Protein AF-A0A971Q9U7-F1 (afdb_monomer)

Mean predicted aligned error: 10.48 Å

Secondary structure (DSSP, 8-state):
-----PPP-----------------S----TT-SSS--EEEEEEETTEEEEEEEE-SSEEEEEEGGGTEEEEEEETTS--SB-B-GGGTT--GGGS-TT---BEEEEEEE-GGGG-SSHHHHHH-TT-PPTTTT---EEEEEETTEEEEEEEETTTT-EEEEEEEEE-SSSSEEEEEEEEEE-SSS-EEEEEEEEEEB-S-SEEEEE-TTGGGGEEETT--THHHHHHGGGEEEETTEEEEETTT---SSEEEEE-S--SEEEEE-SSEEEEEEEPPPPTT---HHHH-SEEEEEETTEEEEEEEPPPEEE-TT-EEEEEEEEEEEETTTSPPPSSHHHHHHHHHHHS-SS---PPPPP--PPPPP------------

Nearest PDB structures (foldseek):
  3wvf-assembly2_B  TM=6.148E-01  e=1.069E-08  Escherichia coli UTI89
  3bs6-assembly1_A  TM=5.357E-01  e=1.398E-07  Escherichia coli
  3ty1-assembly1_C  TM=6.265E-01  e=1.731E-06  Klebsiella pneumoniae subsp. pneumoniae MGH 78578
  3s4c-assembly1_A  TM=4.203E-01  e=3.354E-07  Cellulomonas uda
  1v7v-assembly1_A  TM=4.348E-01  e=2.391E-05  Vibrio proteolyticus

Structure (mmCIF, N/CA/C/O backbone):
data_AF-A0A971Q9U7-F1
#
_entry.id   AF-A0A971Q9U7-F1
#
loop_
_atom_site.group_PDB
_atom_site.id
_atom_site.type_symbol
_atom_site.label_atom_id
_atom_site.label_alt_id
_atom_site.label_comp_id
_atom_site.label_asym_id
_atom_site.label_entity_id
_atom_site.label_seq_id
_atom_site.pdbx_PDB_ins_code
_atom_site.Cartn_x
_atom_site.Cartn_y
_atom_site.Cartn_z
_atom_site.occupancy
_atom_site.B_iso_or_equiv
_atom_site.auth_seq_id
_atom_site.auth_comp_id
_atom_site.auth_asym_id
_atom_site.auth_atom_id
_atom_site.pdbx_PDB_model_num
ATOM 1 N N . MET A 1 1 ? -52.482 44.753 59.153 1.00 46.53 1 MET A N 1
ATOM 2 C CA . MET A 1 1 ? -52.710 44.557 57.705 1.00 46.53 1 MET A CA 1
ATOM 3 C C . MET A 1 1 ? -51.370 44.329 57.025 1.00 46.53 1 MET A C 1
ATOM 5 O O . MET A 1 1 ? -50.611 45.275 56.933 1.00 46.53 1 MET A O 1
ATOM 9 N N . ALA A 1 2 ? -51.070 43.092 56.631 1.00 38.00 2 ALA A N 1
ATOM 10 C CA . ALA A 1 2 ? -50.210 42.714 55.499 1.00 38.00 2 ALA A CA 1
ATOM 11 C C . ALA A 1 2 ? -50.048 41.189 55.552 1.00 38.00 2 ALA A C 1
ATOM 13 O O . ALA A 1 2 ? -49.601 40.629 56.551 1.00 38.00 2 ALA A O 1
ATOM 14 N N . LYS A 1 3 ? -50.545 40.522 54.511 1.00 37.09 3 LYS A N 1
ATOM 15 C CA . LYS A 1 3 ? -50.675 39.069 54.396 1.00 37.09 3 LYS A CA 1
ATOM 16 C C . LYS A 1 3 ? -49.306 38.417 54.183 1.00 37.09 3 LYS A C 1
ATO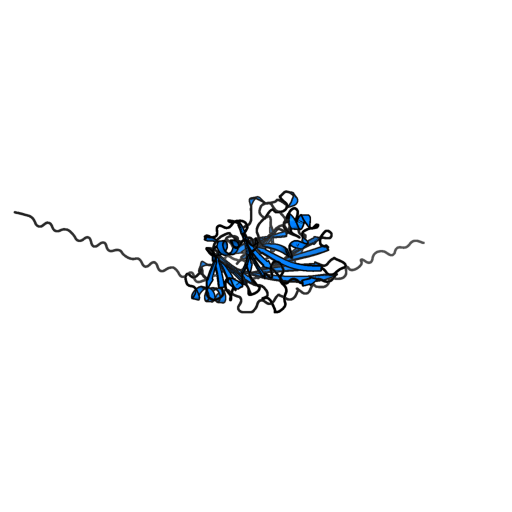M 18 O O . LYS A 1 3 ? -48.535 38.860 53.339 1.00 37.09 3 LYS A O 1
ATOM 23 N N . ARG A 1 4 ? -49.064 37.318 54.905 1.00 40.03 4 ARG A N 1
ATOM 24 C CA . ARG A 1 4 ? -48.046 36.311 54.579 1.00 40.03 4 ARG A CA 1
ATOM 25 C C . ARG A 1 4 ? -48.399 35.689 53.226 1.00 40.03 4 ARG A C 1
ATOM 27 O O . ARG A 1 4 ? -49.484 35.130 53.088 1.00 40.03 4 ARG A O 1
ATOM 34 N N . ILE A 1 5 ? -47.494 35.781 52.257 1.00 40.41 5 ILE A N 1
ATOM 35 C CA . ILE A 1 5 ? -47.550 35.008 51.015 1.00 40.41 5 ILE A CA 1
ATOM 36 C C . ILE A 1 5 ? -46.469 33.939 51.133 1.00 40.41 5 ILE A C 1
ATOM 38 O O . ILE A 1 5 ? -45.278 34.240 51.152 1.00 40.41 5 ILE A O 1
ATOM 42 N N . ALA A 1 6 ? -46.916 32.697 51.299 1.00 35.81 6 ALA A N 1
ATOM 43 C CA . ALA A 1 6 ? -46.087 31.510 51.206 1.00 35.81 6 ALA A CA 1
ATOM 44 C C . ALA A 1 6 ? -45.788 31.246 49.725 1.00 35.81 6 ALA A C 1
ATOM 46 O O . ALA A 1 6 ? -46.712 31.140 48.919 1.00 35.81 6 ALA A O 1
ATOM 47 N N . LEU A 1 7 ? -44.507 31.157 49.376 1.00 32.91 7 LEU A N 1
ATOM 48 C CA . LEU A 1 7 ? -44.056 30.696 48.067 1.00 32.91 7 LEU A CA 1
ATOM 49 C C . LEU A 1 7 ? -43.847 29.173 48.150 1.00 32.91 7 LEU A C 1
ATOM 51 O O . LEU A 1 7 ? -43.142 28.724 49.059 1.00 32.91 7 LEU A O 1
ATOM 55 N N . PRO A 1 8 ? -44.444 28.360 47.264 1.00 35.69 8 PRO A N 1
ATOM 56 C CA . PRO A 1 8 ? -44.238 26.921 47.287 1.00 35.69 8 PRO A CA 1
ATOM 57 C C . PRO A 1 8 ? -42.862 26.571 46.711 1.00 35.69 8 PRO A C 1
ATOM 59 O O . PRO A 1 8 ? -42.500 26.975 45.606 1.00 35.69 8 PRO A O 1
ATOM 62 N N . VAL A 1 9 ? -42.106 25.787 47.478 1.00 34.50 9 VAL A N 1
ATOM 63 C CA . VAL A 1 9 ? -40.897 25.094 47.030 1.00 34.50 9 VAL A CA 1
ATOM 64 C C . VAL A 1 9 ? -41.331 24.010 46.042 1.00 34.50 9 VAL A C 1
ATOM 66 O O . VAL A 1 9 ? -41.902 22.995 46.436 1.00 34.50 9 VAL A O 1
ATOM 69 N N . LEU A 1 10 ? -41.087 24.235 44.751 1.00 29.70 10 LEU A N 1
ATOM 70 C CA . LEU A 1 10 ? -41.244 23.213 43.721 1.00 29.70 10 LEU A CA 1
ATOM 71 C C . LEU A 1 10 ? -40.013 22.294 43.771 1.00 29.70 10 LEU A C 1
ATOM 73 O O . LEU A 1 10 ? -38.953 22.616 43.236 1.00 29.70 10 LEU A O 1
ATOM 77 N N . ILE A 1 11 ? -40.138 21.154 44.450 1.00 33.84 11 ILE A N 1
ATOM 78 C CA . ILE A 1 11 ? -39.162 20.063 44.366 1.00 33.84 11 ILE A CA 1
ATOM 79 C C . ILE A 1 11 ? -39.422 19.344 43.040 1.00 33.84 11 ILE A C 1
ATOM 81 O O . ILE A 1 11 ? -40.307 18.498 42.937 1.00 33.84 11 ILE A O 1
ATOM 85 N N . CYS A 1 12 ? -38.670 19.714 42.006 1.00 28.67 12 CYS A N 1
ATOM 86 C CA . CYS A 1 12 ? -38.633 18.971 40.754 1.00 28.67 12 CYS A CA 1
ATOM 87 C C . CYS A 1 12 ? -37.717 17.757 40.961 1.00 28.67 12 CYS A C 1
ATOM 89 O O . CYS A 1 12 ? -36.492 17.875 40.943 1.00 28.67 12 CYS A O 1
ATOM 91 N N . GLY A 1 13 ? -38.312 16.594 41.228 1.00 31.03 13 GLY A N 1
ATOM 92 C CA . GLY A 1 13 ? -37.597 15.324 41.262 1.00 31.03 13 GLY A CA 1
ATOM 93 C C . GLY A 1 13 ? -37.134 14.948 39.857 1.00 31.03 13 GLY A C 1
ATOM 94 O O . GLY A 1 13 ? -37.904 14.385 39.084 1.00 31.03 13 GLY A O 1
ATOM 95 N N . LEU A 1 14 ? -35.875 15.243 39.523 1.00 30.44 14 LEU A N 1
ATOM 96 C CA . LEU A 1 14 ? -35.205 14.590 38.403 1.00 30.44 14 LEU A CA 1
ATOM 97 C C . LEU A 1 14 ? -34.947 13.130 38.792 1.00 30.44 14 LEU A C 1
ATOM 99 O O . LEU A 1 14 ? -34.009 12.815 39.523 1.00 30.44 14 LEU A O 1
ATOM 103 N N . LEU A 1 15 ? -35.790 12.231 38.286 1.00 31.12 15 LEU A N 1
ATOM 104 C CA . LEU A 1 15 ? -35.459 10.817 38.175 1.00 31.12 15 LEU A CA 1
ATOM 105 C C . LEU A 1 15 ? -34.329 10.687 37.149 1.00 31.12 15 LEU A C 1
ATOM 107 O O . LEU A 1 15 ? -34.558 10.672 35.942 1.00 31.12 15 LEU A O 1
ATOM 111 N N . ILE A 1 16 ? -33.093 10.616 37.641 1.00 33.91 16 ILE A N 1
ATOM 112 C CA . ILE A 1 16 ? -31.941 10.175 36.858 1.00 33.91 16 ILE A CA 1
ATOM 113 C C . ILE A 1 16 ? -32.134 8.675 36.628 1.00 33.91 16 ILE A C 1
ATOM 115 O O . ILE A 1 16 ? -31.760 7.838 37.449 1.00 33.91 16 ILE A O 1
ATOM 119 N N . GLY A 1 17 ? -32.779 8.332 35.516 1.00 27.64 17 GLY A N 1
ATOM 120 C CA . GLY A 1 17 ? -32.734 6.985 34.976 1.00 27.64 17 GLY A CA 1
ATOM 121 C C . GLY A 1 17 ? -31.304 6.695 34.535 1.00 27.64 17 GLY A C 1
ATOM 122 O O . GLY A 1 17 ? -30.880 7.137 33.471 1.00 27.64 17 GLY A O 1
ATOM 123 N N . CYS A 1 18 ? -30.554 5.961 35.356 1.00 30.19 18 CYS A N 1
ATOM 124 C CA . CYS A 1 18 ? -29.331 5.293 34.931 1.00 30.19 18 CYS A CA 1
ATOM 125 C C . CYS A 1 18 ? -29.691 4.268 33.846 1.00 30.19 18 CYS A C 1
ATOM 127 O O . CYS A 1 18 ? -29.975 3.109 34.142 1.00 30.19 18 CYS A O 1
ATOM 129 N N . ALA A 1 19 ? -29.697 4.695 32.584 1.00 30.72 19 ALA A N 1
ATOM 130 C CA . ALA A 1 19 ? -29.675 3.784 31.455 1.00 30.72 19 ALA A CA 1
ATOM 131 C C . ALA A 1 19 ? -28.307 3.091 31.455 1.00 30.72 19 ALA A C 1
ATOM 133 O O . ALA A 1 19 ? -27.291 3.671 31.073 1.00 30.72 19 ALA A O 1
ATOM 134 N N . GLN A 1 20 ? -28.274 1.855 31.952 1.00 31.23 20 GLN A N 1
ATOM 135 C CA . GLN A 1 20 ? -27.132 0.971 31.767 1.00 31.23 20 GLN A CA 1
ATOM 136 C C . GLN A 1 20 ? -26.895 0.811 30.257 1.00 31.23 20 GLN A C 1
ATOM 138 O O . GLN A 1 20 ? -27.822 0.400 29.554 1.00 31.23 20 GLN A O 1
ATOM 143 N N . PRO A 1 21 ? -25.693 1.096 29.728 1.00 31.92 21 PRO A N 1
ATOM 144 C CA . PRO A 1 21 ? -25.380 0.712 28.365 1.00 31.92 21 PRO A CA 1
ATOM 145 C C . PRO A 1 21 ? -25.410 -0.815 28.308 1.00 31.92 21 PRO A C 1
ATOM 147 O O . PRO A 1 21 ? -24.661 -1.494 29.018 1.00 31.92 21 PRO A O 1
ATOM 150 N N . GLN A 1 22 ? -26.319 -1.353 27.495 1.00 30.58 22 GLN A N 1
ATOM 151 C CA . GLN A 1 22 ? -26.350 -2.771 27.174 1.00 30.58 22 GLN A CA 1
ATOM 152 C C . GLN A 1 22 ? -24.962 -3.167 26.669 1.00 30.58 22 GLN A C 1
ATOM 154 O O . GLN A 1 22 ? -24.508 -2.734 25.611 1.00 30.58 22 GLN A O 1
ATOM 159 N N . ARG A 1 23 ? -24.272 -3.992 27.460 1.00 31.36 23 ARG A N 1
ATOM 160 C CA . ARG A 1 23 ? -23.109 -4.744 27.006 1.00 31.36 23 ARG A CA 1
ATOM 161 C C . ARG A 1 23 ? -23.589 -5.643 25.872 1.00 31.36 23 ARG A C 1
ATOM 163 O O . ARG A 1 23 ? -24.169 -6.693 26.130 1.00 31.36 23 ARG A O 1
ATOM 170 N N . HIS A 1 24 ? -23.351 -5.241 24.630 1.00 30.12 24 HIS A N 1
ATOM 171 C CA . HIS A 1 24 ? -23.386 -6.173 23.513 1.00 30.12 24 HIS A CA 1
ATOM 172 C C . HIS A 1 24 ? -22.182 -7.104 23.660 1.00 30.12 24 HIS A C 1
ATOM 174 O O . HIS A 1 24 ? -21.069 -6.795 23.235 1.00 30.12 24 HIS A O 1
ATOM 180 N N . SER A 1 25 ? -22.399 -8.225 24.348 1.00 31.88 25 SER A N 1
ATOM 181 C CA . SER A 1 25 ? -21.493 -9.362 24.316 1.00 31.88 25 SER A CA 1
ATOM 182 C C . SER A 1 25 ? -21.422 -9.884 22.882 1.00 31.88 25 SER A C 1
ATOM 184 O O . SER A 1 25 ? -22.430 -10.054 22.200 1.00 31.88 25 SER A O 1
ATOM 186 N N . LEU A 1 26 ? -20.208 -10.159 22.417 1.00 36.41 26 LEU A N 1
ATOM 187 C CA . LEU A 1 26 ? -19.930 -10.782 21.119 1.00 36.41 26 LEU A CA 1
ATOM 188 C C . LEU A 1 26 ? -20.150 -12.293 21.136 1.00 36.41 26 LEU A C 1
ATOM 190 O O . LEU A 1 26 ? -19.481 -13.040 20.432 1.00 36.41 26 LEU A O 1
ATOM 194 N N . GLU A 1 27 ? -21.113 -12.747 21.925 1.00 35.44 27 GLU A N 1
ATOM 195 C CA . GLU A 1 27 ? -21.486 -14.150 22.023 1.00 35.44 27 GLU A CA 1
ATOM 196 C C . GLU A 1 27 ? -22.872 -14.363 21.433 1.00 35.44 27 GLU A C 1
ATOM 198 O O . GLU A 1 27 ? -23.771 -14.910 22.059 1.00 35.44 27 GLU A O 1
ATOM 203 N N . THR A 1 28 ? -23.074 -13.920 20.195 1.00 33.06 28 THR A N 1
ATOM 204 C CA . THR A 1 28 ? -24.048 -14.556 19.306 1.00 33.06 28 THR A CA 1
ATOM 205 C C . THR A 1 28 ? -23.645 -14.273 17.864 1.00 33.06 28 THR A C 1
ATOM 207 O O . THR A 1 28 ? -24.112 -13.322 17.241 1.00 33.06 28 THR A O 1
ATOM 210 N N . VAL A 1 29 ? -22.777 -15.119 17.300 1.00 37.47 29 VAL A N 1
ATOM 211 C CA . VAL A 1 29 ? -22.747 -15.310 15.844 1.00 37.47 29 VAL A CA 1
ATOM 212 C C . VAL A 1 29 ? -24.112 -15.896 15.487 1.00 37.47 29 VAL A C 1
ATOM 214 O O . VAL A 1 29 ? -24.382 -17.086 15.640 1.00 37.47 29 VAL A O 1
ATOM 217 N N . SER A 1 30 ? -25.033 -14.990 15.173 1.00 36.62 30 SER A N 1
ATOM 218 C CA . SER A 1 30 ? -26.423 -15.276 14.867 1.00 36.62 30 SER A CA 1
ATOM 219 C C . SER A 1 30 ? -26.509 -16.292 13.730 1.00 36.62 30 SER A C 1
ATOM 221 O O . SER A 1 30 ? -25.811 -16.190 12.723 1.00 36.62 30 SER A O 1
ATOM 223 N N . ARG A 1 31 ? -27.431 -17.251 13.869 1.00 36.25 31 ARG A N 1
ATOM 224 C CA . ARG A 1 31 ? -27.785 -18.311 12.903 1.00 36.25 31 ARG A CA 1
ATOM 225 C C . ARG A 1 31 ? -28.225 -17.802 11.511 1.00 36.25 31 ARG A C 1
ATOM 227 O O . ARG A 1 31 ? -28.646 -18.623 10.694 1.00 36.25 31 ARG A O 1
ATOM 234 N N . TYR A 1 32 ? -28.131 -16.497 11.255 1.00 36.03 32 TYR A N 1
ATOM 235 C CA . TYR A 1 32 ? -28.437 -15.797 10.005 1.00 36.03 32 TYR A CA 1
ATOM 236 C C . TYR A 1 32 ? -27.352 -15.912 8.919 1.00 36.03 32 TYR A C 1
ATOM 238 O O . TYR A 1 32 ? -27.606 -15.547 7.776 1.00 36.03 32 TYR A O 1
ATOM 246 N N . ASP A 1 33 ? -26.177 -16.466 9.225 1.00 46.75 33 ASP A N 1
ATOM 247 C CA . ASP A 1 33 ? -25.044 -16.537 8.285 1.00 46.75 33 ASP A CA 1
ATOM 248 C C . ASP A 1 33 ? -25.073 -17.754 7.328 1.00 46.75 33 ASP A C 1
ATOM 250 O O . ASP A 1 33 ? -24.078 -18.121 6.710 1.00 46.75 33 ASP A O 1
ATOM 254 N N . ARG A 1 34 ? -26.219 -18.436 7.200 1.00 41.41 34 ARG A N 1
ATOM 255 C CA . ARG A 1 34 ? -26.335 -19.714 6.466 1.00 41.41 34 ARG A CA 1
ATOM 256 C C . ARG A 1 34 ? -26.617 -19.594 4.959 1.00 41.41 34 ARG A C 1
ATOM 258 O O . ARG A 1 34 ? -26.957 -20.596 4.341 1.00 41.41 34 ARG A O 1
ATOM 265 N N . GLY A 1 35 ? -26.473 -18.410 4.357 1.00 46.12 35 GLY A N 1
ATOM 266 C CA . GLY A 1 35 ? -26.846 -18.200 2.948 1.00 46.12 35 GLY A CA 1
ATOM 267 C C . GLY A 1 35 ? -25.959 -17.279 2.111 1.00 46.12 35 GLY A C 1
ATOM 268 O O . GLY A 1 35 ? -26.324 -16.999 0.973 1.00 46.12 35 GLY A O 1
ATOM 269 N N . ARG A 1 36 ? -24.828 -16.776 2.624 1.00 59.56 36 ARG A N 1
ATOM 270 C CA . ARG A 1 36 ? -23.943 -15.891 1.846 1.00 59.56 36 ARG A CA 1
ATOM 271 C C . ARG A 1 36 ? -22.710 -16.643 1.367 1.00 59.56 36 ARG A C 1
ATOM 273 O O . ARG A 1 36 ? -22.068 -17.344 2.143 1.00 59.56 36 ARG A O 1
ATOM 280 N N . ALA A 1 37 ? -22.405 -16.492 0.079 1.00 67.12 37 ALA A N 1
ATOM 281 C CA . ALA A 1 37 ? -21.209 -17.059 -0.524 1.00 67.12 37 ALA A CA 1
ATOM 282 C C . ALA A 1 37 ? -19.974 -16.483 0.178 1.00 67.12 37 ALA A C 1
ATOM 284 O O . ALA A 1 37 ? -19.733 -15.277 0.126 1.00 67.12 37 ALA A O 1
ATOM 285 N N . ARG A 1 38 ? -19.235 -17.354 0.865 1.00 90.12 38 ARG A N 1
ATOM 286 C CA . ARG A 1 38 ? -17.883 -17.079 1.346 1.00 90.12 38 ARG A CA 1
ATOM 287 C C . ARG A 1 38 ? -16.894 -17.512 0.272 1.00 90.12 38 ARG A C 1
ATOM 289 O O . ARG A 1 38 ? -17.146 -18.477 -0.451 1.00 90.12 38 ARG A O 1
ATOM 296 N N . GLY A 1 39 ? -15.792 -16.788 0.189 1.00 94.31 39 GLY A N 1
ATOM 297 C CA . GLY A 1 39 ? -14.756 -16.975 -0.807 1.00 94.31 39 GLY A CA 1
ATOM 298 C C . GLY A 1 39 ? -14.841 -15.989 -1.967 1.00 94.31 39 GLY A C 1
ATOM 299 O O . GLY A 1 39 ? -15.373 -14.885 -1.821 1.00 94.31 39 GLY A O 1
ATOM 300 N N . VAL A 1 40 ? -14.265 -16.374 -3.103 1.00 97.88 40 VAL A N 1
ATOM 301 C CA . VAL A 1 40 ? -14.173 -15.542 -4.308 1.00 97.88 40 VAL A CA 1
ATOM 302 C C . VAL A 1 40 ? -15.457 -15.609 -5.138 1.00 97.88 40 VAL A C 1
ATOM 304 O O . VAL A 1 40 ? -15.953 -16.688 -5.460 1.00 97.88 40 VAL A O 1
ATOM 307 N N . VAL A 1 41 ? -15.965 -14.445 -5.544 1.00 96.94 41 VAL A N 1
ATOM 308 C CA . VAL A 1 41 ? -17.096 -14.292 -6.467 1.00 96.94 41 VAL A CA 1
ATOM 309 C C . VAL A 1 41 ? -16.755 -13.239 -7.521 1.00 96.94 41 VAL A C 1
ATOM 311 O O . VAL A 1 41 ? -16.315 -12.138 -7.185 1.00 96.94 41 VAL A O 1
ATOM 314 N N . ARG A 1 42 ? -16.981 -13.560 -8.801 1.00 97.69 42 ARG A N 1
ATOM 315 C CA . ARG A 1 42 ? -16.887 -12.586 -9.901 1.00 97.69 42 ARG A CA 1
ATOM 316 C C . ARG A 1 42 ? -18.049 -11.593 -9.818 1.00 97.69 42 ARG A C 1
ATOM 318 O O . ARG A 1 42 ? -19.181 -11.987 -9.552 1.00 97.69 42 ARG A O 1
ATOM 325 N N . THR A 1 43 ? -17.763 -10.317 -10.022 1.00 97.38 43 THR A N 1
ATOM 326 C CA . THR A 1 43 ? -18.707 -9.203 -9.879 1.00 97.38 43 THR A CA 1
ATOM 327 C C . THR A 1 43 ? -18.357 -8.092 -10.861 1.00 97.38 43 THR A C 1
ATOM 329 O O . THR A 1 43 ? -17.255 -8.071 -11.404 1.00 97.38 43 THR A O 1
ATOM 332 N N . ASP A 1 44 ? -19.259 -7.132 -11.010 1.00 97.75 44 ASP A N 1
ATOM 333 C CA . ASP A 1 44 ? -18.932 -5.820 -11.559 1.00 97.75 44 ASP A CA 1
ATOM 334 C C . ASP A 1 44 ? -18.648 -4.857 -10.400 1.00 97.75 44 ASP A C 1
ATOM 336 O O . ASP A 1 44 ? -19.153 -5.043 -9.283 1.00 97.75 44 ASP A O 1
ATOM 340 N N . TYR A 1 45 ? -17.825 -3.843 -10.641 1.00 97.56 45 TYR A N 1
ATOM 341 C CA . TYR A 1 45 ? -17.497 -2.823 -9.654 1.00 97.56 45 TYR A CA 1
ATOM 342 C C . TYR A 1 45 ? -17.342 -1.468 -10.334 1.00 97.56 45 TYR A C 1
ATOM 344 O O . TYR A 1 45 ? -16.458 -1.292 -11.161 1.00 97.56 45 TYR A O 1
ATOM 352 N N . LEU A 1 46 ? -18.205 -0.508 -9.984 1.00 96.38 46 LEU A N 1
ATOM 353 C CA . LEU A 1 46 ? -18.152 0.877 -10.476 1.00 96.38 46 LEU A CA 1
ATOM 354 C C . LEU A 1 46 ? -17.948 0.994 -12.000 1.00 96.38 46 LEU A C 1
ATOM 356 O O . LEU A 1 46 ? -17.166 1.813 -12.459 1.00 96.38 46 LEU A O 1
ATOM 360 N N . GLY A 1 47 ? -18.627 0.162 -12.791 1.00 96.69 47 GLY A N 1
ATOM 361 C CA . GLY A 1 47 ? -18.544 0.191 -14.255 1.00 96.69 47 GLY A CA 1
ATOM 362 C C . GLY A 1 47 ? -17.414 -0.639 -14.871 1.00 96.69 47 GLY A C 1
ATOM 363 O O . GLY A 1 47 ? -17.448 -0.852 -16.077 1.00 96.69 47 GLY A O 1
ATOM 364 N N . TRP A 1 48 ? -16.462 -1.158 -14.087 1.00 97.88 48 TRP A N 1
ATOM 365 C CA . TRP A 1 48 ? -15.592 -2.239 -14.559 1.00 97.88 48 TRP A CA 1
ATOM 366 C C . TRP A 1 48 ? -16.308 -3.574 -14.396 1.00 97.88 48 TRP A C 1
ATOM 368 O O . TRP A 1 48 ? -16.833 -3.889 -13.323 1.00 97.88 48 TRP A O 1
ATOM 378 N N . ASP A 1 49 ? -16.303 -4.365 -15.459 1.00 96.88 49 ASP A N 1
ATOM 379 C CA . ASP A 1 49 ? -16.715 -5.757 -15.413 1.00 96.88 49 ASP A CA 1
ATOM 380 C C . ASP A 1 49 ? -15.542 -6.632 -14.931 1.00 96.88 49 ASP A C 1
ATOM 382 O O . ASP A 1 49 ? -14.462 -6.137 -14.590 1.00 96.88 49 ASP A O 1
ATOM 386 N N . ASN A 1 50 ? -15.740 -7.952 -14.860 1.00 96.62 50 ASN A N 1
ATOM 387 C CA . ASN A 1 50 ? -14.651 -8.903 -14.583 1.00 96.62 50 ASN A CA 1
ATOM 388 C C . ASN A 1 50 ? -13.874 -8.649 -13.279 1.00 96.62 50 ASN A C 1
ATOM 390 O O . ASN A 1 50 ? -12.704 -9.017 -13.163 1.00 96.62 50 ASN A O 1
ATOM 394 N N . CYS A 1 51 ? -14.518 -8.046 -12.285 1.00 98.56 51 CYS A N 1
ATOM 395 C CA . CYS A 1 51 ? -13.933 -7.815 -10.975 1.00 98.56 51 CYS A CA 1
ATOM 396 C C . CYS A 1 51 ? -14.130 -9.041 -10.081 1.00 98.56 51 CYS A C 1
ATOM 398 O O . CYS A 1 51 ? -14.983 -9.897 -10.326 1.00 98.56 51 CYS A O 1
ATOM 400 N N . TYR A 1 52 ? -13.353 -9.122 -9.005 1.00 98.62 52 TYR A N 1
ATOM 401 C CA . TYR A 1 52 ? -13.425 -10.236 -8.066 1.00 98.62 52 TYR A CA 1
ATOM 402 C C . TYR A 1 52 ? -13.588 -9.709 -6.657 1.00 98.62 52 TYR A C 1
ATOM 404 O O . TYR A 1 52 ? -12.768 -8.931 -6.177 1.00 98.62 52 TYR A O 1
ATOM 412 N N . LYS A 1 53 ? -14.644 -10.155 -5.981 1.00 98.38 53 LYS A N 1
ATOM 413 C CA . LYS A 1 53 ? -14.841 -9.914 -4.558 1.00 98.38 53 LYS A CA 1
ATOM 414 C C . LYS A 1 53 ? -14.468 -11.166 -3.782 1.00 98.38 53 LYS A C 1
ATOM 416 O O . LYS A 1 53 ? -15.013 -12.231 -4.057 1.00 98.38 53 LYS A O 1
ATOM 421 N N . ILE A 1 54 ? -13.603 -11.024 -2.786 1.00 98.31 54 ILE A N 1
ATOM 422 C CA . ILE A 1 54 ? -13.315 -12.073 -1.802 1.00 98.31 54 ILE A CA 1
ATOM 423 C C . ILE A 1 54 ? -13.987 -11.677 -0.491 1.00 98.31 54 ILE A C 1
ATOM 425 O O . ILE A 1 54 ? -13.823 -10.541 -0.050 1.00 98.31 54 ILE A O 1
ATOM 429 N N . THR A 1 55 ? -14.742 -12.576 0.144 1.00 97.31 55 THR A N 1
ATOM 430 C CA . THR A 1 55 ? -15.347 -12.310 1.461 1.00 97.31 55 THR A CA 1
ATOM 431 C C . THR A 1 55 ? -15.310 -13.520 2.385 1.00 97.31 55 THR A C 1
ATOM 433 O O . THR A 1 55 ? -15.520 -14.649 1.954 1.00 97.31 55 THR A O 1
ATOM 436 N N . ASN A 1 56 ? -15.088 -13.289 3.677 1.00 96.25 56 ASN A N 1
ATOM 437 C CA . ASN A 1 56 ? -15.125 -14.314 4.728 1.00 96.25 56 ASN A CA 1
ATOM 438 C C . ASN A 1 56 ? -16.248 -14.075 5.760 1.00 96.25 56 ASN A C 1
ATOM 440 O O . ASN A 1 56 ? -16.293 -14.720 6.806 1.00 96.25 56 ASN A O 1
ATOM 444 N N . GLY A 1 57 ? -17.144 -13.119 5.492 1.00 94.38 57 GLY A N 1
ATOM 445 C CA . GLY A 1 57 ? -18.201 -12.687 6.413 1.00 94.38 57 GLY A CA 1
ATOM 446 C C . GLY A 1 57 ? -17.765 -11.677 7.485 1.00 94.38 57 GLY A C 1
ATOM 447 O O . GLY A 1 57 ? -18.628 -11.027 8.067 1.00 94.38 57 GLY A O 1
ATOM 448 N N . GLN A 1 58 ? -16.461 -11.488 7.723 1.00 96.38 58 GLN A N 1
ATOM 449 C CA . GLN A 1 58 ? -15.916 -10.430 8.593 1.00 96.38 58 GLN A CA 1
ATOM 450 C C . GLN A 1 58 ? -15.409 -9.229 7.795 1.00 96.38 58 GLN A C 1
ATOM 452 O O . GLN A 1 58 ? -15.594 -8.087 8.209 1.00 96.38 58 GLN A O 1
ATOM 457 N N . ALA A 1 59 ? -14.788 -9.483 6.647 1.00 98.06 59 ALA A N 1
ATOM 458 C CA . ALA A 1 59 ? -14.260 -8.486 5.735 1.00 98.06 59 ALA A CA 1
ATOM 459 C C . ALA A 1 59 ? -14.521 -8.875 4.277 1.00 98.06 59 ALA A C 1
ATOM 461 O O . ALA A 1 59 ? -14.907 -10.007 3.953 1.00 98.06 59 ALA A O 1
ATOM 462 N N . GLU A 1 60 ? -14.316 -7.910 3.393 1.00 98.12 60 GLU A N 1
ATOM 463 C CA . GLU A 1 60 ? -14.294 -8.124 1.956 1.00 98.12 60 GLU A CA 1
ATOM 464 C C . GLU A 1 60 ? -13.244 -7.249 1.273 1.00 98.12 60 GLU A C 1
ATOM 466 O O . GLU A 1 60 ? -12.957 -6.135 1.715 1.00 98.12 60 GLU A O 1
ATOM 471 N N . VAL A 1 61 ? -12.685 -7.777 0.186 1.00 98.69 61 VAL A N 1
ATOM 472 C CA . VAL A 1 61 ? -11.769 -7.080 -0.723 1.00 98.69 61 VAL A CA 1
ATOM 473 C C . VAL A 1 61 ? -12.310 -7.179 -2.145 1.00 98.69 61 VAL A C 1
ATOM 475 O O . VAL A 1 61 ? -12.841 -8.223 -2.530 1.00 98.69 61 VAL A O 1
ATOM 478 N N . VAL A 1 62 ? -12.182 -6.102 -2.923 1.00 98.62 62 VAL A N 1
ATOM 479 C CA . VAL A 1 62 ? -12.534 -6.076 -4.350 1.00 98.62 62 VAL A CA 1
ATOM 480 C C . VAL A 1 62 ? -11.284 -5.830 -5.186 1.00 98.62 62 VAL A C 1
ATOM 482 O O . VAL A 1 62 ? -10.659 -4.776 -5.067 1.00 98.62 62 VAL A O 1
ATOM 485 N N . ILE A 1 63 ? -10.943 -6.791 -6.043 1.00 98.75 63 ILE A N 1
ATOM 486 C CA . ILE A 1 63 ? -9.865 -6.716 -7.030 1.00 98.75 63 ILE A CA 1
ATOM 487 C C . ILE A 1 63 ? -10.453 -6.299 -8.378 1.00 98.75 63 ILE A C 1
ATOM 489 O O . ILE A 1 63 ? -11.436 -6.888 -8.834 1.00 98.75 63 ILE A O 1
ATOM 493 N N . VAL A 1 64 ? -9.827 -5.313 -9.020 1.00 98.56 64 VAL A N 1
ATOM 494 C CA . VAL A 1 64 ? -10.196 -4.795 -10.343 1.00 98.56 64 VAL A CA 1
ATOM 495 C C . VAL A 1 64 ? -9.024 -5.046 -11.302 1.00 98.56 64 VAL A C 1
ATOM 497 O O . VAL A 1 64 ? -8.108 -4.221 -11.379 1.00 98.56 64 VAL A O 1
ATOM 500 N N . PRO A 1 65 ? -9.011 -6.184 -12.028 1.00 98.38 65 PRO A N 1
ATOM 501 C CA . PRO A 1 65 ? -7.906 -6.530 -12.921 1.00 98.38 65 PRO A CA 1
ATOM 502 C C . PRO A 1 65 ? -7.684 -5.503 -14.036 1.00 98.38 65 PRO A C 1
ATOM 504 O O . PRO A 1 65 ? -6.539 -5.234 -14.377 1.00 98.38 65 PRO A O 1
ATOM 507 N N . ALA A 1 66 ? -8.746 -4.861 -14.538 1.00 97.25 66 ALA A N 1
ATOM 508 C CA . ALA A 1 66 ? -8.683 -3.851 -15.604 1.00 97.25 66 ALA A CA 1
ATOM 509 C C . ALA A 1 66 ? -7.769 -2.646 -15.293 1.00 97.25 66 ALA A C 1
ATOM 511 O O . ALA A 1 66 ? -7.280 -1.992 -16.206 1.00 97.25 66 ALA A O 1
ATOM 512 N N . ILE A 1 67 ? -7.515 -2.369 -14.010 1.00 96.00 67 ILE A N 1
ATOM 513 C CA . ILE A 1 67 ? -6.602 -1.309 -13.544 1.00 96.00 67 ILE A CA 1
ATOM 514 C C . ILE A 1 67 ? -5.554 -1.836 -12.545 1.00 96.00 67 ILE A C 1
ATOM 516 O O . ILE A 1 67 ? -4.942 -1.055 -11.807 1.00 96.00 67 ILE A O 1
ATOM 520 N N . GLY A 1 68 ? -5.373 -3.162 -12.501 1.00 96.50 68 GLY A N 1
ATOM 521 C CA . GLY A 1 68 ? -4.260 -3.839 -11.836 1.00 96.50 68 GLY A CA 1
ATOM 522 C C . GLY A 1 68 ? -4.166 -3.650 -10.319 1.00 96.50 68 GLY A C 1
ATOM 523 O O . GLY A 1 68 ? -3.046 -3.618 -9.795 1.00 96.50 68 GLY A O 1
ATOM 524 N N . ARG A 1 69 ? -5.290 -3.466 -9.607 1.00 96.19 69 ARG A N 1
ATOM 525 C CA . ARG A 1 69 ? -5.288 -3.087 -8.177 1.00 96.19 69 ARG A CA 1
ATOM 526 C C . ARG A 1 69 ? -6.476 -3.624 -7.377 1.00 96.19 69 ARG A C 1
ATOM 528 O O . ARG A 1 69 ? -7.489 -4.031 -7.948 1.00 96.19 69 ARG A O 1
ATOM 535 N N . ALA A 1 70 ? -6.383 -3.554 -6.048 1.00 98.25 70 ALA A N 1
ATOM 536 C CA . ALA A 1 70 ? -7.546 -3.709 -5.175 1.00 98.25 70 ALA A CA 1
ATOM 537 C C . ALA A 1 70 ? -8.201 -2.343 -4.930 1.00 98.25 70 ALA A C 1
ATOM 539 O O . ALA A 1 70 ? -7.562 -1.411 -4.445 1.00 98.25 70 ALA A O 1
ATOM 540 N N . ALA A 1 71 ? -9.480 -2.222 -5.278 1.00 98.12 71 ALA A N 1
ATOM 541 C CA . ALA A 1 71 ? -10.238 -0.978 -5.176 1.00 98.12 71 ALA A CA 1
ATOM 542 C C . ALA A 1 71 ? -10.879 -0.780 -3.798 1.00 98.12 71 ALA A C 1
ATOM 544 O O . ALA A 1 71 ? -11.139 0.350 -3.380 1.00 98.12 71 ALA A O 1
ATOM 545 N N . SER A 1 72 ? -11.134 -1.873 -3.075 1.00 98.38 72 SER A N 1
ATOM 546 C CA . SER A 1 72 ? -11.726 -1.810 -1.744 1.00 98.38 72 SER A CA 1
ATOM 547 C C . SER A 1 72 ? -11.185 -2.881 -0.815 1.00 98.38 72 SER A C 1
ATOM 549 O O . SER A 1 72 ? -10.970 -4.012 -1.245 1.00 98.38 72 SER A O 1
ATOM 551 N N . PHE A 1 73 ? -11.022 -2.521 0.457 1.00 98.69 73 PHE A N 1
ATOM 552 C CA . PHE A 1 73 ? -10.881 -3.438 1.581 1.00 98.69 73 PHE A CA 1
ATOM 553 C C . PHE A 1 73 ? -11.666 -2.877 2.769 1.00 98.69 73 PHE A C 1
ATOM 555 O O . PHE A 1 73 ? -11.528 -1.704 3.115 1.00 98.69 73 PHE A O 1
ATOM 562 N N . ARG A 1 74 ? -12.545 -3.677 3.369 1.00 98.38 74 ARG A N 1
ATOM 563 C CA . ARG A 1 74 ? -13.433 -3.207 4.440 1.00 98.38 74 ARG A CA 1
ATOM 564 C C . ARG A 1 74 ? -13.930 -4.329 5.325 1.00 98.38 74 ARG A C 1
ATOM 566 O O . ARG A 1 74 ? -13.959 -5.486 4.909 1.00 98.38 74 ARG A O 1
ATOM 573 N N . PHE A 1 75 ? -14.411 -3.970 6.514 1.00 98.00 75 PHE A N 1
ATOM 574 C CA . PHE A 1 75 ? -15.302 -4.848 7.265 1.00 98.00 75 PHE A CA 1
ATOM 575 C C . PHE A 1 75 ? -16.557 -5.154 6.448 1.00 98.00 75 PHE A C 1
ATOM 577 O O . PHE A 1 75 ? -16.981 -4.365 5.600 1.00 98.00 75 PHE A O 1
ATOM 584 N N . HIS A 1 76 ? -17.191 -6.286 6.733 1.00 92.06 76 HIS A N 1
ATOM 585 C CA . HIS A 1 76 ? -18.492 -6.591 6.164 1.00 92.06 76 HIS A CA 1
ATOM 586 C C . HIS A 1 76 ? -19.482 -5.470 6.513 1.00 92.06 76 HIS A C 1
ATOM 588 O O . HIS A 1 76 ? -19.676 -5.161 7.685 1.00 92.06 76 HIS A O 1
ATOM 594 N N . GLN A 1 77 ? -20.079 -4.852 5.487 1.00 87.31 77 GLN A N 1
ATOM 595 C CA . GLN A 1 77 ? -20.961 -3.677 5.609 1.00 87.31 77 GLN A CA 1
ATOM 596 C C . GLN A 1 77 ? -20.304 -2.411 6.198 1.00 87.31 77 GLN A C 1
ATOM 598 O O . GLN A 1 77 ? -21.012 -1.450 6.488 1.00 87.31 77 GLN A O 1
ATOM 603 N N . GLY A 1 78 ? -18.979 -2.390 6.361 1.00 94.50 78 GLY A N 1
ATOM 604 C CA . GLY A 1 78 ? -18.233 -1.204 6.778 1.00 94.50 78 GLY A CA 1
ATOM 605 C C . GLY A 1 78 ? -17.927 -0.255 5.619 1.00 94.50 78 GLY A C 1
ATOM 606 O O . GLY A 1 78 ? -18.235 -0.523 4.452 1.00 94.50 78 GLY A O 1
ATOM 607 N N . GLU A 1 79 ? -17.275 0.856 5.937 1.00 96.75 79 GLU A N 1
ATOM 608 C CA . GLU A 1 79 ? -16.728 1.756 4.925 1.00 96.75 79 GLU A CA 1
ATOM 609 C C . GLU A 1 79 ? -15.425 1.207 4.329 1.00 96.75 79 GLU A C 1
ATOM 611 O O . GLU A 1 79 ? -14.699 0.439 4.964 1.00 96.75 79 GLU A O 1
ATOM 616 N N . ASN A 1 80 ? -15.134 1.593 3.084 1.00 97.88 80 ASN A N 1
ATOM 617 C CA . ASN A 1 80 ? -13.864 1.274 2.438 1.00 97.88 80 ASN A CA 1
ATOM 618 C C . ASN A 1 80 ? -12.717 1.989 3.157 1.00 97.88 80 ASN A C 1
ATOM 620 O O . ASN A 1 80 ? -12.775 3.203 3.330 1.00 97.88 80 ASN A O 1
ATOM 624 N N . VAL A 1 81 ? -11.661 1.266 3.535 1.00 98.25 81 VAL A N 1
ATOM 625 C CA . VAL A 1 81 ? -10.476 1.903 4.136 1.00 98.25 81 VAL A CA 1
ATOM 626 C C . VAL A 1 81 ? -9.635 2.650 3.109 1.00 98.25 81 VAL A C 1
ATOM 628 O O . VAL A 1 81 ? -8.902 3.572 3.465 1.00 98.25 81 VAL A O 1
ATOM 631 N N . PHE A 1 82 ? -9.759 2.276 1.835 1.00 97.69 82 PHE A N 1
ATOM 632 C CA . PHE A 1 82 ? -9.115 2.981 0.738 1.00 97.69 82 PHE A CA 1
ATOM 633 C C . PHE A 1 82 ? -9.985 4.145 0.268 1.00 97.69 82 PHE A C 1
ATOM 635 O O . PHE A 1 82 ? -11.195 4.003 0.077 1.00 97.69 82 PHE A O 1
ATOM 642 N N . LEU A 1 83 ? -9.348 5.278 -0.001 1.00 96.56 83 LEU A N 1
ATOM 643 C CA . LEU A 1 83 ? -9.891 6.262 -0.916 1.00 96.56 83 LEU A CA 1
ATOM 644 C C . LEU A 1 83 ? -9.860 5.656 -2.321 1.00 96.56 83 LEU A C 1
ATOM 646 O O . LEU A 1 83 ? -8.832 5.150 -2.773 1.00 96.56 83 LEU A O 1
ATOM 650 N N . PHE A 1 84 ? -10.998 5.691 -3.008 1.00 95.50 84 PHE A N 1
ATOM 651 C CA . PHE A 1 84 ? -11.124 5.204 -4.374 1.00 95.50 84 PHE A CA 1
ATOM 652 C C . PHE A 1 84 ? -12.033 6.145 -5.163 1.00 95.50 84 PHE A C 1
ATOM 654 O O . PHE A 1 84 ? -13.137 6.472 -4.728 1.00 95.50 84 PHE A O 1
ATOM 661 N N . TYR A 1 85 ? -11.556 6.631 -6.305 1.00 94.38 85 TYR A N 1
ATOM 662 C CA . TYR A 1 85 ? -12.223 7.703 -7.038 1.00 94.38 85 TYR A CA 1
ATOM 663 C C . TYR A 1 85 ? -13.267 7.151 -8.009 1.00 94.38 85 TYR A C 1
ATOM 665 O O . TYR A 1 85 ? -12.972 6.864 -9.169 1.00 94.38 85 TYR A O 1
ATOM 673 N N . GLU A 1 86 ? -14.522 7.083 -7.564 1.00 94.06 86 GLU A N 1
ATOM 674 C CA . GLU A 1 86 ? -15.643 6.557 -8.363 1.00 94.06 86 GLU A CA 1
ATOM 675 C C . GLU A 1 86 ? -15.839 7.276 -9.708 1.00 94.06 86 GLU A C 1
ATOM 677 O O . GLU A 1 86 ? -16.293 6.670 -10.673 1.00 94.06 86 GLU A O 1
ATOM 682 N N . LYS A 1 87 ? -15.419 8.546 -9.817 1.00 94.19 87 LYS A N 1
ATOM 683 C CA . LYS A 1 87 ? -15.430 9.327 -11.071 1.00 94.19 87 LYS A CA 1
ATOM 684 C C . LYS A 1 87 ? -14.607 8.702 -12.210 1.00 94.19 87 LYS A C 1
ATOM 686 O O . LYS A 1 87 ? -14.747 9.117 -13.359 1.00 94.19 87 LYS A O 1
ATOM 691 N N . HIS A 1 88 ? -13.713 7.766 -11.895 1.00 94.38 88 HIS A N 1
ATOM 692 C CA . HIS A 1 88 ? -12.919 7.017 -12.871 1.00 94.38 88 HIS A CA 1
ATOM 693 C C . HIS A 1 88 ? -13.529 5.652 -13.212 1.00 94.38 88 HIS A C 1
ATOM 695 O O . HIS A 1 88 ? -12.942 4.922 -14.000 1.00 94.38 88 HIS A O 1
ATOM 701 N N . GLY A 1 89 ? -14.694 5.325 -12.645 1.00 94.69 89 GLY A N 1
ATOM 702 C CA . GLY A 1 89 ? -15.406 4.069 -12.840 1.00 94.69 89 GLY A CA 1
ATOM 703 C C . GLY A 1 89 ? -15.524 3.632 -14.299 1.00 94.69 89 GLY A C 1
ATOM 704 O O . GLY A 1 89 ? -15.927 4.423 -15.151 1.00 94.69 89 GLY A O 1
ATOM 705 N N . GLY A 1 90 ? -15.154 2.381 -14.579 1.00 94.94 90 GLY A N 1
ATOM 706 C CA . GLY A 1 90 ? -15.208 1.770 -15.910 1.00 94.94 90 GLY A CA 1
ATOM 707 C C . GLY A 1 90 ? -14.164 2.278 -16.905 1.00 94.94 90 GLY A C 1
ATOM 708 O O . GLY A 1 90 ? -14.124 1.777 -18.022 1.00 94.94 90 GLY A O 1
ATOM 709 N N . ARG A 1 91 ? -13.315 3.241 -16.520 1.00 94.38 91 ARG A N 1
ATOM 710 C CA . ARG A 1 91 ? -12.310 3.830 -17.410 1.00 94.38 91 ARG A CA 1
ATOM 711 C C . ARG A 1 91 ? -10.956 3.154 -17.269 1.00 94.38 91 ARG A C 1
ATOM 713 O O . ARG A 1 91 ? -10.548 2.769 -16.171 1.00 94.38 91 ARG A O 1
ATOM 720 N N . LEU A 1 92 ? -10.241 3.057 -18.375 1.00 91.38 92 LEU A N 1
ATOM 721 C CA . LEU A 1 92 ? -8.867 2.583 -18.454 1.00 91.38 92 LEU A CA 1
ATOM 722 C C . LEU A 1 92 ? -7.889 3.767 -18.458 1.00 91.38 92 LEU A C 1
ATOM 724 O O . LEU A 1 92 ? -8.258 4.918 -18.707 1.00 91.38 92 LEU A O 1
ATOM 728 N N . ARG A 1 93 ? -6.618 3.509 -18.126 1.00 87.25 93 ARG A N 1
ATOM 729 C CA . ARG A 1 93 ? -5.594 4.564 -18.011 1.00 87.25 93 ARG A CA 1
ATOM 730 C C . ARG A 1 93 ? -5.328 5.294 -19.330 1.00 87.25 93 ARG A C 1
ATOM 732 O O . ARG A 1 93 ? -5.004 6.475 -19.297 1.00 87.25 93 ARG A O 1
ATOM 739 N N . ASP A 1 94 ? -5.445 4.617 -20.465 1.00 84.75 94 ASP A N 1
ATOM 740 C CA . ASP A 1 94 ? -5.283 5.191 -21.809 1.00 84.75 94 ASP A CA 1
ATOM 741 C C . ASP A 1 94 ? -6.420 6.148 -22.203 1.00 84.75 94 ASP A C 1
ATOM 743 O O . ASP A 1 94 ? -6.203 7.080 -22.974 1.00 84.75 94 ASP A O 1
ATOM 747 N N . GLU A 1 95 ? -7.604 5.991 -21.613 1.00 84.31 95 GLU A N 1
ATOM 748 C CA . GLU A 1 95 ? -8.723 6.933 -21.737 1.00 84.31 95 GLU A CA 1
ATOM 749 C C . GLU A 1 95 ? -8.575 8.162 -20.823 1.00 84.31 95 GLU A C 1
ATOM 751 O O . GLU A 1 95 ? -9.443 9.041 -20.793 1.00 84.31 95 GLU A O 1
ATOM 756 N N . LEU A 1 96 ? -7.518 8.202 -20.014 1.00 83.31 96 LEU A N 1
ATOM 757 C CA . LEU A 1 96 ? -7.287 9.131 -18.915 1.00 83.31 96 LEU A CA 1
ATOM 758 C C . LEU A 1 96 ? -5.901 9.792 -19.041 1.00 83.31 96 LEU A C 1
ATOM 760 O O . LEU A 1 96 ? -5.191 9.633 -20.032 1.00 83.31 96 LEU A O 1
ATOM 764 N N . SER A 1 97 ? -5.510 10.599 -18.048 1.00 79.38 97 SER A N 1
ATOM 765 C CA . SER A 1 97 ? -4.134 11.101 -17.997 1.00 79.38 97 SER A CA 1
ATOM 766 C C . SER A 1 97 ? -3.188 9.985 -17.543 1.00 79.38 97 SER A C 1
ATOM 768 O O . SER A 1 97 ? -3.556 9.153 -16.708 1.00 79.38 97 SER A O 1
ATOM 770 N N . GLN A 1 98 ? -1.939 10.019 -18.016 1.00 70.00 98 GLN A N 1
ATOM 771 C CA . GLN A 1 98 ? -0.899 9.045 -17.652 1.00 70.00 98 GLN A CA 1
ATOM 772 C C . GLN A 1 98 ? -0.614 8.951 -16.137 1.00 70.00 98 GLN A C 1
ATOM 774 O O . GLN A 1 98 ? -0.018 7.973 -15.700 1.00 70.00 98 GLN A O 1
ATOM 779 N N . TYR A 1 99 ? -1.046 9.947 -15.353 1.00 72.75 99 TYR A N 1
ATOM 780 C CA . TYR A 1 99 ? -0.880 10.035 -13.897 1.00 72.75 99 TYR A CA 1
ATOM 781 C C . TYR A 1 99 ? -2.208 9.958 -13.143 1.00 72.75 99 TYR A C 1
ATOM 783 O O . TYR A 1 99 ? -2.334 10.478 -12.036 1.00 72.75 99 TYR A O 1
ATOM 791 N N . THR A 1 100 ? -3.240 9.374 -13.747 1.00 85.12 100 THR A N 1
ATOM 792 C CA . THR A 1 100 ? -4.530 9.292 -13.065 1.00 85.12 100 THR A CA 1
ATOM 793 C C . THR A 1 100 ? -4.431 8.369 -11.864 1.00 85.12 100 THR A C 1
ATOM 795 O O . THR A 1 100 ? -4.234 7.163 -12.003 1.00 85.12 100 THR A O 1
ATOM 798 N N . ASN A 1 101 ? -4.617 8.945 -10.681 1.00 88.00 101 ASN A N 1
ATOM 799 C CA . ASN A 1 101 ? -4.727 8.174 -9.463 1.00 88.00 101 ASN A CA 1
ATOM 800 C C . ASN A 1 101 ? -6.159 7.637 -9.318 1.00 88.00 101 ASN A C 1
ATOM 802 O O . ASN A 1 101 ? -7.108 8.406 -9.172 1.00 88.00 101 ASN A O 1
ATOM 806 N N . PHE A 1 102 ? -6.319 6.314 -9.364 1.00 94.00 102 PHE A N 1
ATOM 807 C CA . PHE A 1 102 ? -7.604 5.651 -9.115 1.00 94.00 102 PHE A CA 1
ATOM 808 C C . PHE A 1 102 ? -7.894 5.477 -7.612 1.00 94.00 102 PHE A C 1
ATOM 810 O O . PHE A 1 102 ? -9.048 5.294 -7.226 1.00 94.00 102 PHE A O 1
ATOM 817 N N . GLY A 1 103 ? -6.864 5.559 -6.766 1.00 94.88 103 GLY A N 1
ATOM 818 C CA . GLY A 1 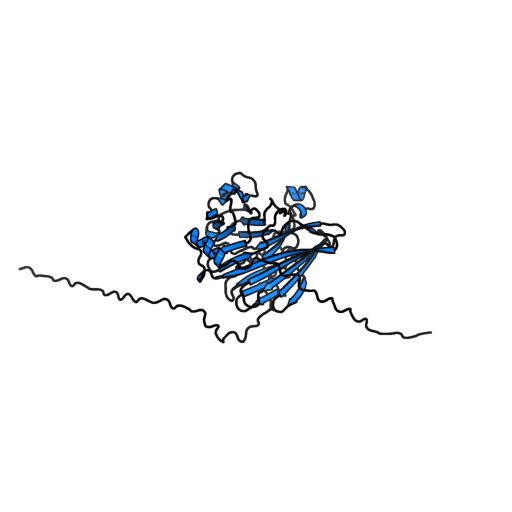103 ? -6.878 5.175 -5.358 1.00 94.88 103 GLY A CA 1
ATOM 819 C C . GLY A 1 103 ? -6.633 3.675 -5.151 1.00 94.88 103 GLY A C 1
ATOM 820 O O . GLY A 1 103 ? -6.103 2.988 -6.033 1.00 94.88 103 GLY A O 1
ATOM 821 N N . GLY A 1 104 ? -7.051 3.146 -3.999 1.00 97.25 104 GLY A N 1
ATOM 822 C CA . GLY A 1 104 ? -6.946 1.718 -3.676 1.00 97.25 104 GLY A CA 1
ATOM 823 C C . GLY A 1 104 ? -5.569 1.275 -3.165 1.00 97.25 104 GLY A C 1
ATOM 824 O O . GLY A 1 104 ? -4.779 2.090 -2.692 1.00 97.25 104 GLY A O 1
ATOM 825 N N . LEU A 1 105 ? -5.302 -0.030 -3.280 1.00 98.00 105 LEU A N 1
ATOM 826 C CA . LEU A 1 105 ? -4.014 -0.682 -3.013 1.00 98.00 105 LEU A CA 1
ATOM 827 C C . LEU A 1 105 ? -3.358 -1.095 -4.337 1.00 98.00 105 LEU A C 1
ATOM 829 O O . LEU A 1 105 ? -3.883 -1.960 -5.049 1.00 98.00 105 LEU A O 1
ATOM 833 N N . TYR A 1 106 ? -2.214 -0.494 -4.650 1.00 95.75 106 TYR A N 1
ATOM 834 C CA . TYR A 1 106 ? -1.477 -0.665 -5.904 1.00 95.75 106 TYR A CA 1
ATOM 835 C C . TYR A 1 106 ? 0.030 -0.766 -5.652 1.00 95.75 106 TYR A C 1
ATOM 837 O O . TYR A 1 106 ? 0.507 -0.619 -4.530 1.00 95.75 106 TYR A O 1
ATOM 845 N N . THR A 1 107 ? 0.774 -1.084 -6.709 1.00 96.00 107 THR A N 1
ATOM 846 C CA . THR A 1 107 ? 2.210 -1.356 -6.624 1.00 96.00 107 THR A CA 1
ATOM 847 C C . THR A 1 107 ? 2.927 -0.720 -7.791 1.00 96.00 107 THR A C 1
ATOM 849 O O . THR A 1 107 ? 2.510 -0.899 -8.939 1.00 96.00 107 THR A O 1
ATOM 852 N N . TRP A 1 108 ? 4.023 -0.045 -7.476 1.00 93.88 108 TRP A N 1
ATOM 853 C CA . TRP A 1 108 ? 5.040 0.428 -8.400 1.00 93.88 108 TRP A CA 1
ATOM 854 C C . TRP A 1 108 ? 6.342 -0.353 -8.188 1.00 93.88 108 TRP A C 1
ATOM 856 O O . TRP A 1 108 ? 6.450 -1.219 -7.316 1.00 93.88 108 TRP A O 1
ATOM 866 N N . LEU A 1 109 ? 7.348 -0.033 -8.997 1.00 93.00 109 LEU A N 1
ATOM 867 C CA . LEU A 1 109 ? 8.717 -0.494 -8.795 1.00 93.00 109 LEU A CA 1
ATOM 868 C C . LEU A 1 109 ? 9.622 0.704 -8.521 1.00 93.00 109 LEU A C 1
ATOM 870 O O . LEU A 1 109 ? 9.498 1.720 -9.196 1.00 93.00 109 LEU A O 1
ATOM 874 N N . ALA A 1 110 ? 10.548 0.583 -7.578 1.00 91.19 110 ALA A N 1
ATOM 875 C CA . ALA A 1 110 ? 11.555 1.601 -7.275 1.00 91.19 110 ALA A CA 1
ATOM 876 C C . ALA A 1 110 ? 12.964 1.101 -7.661 1.00 91.19 110 ALA A C 1
ATOM 878 O O . ALA A 1 110 ? 13.166 -0.112 -7.732 1.00 91.19 110 ALA A O 1
ATOM 879 N N . PRO A 1 111 ? 13.944 1.988 -7.914 1.00 88.44 111 PRO A N 1
ATOM 880 C CA . PRO A 1 111 ? 13.887 3.444 -7.779 1.00 88.44 111 PRO A CA 1
ATOM 881 C C . PRO A 1 111 ? 13.152 4.151 -8.928 1.00 88.44 111 PRO A C 1
ATOM 883 O O . PRO A 1 111 ? 13.179 3.719 -10.080 1.00 88.44 111 PRO A O 1
ATOM 886 N N . GLN A 1 112 ? 12.560 5.310 -8.620 1.00 83.31 112 GLN A N 1
ATOM 887 C CA . GLN A 1 112 ? 11.814 6.133 -9.582 1.00 83.31 112 GLN A CA 1
ATOM 888 C C . GLN A 1 112 ? 12.648 6.542 -10.811 1.00 83.31 112 GLN A C 1
ATOM 890 O O . GLN A 1 112 ? 12.124 6.704 -11.911 1.00 83.31 112 GLN A O 1
ATOM 895 N N . VAL A 1 113 ? 13.966 6.692 -10.637 1.00 80.50 113 VAL A N 1
ATOM 896 C CA . VAL A 1 113 ? 14.903 7.092 -11.700 1.00 80.50 113 VAL A CA 1
ATOM 897 C C . VAL A 1 113 ? 14.921 6.110 -12.879 1.00 80.50 113 VAL A C 1
ATOM 899 O O . VAL A 1 113 ? 15.189 6.517 -14.009 1.00 80.50 113 VAL A O 1
ATOM 902 N N . HIS A 1 114 ? 14.560 4.842 -12.650 1.00 84.62 114 HIS A N 1
ATOM 903 C CA . HIS A 1 114 ? 14.465 3.827 -13.702 1.00 84.62 114 HIS A CA 1
ATOM 904 C C . HIS A 1 114 ? 13.234 4.001 -14.606 1.00 84.62 114 HIS A C 1
ATOM 906 O O . HIS A 1 114 ? 13.131 3.337 -15.635 1.00 84.62 114 HIS A O 1
ATOM 912 N N . TRP A 1 115 ? 12.273 4.860 -14.252 1.00 84.25 115 TRP A N 1
ATOM 913 C CA . TRP A 1 115 ? 11.061 5.055 -15.059 1.00 84.25 115 TRP A CA 1
ATOM 914 C C . TRP A 1 115 ? 11.312 5.941 -16.278 1.00 84.25 115 TRP A C 1
ATOM 916 O O . TRP A 1 115 ? 10.550 5.914 -17.244 1.00 84.25 115 TRP A O 1
ATOM 926 N N . SER A 1 116 ? 12.375 6.737 -16.229 1.00 73.75 116 SER A N 1
ATOM 927 C CA . SER A 1 116 ? 12.766 7.645 -17.296 1.00 73.75 116 SER A CA 1
ATOM 928 C C . SER A 1 116 ? 13.663 6.951 -18.315 1.00 73.75 116 SER A C 1
ATOM 930 O O . SER A 1 116 ? 14.575 6.210 -17.962 1.00 73.75 116 SER A O 1
ATOM 932 N N . LYS A 1 117 ? 13.453 7.267 -19.593 1.00 69.75 117 LYS A N 1
ATOM 933 C CA . LYS A 1 117 ? 14.279 6.794 -20.713 1.00 69.75 117 LYS A CA 1
ATOM 934 C C . LYS A 1 117 ? 15.434 7.743 -21.038 1.00 69.75 117 LYS A C 1
ATOM 936 O O . LYS A 1 117 ? 16.346 7.353 -21.759 1.00 69.75 117 LYS A O 1
ATOM 941 N N . THR A 1 118 ? 15.392 8.983 -20.544 1.00 68.56 118 THR A N 1
ATOM 942 C CA . THR A 1 118 ? 16.424 10.005 -20.776 1.00 68.56 118 THR A CA 1
ATOM 943 C C . THR A 1 118 ? 16.695 10.836 -19.522 1.00 68.56 118 THR A C 1
ATOM 945 O O . THR A 1 118 ? 15.816 11.001 -18.673 1.00 68.56 118 THR A O 1
ATOM 948 N N . GLU A 1 119 ? 17.891 11.422 -19.430 1.00 69.06 119 GLU A N 1
ATOM 949 C CA . GLU A 1 119 ? 18.250 12.381 -18.371 1.00 69.06 119 GLU A CA 1
ATOM 950 C C . GLU A 1 119 ? 17.328 13.612 -18.367 1.00 69.06 119 GLU A C 1
ATOM 952 O O . GLU A 1 119 ? 16.988 14.142 -17.312 1.00 69.06 119 GLU A O 1
ATOM 957 N N . ASP A 1 120 ? 16.854 14.042 -19.540 1.00 68.31 120 ASP A N 1
ATOM 958 C CA . ASP A 1 120 ? 15.892 15.142 -19.663 1.00 68.31 120 ASP A CA 1
ATOM 959 C C . ASP A 1 120 ? 14.530 14.788 -19.051 1.00 68.31 120 ASP A C 1
ATOM 961 O O . ASP A 1 120 ? 13.936 15.616 -18.360 1.00 68.31 120 ASP A O 1
ATOM 965 N N . GLN A 1 121 ? 14.050 13.552 -19.234 1.00 67.19 121 GLN A N 1
ATOM 966 C CA . GLN A 1 121 ? 12.833 13.072 -18.570 1.00 67.19 121 GLN A CA 1
ATOM 967 C C . GLN A 1 121 ? 13.014 12.991 -17.052 1.00 67.19 121 GLN A C 1
ATOM 969 O O . GLN A 1 121 ? 12.085 13.323 -16.319 1.00 67.19 121 GLN A O 1
ATOM 974 N N . GLN A 1 122 ? 14.200 12.602 -16.573 1.00 64.12 122 GLN A N 1
ATOM 975 C CA . GLN A 1 122 ? 14.513 12.604 -15.138 1.00 64.12 122 GLN A CA 1
ATOM 976 C C . GLN A 1 122 ? 14.521 14.031 -14.575 1.00 64.12 122 GLN A C 1
ATOM 978 O O . GLN A 1 122 ? 13.904 14.296 -13.545 1.00 64.12 122 GLN A O 1
ATOM 983 N N . ARG A 1 123 ? 15.174 14.971 -15.272 1.00 62.88 123 ARG A N 1
ATOM 984 C CA . ARG A 1 123 ? 15.304 16.371 -14.841 1.00 62.88 123 ARG A CA 1
ATOM 985 C C . ARG A 1 123 ? 13.968 17.108 -14.854 1.00 62.88 123 ARG A C 1
ATOM 987 O O . ARG A 1 123 ? 13.659 17.830 -13.911 1.00 62.88 123 ARG A O 1
ATOM 994 N N . CYS A 1 124 ? 13.187 16.946 -15.919 1.00 54.00 124 CYS A N 1
ATOM 995 C CA . CYS A 1 124 ? 11.924 17.659 -16.105 1.00 54.00 124 CYS A CA 1
ATOM 996 C C . CYS A 1 124 ? 10.719 16.918 -15.510 1.00 54.00 124 CYS A C 1
ATOM 998 O O . CYS A 1 124 ? 9.638 17.497 -15.459 1.00 54.00 124 CYS A O 1
ATOM 1000 N N . ARG A 1 125 ? 10.884 15.656 -15.079 1.00 58.44 125 ARG A N 1
ATOM 1001 C CA . ARG A 1 125 ? 9.817 14.76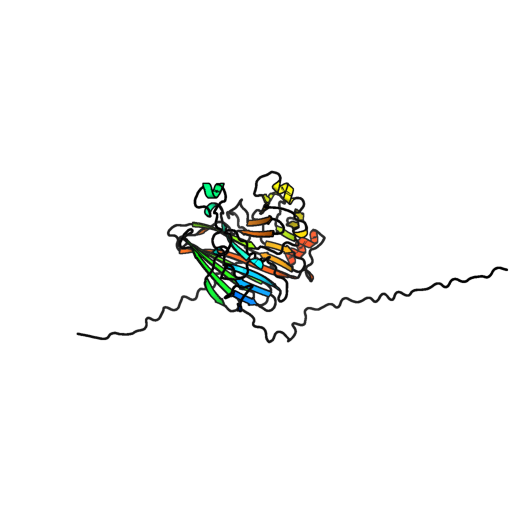9 -14.570 1.00 58.44 125 ARG A CA 1
ATOM 1002 C C . ARG A 1 125 ? 8.626 14.614 -15.529 1.00 58.44 125 ARG A C 1
ATOM 1004 O O . ARG A 1 125 ? 7.538 14.214 -15.128 1.00 58.44 125 ARG A O 1
ATOM 1011 N N . VAL A 1 126 ? 8.827 14.913 -16.813 1.00 47.47 126 VAL A N 1
ATOM 1012 C CA . VAL A 1 126 ? 7.824 14.753 -17.871 1.00 47.47 126 VAL A CA 1
ATOM 1013 C C . VAL A 1 126 ? 7.960 13.353 -18.463 1.00 47.47 126 VAL A C 1
ATOM 1015 O O . VAL A 1 126 ? 9.050 12.955 -18.870 1.00 47.47 126 VAL A O 1
ATOM 1018 N N . GLY A 1 127 ? 6.850 12.613 -18.547 1.00 50.50 127 GLY A N 1
ATOM 1019 C CA . GLY A 1 127 ? 6.804 11.306 -19.216 1.00 50.50 127 GLY A CA 1
ATOM 1020 C C . GLY A 1 127 ? 7.342 10.132 -18.389 1.00 50.50 127 GLY A C 1
ATOM 1021 O O . GLY A 1 127 ? 7.662 9.091 -18.957 1.00 50.50 127 GLY A O 1
ATOM 1022 N N . MET A 1 128 ? 7.437 10.276 -17.064 1.00 63.09 128 MET A N 1
ATOM 1023 C CA . MET A 1 128 ? 7.719 9.163 -16.151 1.00 63.09 128 MET A CA 1
ATOM 1024 C C . MET A 1 128 ? 6.453 8.317 -15.963 1.00 63.09 128 MET A C 1
ATOM 1026 O O . MET A 1 128 ? 5.682 8.584 -15.049 1.00 63.09 128 MET A O 1
ATOM 1030 N N . ALA A 1 129 ? 6.185 7.338 -16.824 1.00 67.06 129 ALA A N 1
ATOM 1031 C CA . ALA A 1 129 ? 5.055 6.434 -16.606 1.00 67.06 129 ALA A CA 1
ATOM 1032 C C . ALA A 1 129 ? 5.375 5.470 -15.454 1.00 67.06 129 ALA A C 1
ATOM 1034 O O . ALA A 1 129 ? 6.410 4.806 -15.474 1.00 67.06 129 ALA A O 1
ATOM 1035 N N . THR A 1 130 ? 4.488 5.378 -14.464 1.00 78.56 130 THR A N 1
ATOM 1036 C CA . THR A 1 130 ? 4.618 4.421 -13.360 1.00 78.56 130 THR A CA 1
ATOM 1037 C C . THR A 1 130 ? 4.562 2.985 -13.910 1.00 78.56 130 THR A C 1
ATOM 1039 O O . THR A 1 130 ? 3.615 2.638 -14.639 1.00 78.56 130 THR A O 1
ATOM 1042 N N . PRO A 1 131 ? 5.566 2.131 -13.617 1.00 82.38 131 PRO A N 1
ATOM 1043 C CA . PRO A 1 131 ? 5.556 0.739 -14.051 1.00 82.38 131 PRO A CA 1
ATOM 1044 C C . PRO A 1 131 ? 4.321 0.017 -13.508 1.00 82.38 131 PRO A C 1
ATOM 1046 O O . PRO A 1 131 ? 4.009 0.131 -12.327 1.00 82.38 131 PRO A O 1
ATOM 1049 N N . PHE A 1 132 ? 3.639 -0.746 -14.367 1.00 87.94 132 PHE A N 1
ATOM 1050 C CA . PHE A 1 132 ? 2.518 -1.637 -14.013 1.00 87.94 132 PHE A CA 1
ATOM 1051 C C . PHE A 1 132 ? 1.245 -0.982 -13.439 1.00 87.94 132 PHE A C 1
ATOM 1053 O O . PHE A 1 132 ? 0.255 -1.679 -13.219 1.00 87.94 132 PHE A O 1
ATOM 1060 N N . ASP A 1 133 ? 1.221 0.330 -13.225 1.00 88.38 133 ASP A N 1
ATOM 1061 C CA . ASP A 1 133 ? 0.130 0.987 -12.506 1.00 88.38 133 ASP A CA 1
ATOM 1062 C C . ASP A 1 133 ? -1.061 1.379 -13.380 1.00 88.38 133 ASP A C 1
ATOM 1064 O O . ASP A 1 133 ? -0.890 1.962 -14.446 1.00 88.38 133 ASP A O 1
ATOM 1068 N N . GLY A 1 134 ? -2.285 1.120 -12.918 1.00 89.19 134 GLY A N 1
ATOM 1069 C CA . GLY A 1 134 ? -3.499 1.473 -13.671 1.00 89.19 134 GLY A CA 1
ATOM 1070 C C . GLY A 1 134 ? -3.588 0.768 -15.027 1.00 89.19 134 GLY A C 1
ATOM 1071 O O . GLY A 1 134 ? -4.314 1.206 -15.911 1.00 89.19 134 GLY A O 1
ATOM 1072 N N . LEU A 1 135 ? -2.813 -0.297 -15.198 1.00 91.25 135 LEU A N 1
ATOM 1073 C CA . LEU A 1 135 ? -2.786 -1.122 -16.387 1.00 91.25 135 LEU A CA 1
ATOM 1074 C C . LEU A 1 135 ? -3.583 -2.397 -16.148 1.00 91.25 135 LEU A C 1
ATOM 1076 O O . LEU A 1 135 ? -3.625 -2.910 -15.028 1.00 91.25 135 LEU A O 1
ATOM 1080 N N . ASP A 1 136 ? -4.163 -2.928 -17.215 1.00 93.94 136 ASP A N 1
ATOM 1081 C CA . ASP A 1 136 ? -4.894 -4.182 -17.172 1.00 93.94 136 ASP A CA 1
ATOM 1082 C C . ASP A 1 136 ? -3.984 -5.346 -16.757 1.00 93.94 136 ASP A C 1
ATOM 1084 O O . ASP A 1 136 ? -2.770 -5.357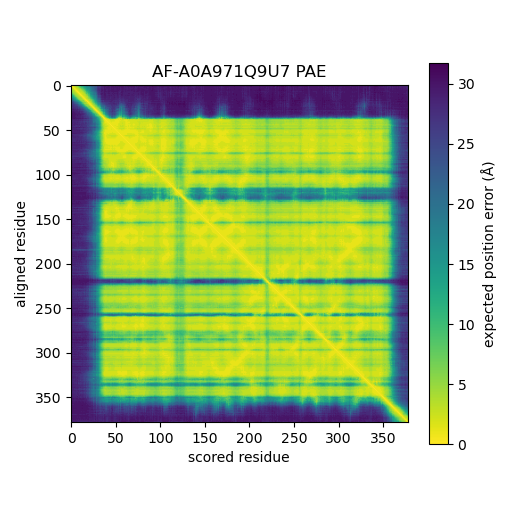 -16.979 1.00 93.94 136 ASP A O 1
ATOM 1088 N N . SER A 1 137 ? -4.552 -6.323 -16.072 1.00 96.94 137 SER A N 1
ATOM 1089 C CA . SER A 1 137 ? -3.859 -7.532 -15.646 1.00 96.94 137 SER A CA 1
ATOM 1090 C C . SER A 1 137 ? -4.736 -8.742 -15.915 1.00 96.94 137 SER A C 1
ATOM 1092 O O . SER A 1 137 ? -5.955 -8.697 -15.753 1.00 96.94 137 SER A O 1
ATOM 1094 N N . GLU A 1 138 ? -4.101 -9.834 -16.315 1.00 97.94 138 GLU A N 1
ATOM 1095 C CA . GLU A 1 138 ? -4.753 -11.124 -16.482 1.00 97.94 138 GLU A CA 1
ATOM 1096 C C . GLU A 1 138 ? -4.976 -11.763 -15.112 1.00 97.94 138 GLU A C 1
ATOM 1098 O O . GLU A 1 138 ? -4.137 -11.651 -14.223 1.00 97.94 138 GLU A O 1
ATOM 1103 N N . VAL A 1 139 ? -6.093 -12.460 -14.930 1.00 98.38 139 VAL A N 1
ATOM 1104 C CA . VAL A 1 139 ? -6.325 -13.275 -13.734 1.00 98.38 139 VAL A CA 1
ATOM 1105 C C . VAL A 1 139 ? -5.715 -14.648 -13.974 1.00 98.38 139 VAL A C 1
ATOM 1107 O O . VAL A 1 139 ? -6.242 -15.425 -14.766 1.00 98.38 139 VAL A O 1
ATOM 1110 N N . VAL A 1 140 ? -4.613 -14.950 -13.292 1.00 98.06 140 VAL A N 1
ATOM 1111 C CA . VAL A 1 140 ? -3.820 -16.169 -13.535 1.00 98.06 140 VAL A CA 1
ATOM 1112 C C . VAL A 1 140 ? -4.120 -17.294 -12.546 1.00 98.06 140 VAL A C 1
ATOM 1114 O O . VAL A 1 140 ? -3.866 -18.460 -12.846 1.00 98.06 140 VAL A O 1
ATOM 1117 N N . ALA A 1 141 ? -4.694 -16.975 -11.382 1.00 97.88 141 ALA A N 1
ATOM 1118 C CA . ALA A 1 141 ? -5.142 -17.975 -10.417 1.00 97.88 141 ALA A CA 1
ATOM 1119 C C . ALA A 1 141 ? -6.318 -17.472 -9.574 1.00 97.88 141 ALA A C 1
ATOM 1121 O O . ALA A 1 141 ? -6.394 -16.297 -9.210 1.00 97.88 141 ALA A O 1
ATOM 1122 N N . ILE A 1 142 ? -7.220 -18.395 -9.237 1.00 97.75 142 ILE A N 1
ATOM 1123 C CA . ILE A 1 142 ? -8.299 -18.197 -8.270 1.00 97.75 142 ILE A CA 1
ATOM 1124 C C . ILE A 1 142 ? -8.336 -19.430 -7.367 1.00 97.75 142 ILE A C 1
ATOM 1126 O O . ILE A 1 142 ? -8.426 -20.555 -7.860 1.00 97.75 142 ILE A O 1
ATOM 1130 N N . ASP A 1 143 ? -8.299 -19.206 -6.060 1.00 95.50 143 ASP A N 1
ATOM 1131 C CA . ASP A 1 143 ? -8.578 -20.209 -5.029 1.00 95.50 143 ASP A CA 1
ATOM 1132 C C . ASP A 1 143 ? -9.772 -19.740 -4.179 1.00 95.50 143 ASP A C 1
ATOM 1134 O O . ASP A 1 143 ? -10.334 -18.670 -4.411 1.00 95.50 143 ASP A O 1
ATOM 1138 N N . HIS A 1 144 ? -10.188 -20.517 -3.182 1.00 95.75 144 HIS A N 1
ATOM 1139 C CA . HIS A 1 144 ? -11.379 -20.240 -2.394 1.00 95.75 144 HIS A CA 1
ATOM 1140 C C . HIS A 1 144 ? -11.350 -18.856 -1.731 1.00 95.75 144 HIS A C 1
ATOM 1142 O O . HIS A 1 144 ? -12.378 -18.191 -1.728 1.00 95.75 144 HIS A O 1
ATOM 1148 N N . TYR A 1 145 ? -10.192 -18.385 -1.252 1.00 97.75 145 TYR A N 1
ATOM 1149 C CA . TYR A 1 145 ? -10.024 -17.047 -0.659 1.00 97.75 145 TYR A CA 1
ATOM 1150 C C . TYR A 1 145 ? -8.897 -16.224 -1.296 1.00 97.75 145 TYR A C 1
ATOM 1152 O O . TYR A 1 145 ? -8.401 -15.283 -0.676 1.00 97.75 145 TYR A O 1
ATOM 1160 N N . SER A 1 146 ? -8.471 -16.567 -2.514 1.00 98.38 146 SER A N 1
ATOM 1161 C CA . SER A 1 146 ? -7.329 -15.911 -3.152 1.00 98.38 146 SER A CA 1
ATOM 1162 C C . SER A 1 146 ? -7.574 -15.607 -4.623 1.00 98.38 146 SER A C 1
ATOM 1164 O O . SER A 1 146 ? -8.178 -16.407 -5.337 1.00 98.38 146 SER A O 1
ATOM 1166 N N . VAL A 1 147 ? -7.090 -14.453 -5.074 1.00 98.75 147 VAL A N 1
ATOM 1167 C CA . VAL A 1 147 ? -7.053 -14.062 -6.487 1.00 98.75 147 VAL A CA 1
ATOM 1168 C C . VAL A 1 147 ? -5.650 -13.574 -6.812 1.00 98.75 147 VAL A C 1
ATOM 1170 O O . VAL A 1 147 ? -5.135 -12.682 -6.135 1.00 98.75 147 VAL A O 1
ATOM 1173 N N . THR A 1 148 ? -5.058 -14.120 -7.872 1.00 98.81 148 THR A N 1
ATOM 1174 C CA . THR A 1 148 ? -3.786 -13.650 -8.424 1.00 98.81 148 THR A CA 1
ATOM 1175 C C . THR A 1 148 ? -4.020 -13.008 -9.779 1.00 98.81 148 THR A C 1
ATOM 1177 O O . THR A 1 148 ? -4.585 -13.631 -10.682 1.00 98.81 148 THR A O 1
ATOM 1180 N N . ILE A 1 149 ? -3.556 -11.769 -9.922 1.00 98.69 149 ILE A N 1
ATOM 1181 C CA . ILE A 1 149 ? -3.501 -11.061 -11.199 1.00 98.69 149 ILE A CA 1
ATOM 1182 C C . ILE A 1 149 ? -2.049 -10.883 -11.631 1.00 98.69 149 ILE A C 1
ATOM 1184 O O . ILE A 1 149 ? -1.174 -10.695 -10.787 1.00 98.69 149 ILE A O 1
ATOM 1188 N N . ALA A 1 150 ? -1.791 -10.926 -12.931 1.00 98.12 150 ALA A N 1
ATOM 1189 C CA . ALA A 1 150 ? -0.462 -10.785 -13.496 1.00 98.12 150 ALA A CA 1
ATOM 1190 C C . ALA A 1 150 ? -0.457 -9.802 -14.659 1.00 98.12 150 ALA A C 1
ATOM 1192 O O . ALA A 1 150 ? -1.388 -9.747 -15.464 1.00 98.12 150 ALA A O 1
ATOM 1193 N N . ARG A 1 151 ? 0.640 -9.063 -14.785 1.00 96.56 151 ARG A N 1
ATOM 1194 C CA . ARG A 1 151 ? 0.934 -8.286 -15.981 1.00 96.56 151 ARG A CA 1
ATOM 1195 C C . ARG A 1 151 ? 2.373 -8.514 -16.395 1.00 96.56 151 ARG A C 1
ATOM 1197 O O . ARG A 1 151 ? 3.290 -8.357 -15.594 1.00 96.56 151 ARG A O 1
ATOM 1204 N N . ARG A 1 152 ? 2.557 -8.817 -17.675 1.00 95.94 152 ARG A N 1
ATOM 1205 C CA . ARG A 1 152 ? 3.862 -8.892 -18.323 1.00 95.94 152 ARG A CA 1
ATOM 1206 C C . ARG A 1 152 ? 4.155 -7.593 -19.062 1.00 95.94 152 ARG A C 1
ATOM 1208 O O . ARG A 1 152 ? 3.335 -7.125 -19.848 1.00 95.94 152 ARG A O 1
ATOM 1215 N N . ASP A 1 153 ? 5.339 -7.044 -18.846 1.00 92.81 153 ASP A N 1
ATOM 1216 C CA . ASP A 1 153 ? 5.937 -6.013 -19.682 1.00 92.81 153 ASP A CA 1
ATOM 1217 C C . ASP A 1 153 ? 7.100 -6.621 -20.472 1.00 92.81 153 ASP A C 1
ATOM 1219 O O . ASP A 1 153 ? 8.238 -6.663 -20.016 1.00 92.81 153 ASP A O 1
ATOM 1223 N N . SER A 1 154 ? 6.814 -7.083 -21.690 1.00 87.31 154 SER A N 1
ATOM 1224 C CA . SER A 1 154 ? 7.840 -7.581 -22.623 1.00 87.31 154 SER A CA 1
ATOM 1225 C C . SER A 1 154 ? 8.651 -6.453 -23.282 1.00 87.31 154 SER A C 1
ATOM 1227 O O . SER A 1 154 ? 9.451 -6.726 -24.173 1.00 87.31 154 SER A O 1
ATOM 1229 N N . GLY A 1 155 ? 8.379 -5.193 -22.924 1.00 84.69 155 GLY A N 1
ATOM 1230 C CA . GLY A 1 155 ? 8.911 -4.011 -23.586 1.00 84.69 155 GLY A CA 1
ATOM 1231 C C . GLY A 1 155 ? 9.954 -3.277 -22.755 1.00 84.69 155 GLY A C 1
ATOM 1232 O O . GLY A 1 155 ? 11.147 -3.499 -22.914 1.00 84.69 155 GLY A O 1
ATOM 1233 N N . THR A 1 156 ? 9.505 -2.320 -21.943 1.00 85.56 156 THR A N 1
ATOM 1234 C CA . THR A 1 156 ? 10.387 -1.273 -21.390 1.00 85.56 156 THR A CA 1
ATOM 1235 C C . THR A 1 156 ? 11.314 -1.797 -20.293 1.00 85.56 156 THR A C 1
ATOM 1237 O O . THR A 1 156 ? 12.464 -1.377 -20.210 1.00 85.56 156 THR A O 1
ATOM 1240 N N . TYR A 1 157 ? 10.813 -2.703 -19.463 1.00 90.38 157 TYR A N 1
ATOM 1241 C CA . TYR A 1 157 ? 11.465 -3.223 -18.270 1.00 90.38 157 TYR A CA 1
ATOM 1242 C C . TYR A 1 157 ? 11.781 -4.715 -18.381 1.00 90.38 157 TYR A C 1
ATOM 1244 O O . TYR A 1 157 ? 12.676 -5.181 -17.679 1.00 90.38 157 TYR A O 1
ATOM 1252 N N . GLY A 1 158 ? 11.075 -5.468 -19.233 1.00 93.81 158 GLY A N 1
ATOM 1253 C CA . GLY A 1 158 ? 11.298 -6.909 -19.385 1.00 93.81 158 GLY A CA 1
ATOM 1254 C C . GLY A 1 158 ? 10.965 -7.682 -18.107 1.00 93.81 158 GLY A C 1
ATOM 1255 O O . GLY A 1 158 ? 11.745 -8.529 -17.675 1.00 93.81 158 GLY A O 1
ATOM 1256 N N . LEU A 1 159 ? 9.849 -7.343 -17.458 1.00 96.19 159 LEU A N 1
ATOM 1257 C CA . LEU A 1 159 ? 9.439 -7.926 -16.177 1.00 96.19 159 LEU A CA 1
ATOM 1258 C C . LEU A 1 159 ? 8.011 -8.454 -16.246 1.00 96.19 159 LEU A C 1
ATOM 1260 O O . LEU A 1 159 ? 7.156 -7.878 -16.921 1.00 96.19 159 LEU A O 1
ATOM 1264 N N . THR A 1 160 ? 7.722 -9.471 -15.446 1.00 97.31 160 THR A N 1
ATOM 1265 C CA . THR A 1 160 ? 6.349 -9.868 -15.121 1.00 97.31 160 THR A CA 1
ATOM 1266 C C . THR A 1 160 ? 6.083 -9.568 -13.651 1.00 97.31 160 THR A C 1
ATOM 1268 O O . THR A 1 160 ? 6.890 -9.918 -12.795 1.00 97.31 160 THR A O 1
ATOM 1271 N N . MET A 1 161 ? 4.967 -8.907 -13.348 1.00 97.94 161 MET A N 1
ATOM 1272 C CA . MET A 1 161 ? 4.522 -8.643 -11.981 1.00 97.94 161 MET A CA 1
ATOM 1273 C C . MET A 1 161 ? 3.256 -9.443 -11.693 1.00 97.94 161 MET A C 1
ATOM 1275 O O . MET A 1 161 ? 2.250 -9.275 -12.382 1.00 97.94 161 MET A O 1
ATOM 1279 N N . GLU A 1 162 ? 3.296 -10.262 -10.648 1.00 98.19 162 GLU A N 1
ATOM 1280 C CA . GLU A 1 162 ? 2.140 -10.965 -10.100 1.00 98.19 162 GLU A CA 1
ATOM 1281 C C . GLU A 1 162 ? 1.743 -10.361 -8.757 1.00 98.19 162 GLU A C 1
ATOM 1283 O O . GLU A 1 162 ? 2.587 -10.092 -7.905 1.00 98.19 162 GLU A O 1
ATOM 1288 N N . LYS A 1 163 ? 0.441 -10.178 -8.555 1.00 98.56 163 LYS A N 1
ATOM 1289 C CA . LYS A 1 163 ? -0.164 -9.638 -7.339 1.00 98.56 163 LYS A CA 1
ATOM 1290 C C . LYS A 1 163 ? -1.194 -10.635 -6.843 1.00 98.56 163 LYS A C 1
ATOM 1292 O O . LYS A 1 163 ? -2.195 -10.878 -7.514 1.00 98.56 163 LYS A O 1
ATOM 1297 N N . THR A 1 164 ? -0.945 -11.224 -5.682 1.00 98.75 164 THR A N 1
ATOM 1298 C CA . THR A 1 164 ? -1.859 -12.164 -5.032 1.00 98.75 164 THR A CA 1
ATOM 1299 C C . THR A 1 164 ? -2.526 -11.501 -3.838 1.00 98.75 164 THR A C 1
ATOM 1301 O O . THR A 1 164 ? -1.851 -10.987 -2.945 1.00 98.75 164 THR A O 1
ATOM 1304 N N . TYR A 1 165 ? -3.853 -11.556 -3.820 1.00 98.75 165 TYR A N 1
ATOM 1305 C CA . TYR A 1 165 ? -4.708 -11.049 -2.756 1.00 98.75 165 TYR A CA 1
ATOM 1306 C C . TYR A 1 165 ? -5.359 -12.237 -2.059 1.00 98.75 165 TYR A C 1
ATOM 1308 O O . TYR A 1 165 ? -6.218 -12.886 -2.653 1.00 98.75 165 TYR A O 1
ATOM 1316 N N . THR A 1 166 ? -4.968 -12.519 -0.818 1.00 98.62 166 THR A N 1
ATOM 1317 C CA . THR A 1 166 ? -5.519 -13.633 -0.035 1.00 98.62 166 THR A CA 1
ATOM 1318 C C . THR A 1 166 ? -6.216 -13.104 1.207 1.00 98.62 166 THR A C 1
ATOM 1320 O O . THR A 1 166 ? -5.579 -12.499 2.065 1.00 98.62 166 THR A O 1
ATOM 1323 N N . LEU A 1 167 ? -7.521 -13.338 1.321 1.00 98.50 167 LEU A N 1
ATOM 1324 C CA . LEU A 1 167 ? -8.275 -13.008 2.527 1.00 98.50 167 LEU A CA 1
ATOM 1325 C C . LEU A 1 167 ? -8.178 -14.174 3.522 1.00 98.50 167 LEU A C 1
ATOM 1327 O O . LEU A 1 167 ? -8.421 -15.319 3.148 1.00 98.50 167 LEU A O 1
ATOM 1331 N N . ASP A 1 168 ? -7.856 -13.903 4.787 1.00 97.25 168 ASP A N 1
ATOM 1332 C CA . ASP A 1 168 ? -7.892 -14.931 5.834 1.00 97.25 168 ASP A CA 1
ATOM 1333 C C . ASP A 1 168 ? -9.311 -15.546 5.898 1.00 97.25 168 ASP A C 1
ATOM 1335 O O . ASP A 1 168 ? -10.296 -14.812 5.799 1.00 97.25 168 ASP A O 1
ATOM 1339 N N . PRO A 1 169 ? -9.483 -16.870 6.058 1.00 96.00 169 PRO A N 1
ATOM 1340 C CA . PRO A 1 169 ? -10.809 -17.496 6.050 1.00 96.00 169 PRO A CA 1
ATOM 1341 C C . PRO A 1 169 ? -11.751 -17.066 7.188 1.00 96.00 169 PRO A C 1
ATOM 1343 O O . PRO A 1 169 ? -12.946 -17.363 7.135 1.00 96.00 169 PRO A O 1
ATOM 1346 N N . VAL A 1 170 ? -11.235 -16.423 8.241 1.00 95.06 170 VAL A N 1
ATOM 1347 C CA . VAL A 1 170 ? -11.986 -16.100 9.466 1.00 95.06 170 VAL A CA 1
ATOM 1348 C C . VAL A 1 170 ? -11.726 -14.677 9.969 1.00 95.06 170 VAL A C 1
ATOM 1350 O O . VAL A 1 170 ? -12.630 -14.057 10.525 1.00 95.06 170 VAL A O 1
ATOM 1353 N N . LYS A 1 171 ? -10.514 -14.143 9.813 1.00 95.88 171 LYS A N 1
ATOM 1354 C CA . LYS A 1 171 ? -10.102 -12.832 10.332 1.00 95.88 171 LYS A CA 1
ATOM 1355 C C . LYS A 1 171 ? -10.277 -11.735 9.280 1.00 95.88 171 LYS A C 1
ATOM 1357 O O . LYS A 1 171 ? -10.140 -11.996 8.090 1.00 95.88 171 LYS A O 1
ATOM 1362 N N . PRO A 1 172 ? -10.525 -10.477 9.673 1.00 97.31 172 PRO A N 1
ATOM 1363 C CA . PRO A 1 172 ? -10.563 -9.340 8.754 1.00 97.31 172 PRO A CA 1
ATOM 1364 C C . PRO A 1 172 ? -9.139 -8.932 8.324 1.00 97.31 172 PRO A C 1
ATOM 1366 O O . PRO A 1 172 ? -8.664 -7.841 8.636 1.00 97.31 172 PRO A O 1
ATOM 1369 N N . GLN A 1 173 ? -8.439 -9.851 7.661 1.00 98.00 173 GLN A N 1
ATOM 1370 C CA . GLN A 1 173 ? -7.024 -9.769 7.336 1.00 98.00 173 GLN A CA 1
ATOM 1371 C C . GLN A 1 173 ? -6.800 -10.143 5.870 1.00 98.00 173 GLN A C 1
ATOM 1373 O O . GLN A 1 173 ? -7.279 -11.178 5.413 1.00 98.00 173 GLN A O 1
ATOM 1378 N N . LEU A 1 174 ? -6.079 -9.294 5.148 1.00 98.44 174 LEU A N 1
ATOM 1379 C CA . LEU A 1 174 ? -5.706 -9.458 3.751 1.00 98.44 174 LEU A CA 1
ATOM 1380 C C . LEU A 1 174 ? -4.186 -9.590 3.654 1.00 98.44 174 LEU A C 1
ATOM 1382 O O . LEU A 1 174 ? -3.464 -8.645 3.963 1.00 98.44 174 LEU A O 1
ATOM 1386 N N . THR A 1 175 ? -3.709 -10.731 3.175 1.00 98.31 175 THR A N 1
ATOM 1387 C CA . THR A 1 175 ? -2.320 -10.904 2.753 1.00 98.31 175 THR A CA 1
ATOM 1388 C C . THR A 1 175 ? -2.184 -10.407 1.320 1.00 98.31 175 THR A C 1
ATOM 1390 O O . THR A 1 175 ? -2.871 -10.891 0.416 1.00 98.31 175 THR A O 1
ATOM 1393 N N . TYR A 1 176 ? -1.296 -9.437 1.117 1.00 98.38 176 TYR A N 1
ATOM 1394 C CA . TYR A 1 176 ? -0.945 -8.899 -0.186 1.00 98.38 176 TYR A CA 1
ATOM 1395 C C . TYR A 1 176 ? 0.483 -9.294 -0.535 1.00 98.38 176 TYR A C 1
ATOM 1397 O O . TYR A 1 176 ? 1.431 -8.901 0.140 1.00 98.38 176 TYR A O 1
ATOM 1405 N N . ARG A 1 177 ? 0.630 -10.091 -1.590 1.00 97.94 177 ARG A N 1
ATOM 1406 C CA . ARG A 1 177 ? 1.919 -10.612 -2.041 1.00 97.94 177 ARG A CA 1
ATOM 1407 C C . ARG A 1 177 ? 2.186 -10.169 -3.466 1.00 97.94 177 ARG A C 1
ATOM 1409 O O . ARG A 1 177 ? 1.342 -10.371 -4.338 1.00 97.94 177 ARG A O 1
ATOM 1416 N N . VAL A 1 178 ? 3.374 -9.633 -3.701 1.00 98.06 178 VAL A N 1
ATOM 1417 C CA . VAL A 1 178 ? 3.847 -9.221 -5.019 1.00 98.06 178 VAL A CA 1
ATOM 1418 C C . VAL A 1 178 ? 5.066 -10.050 -5.387 1.00 98.06 178 VAL A C 1
ATOM 1420 O O . VAL A 1 178 ? 6.034 -10.084 -4.630 1.00 98.06 178 VAL A O 1
ATOM 1423 N N . ARG A 1 179 ? 5.036 -10.681 -6.561 1.00 97.81 179 ARG A N 1
ATOM 1424 C CA . ARG A 1 179 ? 6.200 -11.324 -7.178 1.00 97.81 179 ARG A CA 1
ATOM 1425 C C . ARG A 1 179 ? 6.601 -10.569 -8.432 1.00 97.81 179 ARG A C 1
ATOM 1427 O O . ARG A 1 179 ? 5.746 -10.196 -9.233 1.00 97.81 179 ARG A O 1
ATOM 1434 N N . VAL A 1 180 ? 7.897 -10.351 -8.601 1.00 98.06 180 VAL A N 1
ATOM 1435 C CA . VAL A 1 180 ? 8.482 -9.711 -9.780 1.00 98.06 180 VAL A CA 1
ATOM 1436 C C . VAL A 1 180 ? 9.457 -10.688 -10.413 1.00 98.06 180 VAL A C 1
ATOM 1438 O O . VAL A 1 180 ? 10.449 -11.063 -9.794 1.00 98.06 180 VAL A O 1
ATOM 1441 N N . PHE A 1 181 ? 9.173 -11.091 -11.643 1.00 97.94 181 PHE A N 1
ATOM 1442 C CA . PHE A 1 181 ? 9.981 -12.014 -12.429 1.00 97.94 181 PHE A CA 1
ATOM 1443 C C . PHE A 1 181 ? 10.846 -11.225 -13.402 1.00 97.94 181 PHE A C 1
ATOM 1445 O O . PHE A 1 181 ? 10.352 -10.320 -14.081 1.00 97.94 181 PHE A O 1
ATOM 1452 N N . ASN A 1 182 ? 12.124 -11.585 -13.490 1.00 97.50 182 ASN A N 1
ATOM 1453 C CA . ASN A 1 182 ? 13.027 -10.998 -14.465 1.00 97.50 182 ASN A CA 1
ATOM 1454 C C . ASN A 1 182 ? 13.030 -11.816 -15.763 1.00 97.50 182 ASN A C 1
ATOM 1456 O O . ASN A 1 182 ? 13.669 -12.868 -15.848 1.00 97.50 182 ASN A O 1
ATOM 1460 N N . ASP A 1 183 ? 12.347 -11.299 -16.783 1.00 95.38 183 ASP A N 1
ATOM 1461 C CA . ASP A 1 183 ? 12.312 -11.883 -18.125 1.00 95.38 183 ASP A CA 1
ATOM 1462 C C . ASP A 1 183 ? 13.503 -11.434 -19.001 1.00 95.38 183 ASP A C 1
ATOM 1464 O O . ASP A 1 183 ? 13.633 -11.879 -20.144 1.00 95.38 183 ASP A O 1
ATOM 1468 N N . ASN A 1 184 ? 14.384 -10.561 -18.495 1.00 94.56 184 ASN A N 1
ATOM 1469 C CA . ASN A 1 184 ? 15.569 -10.097 -19.217 1.00 94.56 184 ASN A CA 1
ATOM 1470 C C . ASN A 1 184 ? 16.690 -11.150 -19.227 1.00 94.56 184 ASN A C 1
ATOM 1472 O O . ASN A 1 184 ? 16.823 -11.938 -18.289 1.00 94.56 184 ASN A O 1
ATOM 1476 N N . PRO A 1 185 ? 17.598 -11.101 -20.223 1.00 96.00 185 PRO A N 1
ATOM 1477 C CA . PRO A 1 185 ? 18.804 -11.931 -20.243 1.00 96.00 185 PRO A CA 1
ATOM 1478 C C . PRO A 1 185 ? 19.904 -11.440 -19.284 1.00 96.00 185 PRO A C 1
ATOM 1480 O O . PRO A 1 185 ? 20.957 -12.069 -19.195 1.00 96.00 185 PRO A O 1
ATOM 1483 N N . VAL A 1 186 ? 19.693 -10.320 -18.584 1.00 95.88 186 VAL A N 1
ATOM 1484 C CA . VAL A 1 186 ? 20.647 -9.725 -17.634 1.00 95.88 186 VAL A CA 1
ATOM 1485 C C . VAL A 1 186 ? 19.996 -9.482 -16.270 1.00 95.88 186 VAL A C 1
ATOM 1487 O O . VAL A 1 186 ? 18.778 -9.307 -16.204 1.00 95.88 186 VAL A O 1
ATOM 1490 N N . PRO A 1 187 ? 20.773 -9.463 -15.171 1.00 96.69 187 PRO A N 1
ATOM 1491 C CA . PRO A 1 187 ? 20.252 -9.083 -13.866 1.00 96.69 187 PRO A CA 1
ATOM 1492 C C . PRO A 1 187 ? 19.702 -7.655 -13.867 1.00 96.69 187 PRO A C 1
ATOM 1494 O O . PRO A 1 187 ? 20.280 -6.759 -14.480 1.00 96.69 187 PRO A O 1
ATOM 1497 N N . VAL A 1 188 ? 18.618 -7.444 -13.129 1.00 94.69 188 VAL A N 1
ATOM 1498 C CA . VAL A 1 188 ? 17.983 -6.135 -12.932 1.00 94.69 188 VAL A CA 1
ATOM 1499 C C . VAL A 1 188 ? 17.880 -5.830 -11.448 1.00 94.69 188 VAL A C 1
ATOM 1501 O O . VAL A 1 188 ? 17.850 -6.745 -10.627 1.00 94.69 188 VAL A O 1
ATOM 1504 N N . ARG A 1 189 ? 17.824 -4.549 -11.094 1.00 94.12 189 ARG A N 1
ATOM 1505 C CA . ARG A 1 189 ? 17.768 -4.106 -9.704 1.00 94.12 189 ARG A CA 1
ATOM 1506 C C . ARG A 1 189 ? 16.498 -3.302 -9.455 1.00 94.12 189 ARG A C 1
ATOM 1508 O O . ARG A 1 189 ? 16.286 -2.300 -10.134 1.00 94.12 189 ARG A O 1
ATOM 1515 N N . TRP A 1 190 ? 15.674 -3.769 -8.519 1.00 94.38 190 TRP A N 1
ATOM 1516 C CA . TRP A 1 190 ? 14.380 -3.167 -8.199 1.00 94.38 190 TRP A CA 1
ATOM 1517 C C . TRP A 1 190 ? 13.990 -3.398 -6.738 1.00 94.38 190 TRP A C 1
ATOM 1519 O O . TRP A 1 190 ? 14.388 -4.392 -6.130 1.00 94.38 190 TRP A O 1
ATOM 1529 N N . SER A 1 191 ? 13.138 -2.513 -6.230 1.00 94.50 191 SER A N 1
ATOM 1530 C CA . SER A 1 191 ? 12.344 -2.695 -5.014 1.00 94.50 191 SER A CA 1
ATOM 1531 C C . SER A 1 191 ? 10.859 -2.749 -5.380 1.00 94.50 191 SER A C 1
ATOM 1533 O O . SER A 1 191 ? 10.412 -2.062 -6.305 1.00 94.50 191 SER A O 1
ATOM 1535 N N . VAL A 1 192 ? 10.078 -3.532 -4.638 1.00 95.69 192 VAL A N 1
ATOM 1536 C CA . VAL A 1 192 ? 8.613 -3.499 -4.678 1.00 95.69 192 VAL A CA 1
ATOM 1537 C C . VAL A 1 192 ? 8.134 -2.337 -3.818 1.00 95.69 192 VAL A C 1
ATOM 1539 O O . VAL A 1 192 ? 8.499 -2.241 -2.650 1.00 95.69 192 VAL A O 1
ATOM 1542 N N . TRP A 1 193 ? 7.299 -1.471 -4.385 1.00 95.56 193 TRP A N 1
ATOM 1543 C CA . TRP A 1 193 ? 6.774 -0.285 -3.714 1.00 95.56 193 TRP A CA 1
ATOM 1544 C C . TRP A 1 193 ? 5.252 -0.365 -3.679 1.00 95.56 193 TRP A C 1
ATOM 1546 O O . TRP A 1 193 ? 4.595 -0.225 -4.708 1.00 95.56 193 TRP A O 1
ATOM 1556 N N . ASN A 1 194 ? 4.687 -0.653 -2.510 1.00 96.12 194 ASN A N 1
ATOM 1557 C CA . ASN A 1 194 ? 3.255 -0.849 -2.314 1.00 96.12 194 ASN A CA 1
ATOM 1558 C C . ASN A 1 194 ? 2.613 0.395 -1.705 1.00 96.12 194 ASN A C 1
ATOM 1560 O O . ASN A 1 194 ? 2.931 0.802 -0.586 1.00 96.12 194 ASN A O 1
ATOM 1564 N N . LEU A 1 195 ? 1.644 0.952 -2.419 1.00 95.94 195 LEU A N 1
ATOM 1565 C CA . LEU A 1 195 ? 0.966 2.184 -2.059 1.00 95.94 195 LEU A CA 1
ATOM 1566 C C . LEU A 1 195 ? -0.483 1.889 -1.698 1.00 95.94 195 LEU A C 1
ATOM 1568 O O . LEU A 1 195 ? -1.173 1.110 -2.361 1.00 95.94 195 LEU A O 1
ATOM 1572 N N . ILE A 1 196 ? -0.948 2.553 -0.648 1.00 97.25 196 ILE A N 1
ATOM 1573 C CA . ILE A 1 196 ? -2.362 2.668 -0.326 1.00 97.25 196 ILE A CA 1
ATOM 1574 C C . ILE A 1 196 ? -2.713 4.143 -0.392 1.00 97.25 196 ILE A C 1
ATOM 1576 O O . ILE A 1 196 ? -2.058 4.949 0.262 1.00 97.25 196 ILE A O 1
ATOM 1580 N N . ALA A 1 197 ? -3.781 4.473 -1.110 1.00 96.38 197 ALA A N 1
ATOM 1581 C CA . ALA A 1 197 ? -4.494 5.728 -0.920 1.00 96.38 197 ALA A CA 1
ATOM 1582 C C . ALA A 1 197 ? -5.559 5.502 0.166 1.00 96.38 197 ALA A C 1
ATOM 1584 O O . ALA A 1 197 ? -6.603 4.917 -0.139 1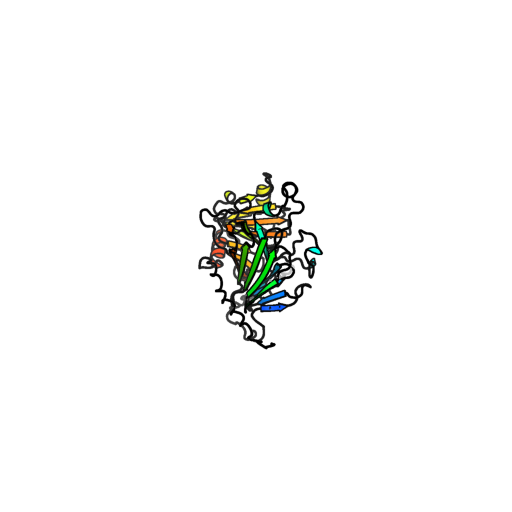.00 96.38 197 ALA A O 1
ATOM 1585 N N . PRO A 1 198 ? -5.324 5.853 1.445 1.00 96.75 198 PRO A N 1
ATOM 1586 C CA . PRO A 1 198 ? -6.309 5.624 2.491 1.00 96.75 198 PRO A CA 1
ATOM 1587 C C . PRO A 1 198 ? -7.379 6.721 2.480 1.00 96.75 198 PRO A C 1
ATOM 1589 O O . PRO A 1 198 ? -7.206 7.773 1.861 1.00 96.75 198 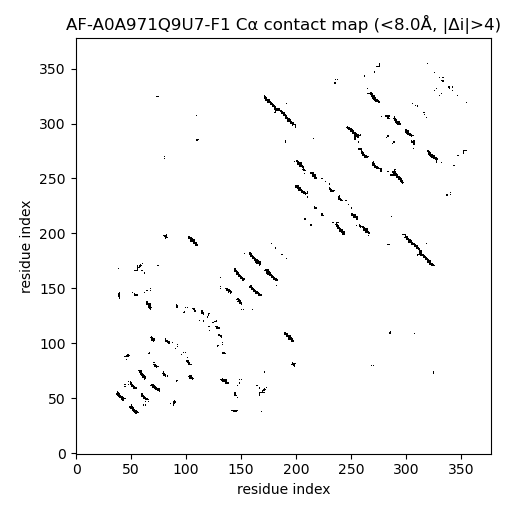PRO A O 1
ATOM 1592 N N . ARG A 1 199 ? -8.476 6.521 3.221 1.00 95.50 199 ARG A N 1
ATOM 1593 C CA . ARG A 1 199 ? -9.369 7.644 3.546 1.00 95.50 199 ARG A CA 1
ATOM 1594 C C . ARG A 1 199 ? -8.561 8.772 4.218 1.00 95.50 199 ARG A C 1
ATOM 1596 O O . ARG A 1 199 ? -7.764 8.481 5.113 1.00 95.50 199 ARG A O 1
ATOM 1603 N N . PRO A 1 200 ? -8.765 10.042 3.836 1.00 94.06 200 PRO A N 1
ATOM 1604 C CA . PRO A 1 200 ? -7.937 11.153 4.298 1.00 94.06 200 PRO A CA 1
ATOM 1605 C C . PRO A 1 200 ? -8.391 11.690 5.658 1.00 94.06 200 PRO A C 1
ATOM 1607 O O . PRO A 1 200 ? -8.772 12.847 5.799 1.00 94.06 200 PRO A O 1
ATOM 1610 N N . GLU A 1 201 ? -8.405 10.818 6.658 1.00 95.56 201 GLU A N 1
ATOM 1611 C CA . GLU A 1 201 ? -8.866 11.130 8.008 1.00 95.56 201 GLU A CA 1
ATOM 1612 C C . GLU A 1 201 ? -8.020 10.415 9.058 1.00 95.56 201 GLU A C 1
ATOM 1614 O O . GLU A 1 201 ? -7.276 9.478 8.762 1.00 95.56 201 GLU A O 1
ATOM 1619 N N . GLY A 1 202 ? -8.178 10.815 10.310 1.00 95.50 202 GLY A N 1
ATOM 1620 C CA . GLY A 1 202 ? -7.607 10.127 11.448 1.00 95.50 202 GLY A CA 1
ATOM 1621 C C . GLY A 1 202 ? -6.109 10.360 11.614 1.00 95.50 202 GLY A C 1
ATOM 1622 O O . GLY A 1 202 ? -5.594 11.458 11.390 1.00 95.50 202 GLY A O 1
ATOM 1623 N N . LYS A 1 203 ? -5.406 9.332 12.101 1.00 96.38 203 LYS A N 1
ATOM 1624 C CA . LYS A 1 203 ? -3.986 9.427 12.478 1.00 96.38 203 LYS A CA 1
ATOM 1625 C C . LYS A 1 203 ? -3.183 8.238 11.986 1.00 96.38 203 LYS A C 1
ATOM 1627 O O . LYS A 1 203 ? -3.609 7.100 12.164 1.00 96.38 203 LYS A O 1
ATOM 1632 N N . VAL A 1 204 ? -2.003 8.495 11.436 1.00 96.69 204 VAL A N 1
ATOM 1633 C CA . VAL A 1 204 ?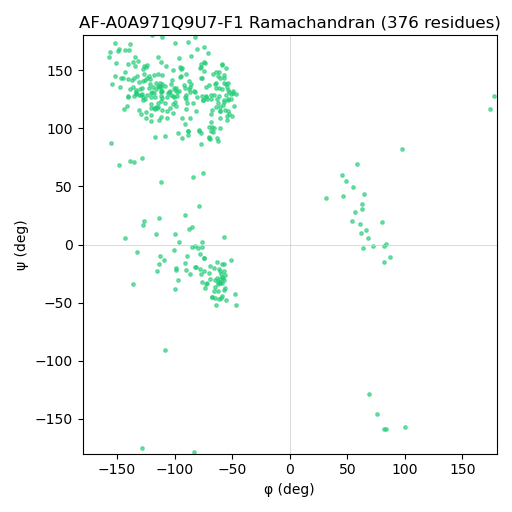 -1.034 7.461 11.055 1.00 96.69 204 VAL A CA 1
ATOM 1634 C C . VAL A 1 204 ? 0.044 7.364 12.125 1.00 96.69 204 VAL A C 1
ATOM 1636 O O . VAL A 1 204 ? 0.545 8.380 12.601 1.00 96.69 204 VAL A O 1
ATOM 1639 N N . VAL A 1 205 ? 0.381 6.140 12.515 1.00 95.81 205 VAL A N 1
ATOM 1640 C CA . VAL A 1 205 ? 1.368 5.817 13.540 1.00 95.81 205 VAL A CA 1
ATOM 1641 C C . VAL A 1 205 ? 2.423 4.897 12.944 1.00 95.81 205 VAL A C 1
ATOM 1643 O O . VAL A 1 205 ? 2.091 3.867 12.350 1.00 95.81 205 VAL A O 1
ATOM 1646 N N . VAL A 1 206 ? 3.685 5.271 13.125 1.00 95.19 206 VAL A N 1
ATOM 1647 C CA . VAL A 1 206 ? 4.866 4.517 12.683 1.00 95.19 206 VAL A CA 1
ATOM 1648 C C . VAL A 1 206 ? 5.915 4.497 13.789 1.00 95.19 206 VAL A C 1
ATOM 1650 O O . VAL A 1 206 ? 5.922 5.369 14.663 1.00 95.19 206 VAL A O 1
ATOM 1653 N N . GLU A 1 207 ? 6.806 3.511 13.755 1.00 93.00 207 GLU A N 1
ATOM 1654 C CA . GLU A 1 207 ? 7.979 3.477 14.632 1.00 93.00 207 GLU A CA 1
ATOM 1655 C C . GLU A 1 207 ? 9.000 4.526 14.157 1.00 93.00 207 GLU A C 1
ATOM 1657 O O . GLU A 1 207 ? 9.351 4.575 12.982 1.00 93.00 207 GLU A O 1
ATOM 1662 N N . ALA A 1 208 ? 9.428 5.384 15.083 1.00 93.00 208 ALA A N 1
ATOM 1663 C CA . ALA A 1 208 ? 10.429 6.432 14.894 1.00 93.00 208 ALA A CA 1
ATOM 1664 C C . ALA A 1 208 ? 11.190 6.638 16.224 1.00 93.00 208 ALA A C 1
ATOM 1666 O O . ALA A 1 208 ? 10.963 7.633 16.930 1.00 93.00 208 ALA A O 1
ATOM 1667 N N . PRO A 1 209 ? 12.007 5.653 16.652 1.00 92.00 209 PRO A N 1
ATOM 1668 C CA . PRO A 1 209 ? 12.689 5.668 17.947 1.00 92.00 209 PRO A CA 1
ATOM 1669 C C . PRO A 1 209 ? 13.610 6.879 18.155 1.00 92.00 209 PRO A C 1
ATOM 1671 O O . PRO A 1 209 ? 13.777 7.306 19.298 1.00 92.00 209 PRO A O 1
ATOM 1674 N N . ASN A 1 210 ? 14.158 7.453 17.082 1.00 92.62 210 ASN A N 1
ATOM 1675 C CA . ASN A 1 210 ? 15.035 8.627 17.116 1.00 92.62 210 ASN A CA 1
ATOM 1676 C C . ASN A 1 210 ? 14.290 9.929 16.770 1.00 92.62 210 ASN A C 1
ATOM 1678 O O . ASN A 1 210 ? 14.891 10.992 16.613 1.00 92.62 210 ASN A O 1
ATOM 1682 N N . GLY A 1 211 ? 12.961 9.887 16.674 1.00 92.38 211 GLY A N 1
ATOM 1683 C CA . GLY A 1 211 ? 12.151 11.067 16.415 1.00 92.38 211 GLY A CA 1
ATOM 1684 C C . GLY A 1 211 ? 12.355 11.615 15.002 1.00 92.38 211 GLY A C 1
ATOM 1685 O O . GLY A 1 211 ? 12.244 10.879 14.028 1.00 92.38 211 GLY A O 1
ATOM 1686 N N . TRP A 1 212 ? 12.634 12.916 14.877 1.00 92.19 212 TRP A N 1
ATOM 1687 C CA . TRP A 1 212 ? 12.864 13.555 13.573 1.00 92.19 212 TRP A CA 1
ATOM 1688 C C . TRP A 1 212 ? 14.122 13.057 12.855 1.00 92.19 212 TRP A C 1
ATOM 1690 O O . TRP A 1 212 ? 14.188 13.213 11.641 1.00 92.19 212 TRP A O 1
ATOM 1700 N N . ASP A 1 213 ? 15.082 12.456 13.563 1.00 90.88 213 ASP A N 1
ATOM 1701 C CA . ASP A 1 213 ? 16.293 11.905 12.939 1.00 90.88 213 ASP A CA 1
ATOM 1702 C C . ASP A 1 213 ? 15.983 10.667 12.079 1.00 90.88 213 ASP A C 1
ATOM 1704 O O . ASP A 1 213 ? 16.751 10.330 11.181 1.00 90.88 213 ASP A O 1
ATOM 1708 N N . ASP A 1 214 ? 14.825 10.033 12.293 1.00 91.12 214 ASP A N 1
ATOM 1709 C CA . ASP A 1 214 ? 14.329 8.956 11.434 1.00 91.12 214 ASP A CA 1
ATOM 1710 C C . ASP A 1 214 ? 13.608 9.482 10.179 1.00 91.12 214 ASP A C 1
ATOM 1712 O O . ASP A 1 214 ? 13.151 8.680 9.368 1.00 91.12 214 ASP A O 1
ATOM 1716 N N . PHE A 1 215 ? 13.471 10.802 10.002 1.00 90.81 215 PHE A N 1
ATOM 1717 C CA . PHE A 1 215 ? 12.742 11.395 8.882 1.00 90.81 215 PHE A CA 1
ATOM 1718 C C . PHE A 1 215 ? 13.659 12.121 7.892 1.00 90.81 215 PHE A C 1
ATOM 1720 O O . PHE A 1 215 ? 14.410 13.025 8.255 1.00 90.81 215 PHE A O 1
ATOM 1727 N N . HIS A 1 216 ? 13.461 11.841 6.605 1.00 87.75 216 HIS A N 1
ATOM 1728 C CA . HIS A 1 216 ? 13.919 12.676 5.492 1.00 87.75 216 HIS A CA 1
ATOM 1729 C C . HIS A 1 216 ? 12.724 13.258 4.743 1.00 87.75 216 HIS A C 1
ATOM 1731 O O . HIS A 1 216 ? 11.602 12.773 4.847 1.00 87.75 216 HIS A O 1
ATOM 1737 N N . PHE A 1 217 ? 12.937 14.318 3.965 1.00 84.06 217 PHE A N 1
ATOM 1738 C CA . PHE A 1 217 ? 11.848 14.982 3.244 1.00 84.06 217 PHE A CA 1
ATOM 1739 C C . PHE A 1 217 ? 12.243 15.255 1.798 1.00 84.06 217 PHE A C 1
ATOM 1741 O O . PHE A 1 217 ? 13.327 15.790 1.532 1.00 84.06 217 PHE A O 1
ATOM 1748 N N . LEU A 1 218 ? 11.354 14.924 0.855 1.00 70.25 218 LEU A N 1
ATOM 1749 C CA . LEU A 1 218 ? 11.549 15.335 -0.534 1.00 70.25 218 LEU A CA 1
ATOM 1750 C C . LEU A 1 218 ? 11.269 16.836 -0.668 1.00 70.25 218 LEU A C 1
ATOM 1752 O O . LEU A 1 218 ? 10.530 17.418 0.121 1.00 70.25 218 LEU A O 1
ATOM 1756 N N . PHE A 1 219 ? 11.865 17.439 -1.697 1.00 58.91 219 PHE A N 1
ATOM 1757 C CA . PHE A 1 219 ? 11.863 18.871 -2.032 1.00 58.91 219 PHE A CA 1
ATOM 1758 C C . PHE A 1 219 ? 12.864 19.768 -1.303 1.00 58.91 219 PHE A C 1
ATOM 1760 O O . PHE A 1 219 ? 12.930 20.930 -1.684 1.00 58.91 219 PHE A O 1
ATOM 1767 N N . ARG A 1 220 ? 13.685 19.249 -0.367 1.00 47.41 220 ARG A N 1
ATOM 1768 C CA . ARG A 1 220 ? 14.893 19.901 0.214 1.00 47.41 220 ARG A CA 1
ATOM 1769 C C . ARG A 1 220 ? 14.842 21.436 0.311 1.00 47.41 220 ARG A C 1
ATOM 1771 O O . ARG A 1 220 ? 15.831 22.125 0.083 1.00 47.41 220 ARG A O 1
ATOM 1778 N N . THR A 1 221 ? 13.699 21.986 0.682 1.00 52.84 221 THR A N 1
ATOM 1779 C CA . THR A 1 221 ? 13.646 23.300 1.293 1.00 52.84 221 THR A CA 1
ATOM 1780 C C . THR A 1 221 ? 13.721 23.029 2.783 1.00 52.84 221 THR A C 1
ATOM 1782 O O . THR A 1 221 ? 13.062 22.108 3.27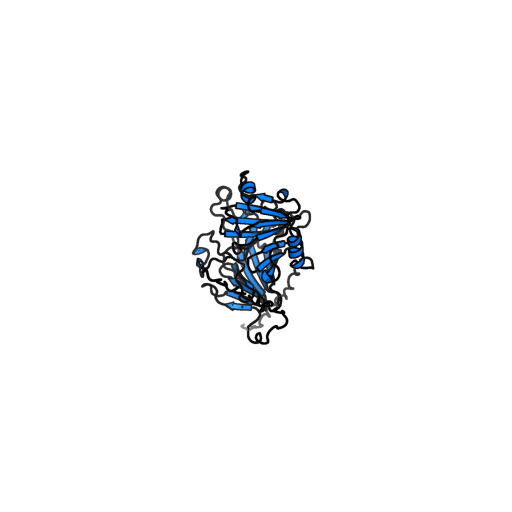4 1.00 52.84 221 THR A O 1
ATOM 1785 N N . GLU A 1 222 ? 14.508 23.810 3.522 1.00 54.47 222 GLU A N 1
ATOM 1786 C CA . GLU A 1 222 ? 14.557 23.772 4.998 1.00 54.47 222 GLU A CA 1
ATOM 1787 C C . GLU A 1 222 ? 13.154 23.866 5.646 1.00 54.47 222 GLU A C 1
ATOM 1789 O O . GLU A 1 222 ? 12.969 23.567 6.824 1.00 54.47 222 GLU A O 1
ATOM 1794 N N . ASP A 1 223 ? 12.152 24.231 4.848 1.00 70.00 223 ASP A N 1
ATOM 1795 C CA . ASP A 1 223 ? 10.741 24.362 5.161 1.00 70.00 223 ASP A CA 1
ATOM 1796 C C . ASP A 1 223 ? 9.943 23.035 5.145 1.00 70.00 223 ASP A C 1
ATOM 1798 O O . ASP A 1 223 ? 8.887 22.958 5.759 1.00 70.00 223 ASP A O 1
ATOM 1802 N N . SER A 1 224 ? 10.396 21.947 4.504 1.00 76.19 224 SER A N 1
ATOM 1803 C CA . SER A 1 224 ? 9.560 20.724 4.409 1.00 76.19 224 SER A CA 1
ATOM 1804 C C . SER A 1 224 ? 9.356 20.033 5.762 1.00 76.19 224 SER A C 1
ATOM 1806 O O . SER A 1 224 ? 8.221 19.739 6.135 1.00 76.19 224 SER A O 1
ATOM 1808 N N . ALA A 1 225 ? 10.419 19.878 6.556 1.00 82.62 225 ALA A N 1
ATOM 1809 C CA . ALA A 1 225 ? 10.291 19.417 7.939 1.00 82.62 225 ALA A CA 1
ATOM 1810 C C . ALA A 1 225 ? 9.459 20.404 8.783 1.00 82.62 225 ALA A C 1
ATOM 1812 O O . ALA A 1 225 ? 8.613 19.992 9.575 1.00 82.62 225 ALA A O 1
ATOM 1813 N N . GLN A 1 226 ? 9.647 21.716 8.582 1.00 85.12 226 GLN A N 1
ATOM 1814 C CA . GLN A 1 226 ? 8.884 22.754 9.289 1.00 85.12 226 GLN A CA 1
ATOM 1815 C C . GLN A 1 226 ? 7.387 22.689 8.982 1.00 85.12 226 GLN A C 1
ATOM 1817 O O . GLN A 1 226 ? 6.579 22.912 9.876 1.00 85.12 226 GLN A O 1
ATOM 1822 N N . LYS A 1 227 ? 7.022 22.309 7.758 1.00 88.69 227 LYS A N 1
ATOM 1823 C CA . LYS A 1 227 ? 5.641 22.110 7.319 1.00 88.69 227 LYS A CA 1
ATOM 1824 C C . LYS A 1 227 ? 4.993 20.858 7.899 1.00 88.69 227 LYS A C 1
ATOM 1826 O O . LYS A 1 227 ? 3.802 20.890 8.178 1.00 88.69 227 LYS A O 1
ATOM 1831 N N . PHE A 1 228 ? 5.744 19.778 8.116 1.00 91.12 228 PHE A N 1
ATOM 1832 C CA . PHE A 1 228 ? 5.214 18.586 8.790 1.00 91.12 228 PHE A CA 1
ATOM 1833 C C . PHE A 1 228 ? 5.090 18.770 10.308 1.00 91.12 228 PHE A C 1
ATOM 1835 O O . PHE A 1 228 ? 4.167 18.222 10.905 1.00 91.12 228 PHE A O 1
ATOM 1842 N N . ARG A 1 229 ? 5.967 19.558 10.947 1.00 92.06 229 ARG A N 1
ATOM 1843 C CA . ARG A 1 229 ? 6.001 19.746 12.414 1.00 92.06 229 ARG A CA 1
ATOM 1844 C C . ARG A 1 229 ? 4.648 20.034 13.085 1.00 92.06 229 ARG A C 1
ATOM 1846 O O . ARG A 1 229 ? 4.404 19.433 14.127 1.00 92.06 229 ARG A O 1
ATOM 1853 N N . PRO A 1 230 ? 3.754 20.881 12.539 1.00 94.50 230 PRO A N 1
ATOM 1854 C CA . PRO A 1 230 ? 2.431 21.119 13.122 1.00 94.50 230 PRO A CA 1
ATOM 1855 C C . PRO A 1 230 ? 1.536 19.874 13.198 1.00 94.50 230 PRO A C 1
ATOM 1857 O O . PRO A 1 230 ? 0.589 19.848 13.982 1.00 94.50 230 PRO A O 1
ATOM 1860 N N . TYR A 1 231 ? 1.820 18.855 12.386 1.00 94.81 231 TYR A N 1
ATOM 1861 C CA . TYR A 1 231 ? 0.970 17.681 12.196 1.00 94.81 231 TYR A CA 1
ATOM 1862 C C . TYR A 1 231 ? 1.586 16.392 12.736 1.00 94.81 231 TYR A C 1
ATOM 1864 O O . TYR A 1 231 ? 0.889 15.380 12.784 1.00 94.81 231 TYR A O 1
ATOM 1872 N N . VAL A 1 232 ? 2.862 16.414 13.131 1.00 94.94 232 VAL A N 1
ATOM 1873 C CA . VAL A 1 232 ? 3.589 15.233 13.606 1.00 94.94 232 VAL A CA 1
ATOM 1874 C C . VAL A 1 232 ? 4.011 15.417 15.057 1.00 94.94 232 VAL A C 1
ATOM 1876 O O . VAL A 1 232 ? 4.801 16.299 15.389 1.00 94.94 232 VAL A O 1
ATOM 1879 N N . GLY A 1 233 ? 3.481 14.559 15.925 1.00 93.94 233 GLY A N 1
ATOM 1880 C CA . GLY A 1 233 ? 3.900 14.436 17.317 1.00 93.94 233 GLY A CA 1
ATOM 1881 C C . GLY A 1 233 ? 4.694 13.155 17.541 1.00 93.94 233 GLY A C 1
ATOM 1882 O O . GLY A 1 233 ? 4.486 12.167 16.843 1.00 93.94 233 GLY A O 1
ATOM 1883 N N . PHE A 1 234 ? 5.564 13.157 18.548 1.00 93.12 234 PHE A N 1
ATOM 1884 C CA . PHE A 1 234 ? 6.323 11.975 18.946 1.00 93.12 234 PHE A CA 1
ATOM 1885 C C . PHE A 1 234 ? 5.937 11.556 20.355 1.00 93.12 234 PHE A C 1
ATOM 1887 O O . PHE A 1 234 ? 5.842 12.378 21.267 1.00 93.12 234 PHE A O 1
ATOM 1894 N N . VAL A 1 235 ? 5.714 10.262 20.527 1.00 90.62 235 VAL A N 1
ATOM 1895 C CA . VAL A 1 235 ? 5.393 9.641 21.805 1.00 90.62 235 VAL A CA 1
ATOM 1896 C C . VAL A 1 235 ? 6.117 8.318 21.861 1.00 90.62 235 VAL A C 1
ATOM 1898 O O . VAL A 1 235 ? 5.820 7.442 21.061 1.00 90.62 235 VAL A O 1
ATOM 1901 N N . ASP A 1 236 ? 7.006 8.163 22.842 1.00 89.31 236 ASP A N 1
ATOM 1902 C CA . ASP A 1 236 ? 7.560 6.858 23.204 1.00 89.31 236 ASP A CA 1
ATOM 1903 C C . ASP A 1 236 ? 8.068 6.089 21.968 1.00 89.31 236 ASP A C 1
ATOM 1905 O O . ASP A 1 236 ? 7.588 5.007 21.661 1.00 89.31 236 ASP A O 1
ATOM 1909 N N . GLY A 1 237 ? 8.955 6.705 21.179 1.00 90.31 237 GLY A N 1
ATOM 1910 C CA . GLY A 1 237 ? 9.511 6.116 19.952 1.00 90.31 237 GLY A CA 1
ATOM 1911 C C . GLY A 1 237 ? 8.519 5.886 18.802 1.00 90.31 237 GLY A C 1
ATOM 1912 O O . GLY A 1 237 ? 8.849 5.175 17.856 1.00 90.31 237 GLY A O 1
ATOM 1913 N N . LEU A 1 238 ? 7.313 6.451 18.873 1.00 93.25 238 LEU A N 1
ATOM 1914 C CA . LEU A 1 238 ? 6.315 6.448 17.805 1.00 93.25 238 LEU A CA 1
ATOM 1915 C C . LEU A 1 238 ? 6.133 7.860 17.256 1.00 93.25 238 LEU A C 1
ATOM 1917 O O . LEU A 1 238 ? 5.962 8.809 18.028 1.00 93.25 238 LEU A O 1
ATOM 1921 N N . ALA A 1 239 ? 6.087 7.990 15.934 1.00 94.69 239 ALA A N 1
ATOM 1922 C CA . ALA A 1 239 ? 5.601 9.196 15.279 1.00 94.69 239 ALA A CA 1
ATOM 1923 C C . ALA A 1 239 ? 4.099 9.068 15.014 1.00 94.69 239 ALA A C 1
ATOM 1925 O O . ALA A 1 239 ? 3.628 8.039 14.530 1.00 94.69 239 ALA A O 1
ATOM 1926 N N . VAL A 1 240 ? 3.349 10.124 15.321 1.00 95.69 240 VAL A N 1
ATOM 1927 C CA . VAL A 1 240 ? 1.901 10.224 15.121 1.00 95.69 240 VAL A CA 1
ATOM 1928 C C . VAL A 1 240 ? 1.621 11.396 14.195 1.00 95.69 240 VAL A C 1
ATOM 1930 O O . VAL A 1 240 ? 1.788 12.551 14.581 1.00 95.69 240 VAL A O 1
ATOM 1933 N N . MET A 1 241 ? 1.168 11.092 12.985 1.00 95.56 241 MET A N 1
ATOM 1934 C CA . MET A 1 241 ? 0.828 12.063 11.950 1.00 95.56 241 MET A CA 1
ATOM 1935 C C . MET A 1 241 ? -0.686 12.271 11.927 1.00 95.56 241 MET A C 1
ATOM 1937 O O . MET A 1 241 ? -1.445 11.315 11.774 1.00 95.56 241 MET A O 1
ATOM 1941 N N . ASN A 1 242 ? -1.137 13.510 12.106 1.00 95.50 242 ASN A N 1
ATOM 1942 C CA . ASN A 1 242 ? -2.552 13.849 12.220 1.00 95.50 242 ASN A CA 1
ATOM 1943 C C . ASN A 1 242 ? -3.154 14.242 10.866 1.00 95.50 242 ASN A C 1
ATOM 1945 O O . ASN A 1 242 ? -3.137 15.418 10.504 1.00 95.50 242 ASN A O 1
ATOM 1949 N N . PHE A 1 243 ? -3.704 13.268 10.139 1.00 95.38 243 PHE A N 1
ATOM 1950 C CA . PHE A 1 243 ? -4.339 13.500 8.838 1.00 95.38 243 PHE A CA 1
ATOM 1951 C C . PHE A 1 243 ? -5.591 14.380 8.960 1.00 95.38 243 PHE A C 1
ATOM 1953 O O . PHE A 1 243 ? -5.832 15.181 8.067 1.00 95.38 243 PHE A O 1
ATOM 1960 N N . ASP A 1 244 ? -6.317 14.336 10.088 1.00 93.88 244 ASP A N 1
ATOM 1961 C CA . ASP A 1 244 ? -7.486 15.208 10.330 1.00 93.88 244 ASP A CA 1
ATOM 1962 C C . ASP A 1 244 ? -7.161 16.712 10.257 1.00 93.88 244 ASP A C 1
ATOM 1964 O O . ASP A 1 244 ? -8.040 17.528 9.985 1.00 93.88 244 ASP A O 1
ATOM 1968 N N . ALA A 1 245 ? -5.920 17.091 10.572 1.00 92.88 245 ALA A N 1
ATOM 1969 C CA . ALA A 1 245 ? -5.492 18.488 10.628 1.00 92.88 245 ALA A CA 1
ATOM 1970 C C . ALA A 1 245 ? -4.543 18.875 9.489 1.00 92.88 245 ALA A C 1
ATOM 1972 O O . ALA A 1 245 ? -4.266 20.062 9.325 1.00 92.88 245 ALA A O 1
ATOM 1973 N N . MET A 1 246 ? -4.003 17.896 8.759 1.00 92.75 246 MET A N 1
ATOM 1974 C CA . MET A 1 246 ? -2.941 18.121 7.788 1.00 92.75 246 MET A CA 1
ATOM 1975 C C . MET A 1 246 ? -3.465 18.916 6.590 1.00 92.75 246 MET A C 1
ATOM 1977 O O . MET A 1 246 ? -4.428 18.510 5.950 1.00 92.75 246 MET A O 1
ATOM 1981 N N . ASP A 1 247 ? -2.807 20.038 6.295 1.00 92.56 247 ASP A N 1
ATOM 1982 C CA . ASP A 1 247 ? -3.071 20.886 5.126 1.00 92.56 247 ASP A CA 1
ATOM 1983 C C . ASP A 1 247 ? -1.752 21.139 4.390 1.00 92.56 247 ASP A C 1
ATOM 1985 O O . ASP A 1 247 ? -1.098 22.178 4.507 1.00 92.56 247 ASP A O 1
ATOM 1989 N N . LEU A 1 248 ? -1.30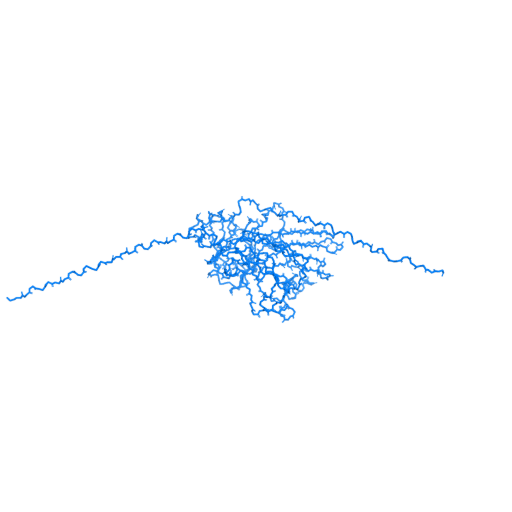0 20.099 3.695 1.00 88.25 248 LEU A N 1
ATOM 1990 C CA . LEU A 1 248 ? -0.074 20.094 2.905 1.00 88.25 248 LEU A CA 1
ATOM 1991 C C . LEU A 1 248 ? -0.388 19.855 1.434 1.00 88.25 248 LEU A C 1
ATOM 1993 O O . LEU A 1 248 ? -1.300 19.100 1.109 1.00 88.25 248 LEU A O 1
ATOM 1997 N N . LYS A 1 249 ? 0.407 20.478 0.562 1.00 88.69 249 LYS A N 1
ATOM 1998 C CA . LYS A 1 249 ? 0.375 20.281 -0.891 1.00 88.69 249 LYS A CA 1
ATOM 1999 C C . LYS A 1 249 ? 1.719 19.781 -1.377 1.00 88.69 249 LYS A C 1
ATOM 2001 O O . LYS A 1 249 ? 2.731 20.435 -1.096 1.00 88.69 249 LYS A O 1
ATOM 2006 N N . GLU A 1 250 ? 1.698 18.671 -2.105 1.00 86.25 250 GLU A N 1
ATOM 2007 C CA . GLU A 1 250 ? 2.868 18.021 -2.705 1.00 86.25 250 GLU A CA 1
ATOM 2008 C C . GLU A 1 250 ? 4.054 17.909 -1.731 1.00 86.25 250 GLU A C 1
ATOM 2010 O O . GLU A 1 250 ? 5.128 18.496 -1.926 1.00 86.25 250 GLU A O 1
ATOM 2015 N N . ARG A 1 251 ? 3.853 17.219 -0.608 1.00 88.94 251 ARG A N 1
ATOM 2016 C CA . ARG A 1 251 ? 4.909 16.959 0.379 1.00 88.94 251 ARG A CA 1
ATOM 2017 C C . ARG A 1 251 ? 5.091 15.473 0.584 1.00 88.94 251 ARG A C 1
ATOM 2019 O O . ARG A 1 251 ? 4.119 14.735 0.638 1.00 88.94 251 ARG A O 1
ATOM 2026 N N . LYS A 1 252 ? 6.345 15.060 0.754 1.00 90.25 252 LYS A N 1
ATOM 2027 C CA . LYS A 1 252 ? 6.702 13.669 1.011 1.00 90.25 252 LYS A CA 1
ATOM 2028 C C . LYS A 1 252 ? 7.605 13.577 2.229 1.00 90.25 252 LYS A C 1
ATOM 2030 O O . LYS A 1 252 ? 8.606 14.296 2.299 1.00 90.25 252 LYS A O 1
ATOM 2035 N N . ALA A 1 253 ? 7.236 12.715 3.164 1.00 91.81 253 ALA A N 1
ATOM 2036 C CA . ALA A 1 253 ? 8.082 12.297 4.268 1.00 91.81 253 ALA A CA 1
ATOM 2037 C C . ALA A 1 253 ? 8.596 10.883 3.989 1.00 91.81 253 ALA A C 1
ATOM 2039 O O . ALA A 1 253 ? 7.816 9.999 3.647 1.00 91.81 253 ALA A O 1
ATOM 2040 N N . PHE A 1 254 ? 9.896 10.700 4.151 1.00 92.06 254 PHE A N 1
ATOM 2041 C CA . PHE A 1 254 ? 10.603 9.430 4.117 1.00 92.06 254 PHE A CA 1
ATOM 2042 C C . PHE A 1 254 ? 10.924 9.047 5.542 1.00 92.06 254 PHE A C 1
ATOM 2044 O O . PHE A 1 254 ? 11.492 9.856 6.272 1.00 92.06 254 PHE A O 1
ATOM 2051 N N . ILE A 1 255 ? 10.578 7.837 5.939 1.00 91.38 255 ILE A N 1
ATOM 2052 C CA . ILE A 1 255 ? 10.888 7.325 7.264 1.00 91.38 255 ILE A CA 1
ATOM 2053 C C . ILE A 1 255 ? 11.916 6.212 7.097 1.00 91.38 255 ILE A C 1
ATOM 2055 O O . ILE A 1 255 ? 11.744 5.299 6.276 1.00 91.38 255 ILE A O 1
ATOM 2059 N N . HIS A 1 256 ? 13.010 6.327 7.842 1.00 85.50 256 HIS A N 1
ATOM 2060 C CA . HIS A 1 256 ? 14.090 5.356 7.835 1.00 85.50 256 HIS A CA 1
ATOM 2061 C C . HIS A 1 256 ? 13.591 3.960 8.235 1.00 85.50 256 HIS A C 1
ATOM 2063 O O . HIS A 1 256 ? 12.584 3.831 8.941 1.00 85.50 256 HIS A O 1
ATOM 2069 N N . PRO A 1 257 ? 14.290 2.890 7.817 1.00 76.12 257 PRO A N 1
ATOM 2070 C CA . PRO A 1 257 ? 13.880 1.525 8.078 1.00 76.12 257 PRO A CA 1
ATOM 2071 C C . PRO A 1 257 ? 14.056 1.210 9.568 1.00 76.12 257 PRO A C 1
ATOM 2073 O O . PRO A 1 257 ? 15.115 0.789 10.026 1.00 76.12 257 PRO A O 1
ATOM 2076 N N . ALA A 1 258 ? 12.993 1.420 10.335 1.00 69.69 258 ALA A N 1
ATOM 2077 C CA . ALA A 1 258 ? 12.918 1.086 11.755 1.00 69.69 258 ALA A CA 1
ATOM 2078 C C . ALA A 1 258 ? 11.623 0.337 12.108 1.00 69.69 258 ALA A C 1
ATOM 2080 O O . ALA A 1 258 ? 11.456 -0.104 13.244 1.00 69.69 258 ALA A O 1
ATOM 2081 N N . GLY A 1 259 ? 10.708 0.208 11.141 1.00 73.94 259 GLY A N 1
ATOM 2082 C CA . GLY A 1 259 ? 9.331 -0.194 11.374 1.00 73.94 259 GLY A CA 1
ATOM 2083 C C . GLY A 1 259 ? 9.043 -1.646 11.019 1.00 73.94 259 GLY A C 1
ATOM 2084 O O . GLY A 1 259 ? 9.478 -2.164 9.994 1.00 73.94 259 GLY A O 1
ATOM 2085 N N . ARG A 1 260 ? 8.219 -2.296 11.837 1.00 86.12 260 ARG A N 1
ATOM 2086 C CA . ARG A 1 260 ? 7.553 -3.571 11.488 1.00 86.12 260 ARG A CA 1
ATOM 2087 C C . ARG A 1 260 ? 6.096 -3.390 11.047 1.00 86.12 260 ARG A C 1
ATOM 2089 O O . ARG A 1 260 ? 5.431 -4.363 10.685 1.00 86.12 260 ARG A O 1
ATOM 2096 N N . TYR A 1 261 ? 5.579 -2.162 11.127 1.00 93.62 261 TYR A N 1
ATOM 2097 C CA . TYR A 1 261 ? 4.199 -1.843 10.784 1.00 93.62 261 TYR A CA 1
ATOM 2098 C C . TYR A 1 261 ? 3.981 -0.373 10.404 1.00 93.62 261 TYR A C 1
ATOM 2100 O O . TYR A 1 261 ? 4.781 0.504 10.724 1.00 93.62 261 TYR A O 1
ATOM 2108 N N . VAL A 1 262 ? 2.817 -0.116 9.804 1.00 96.12 262 VAL A N 1
ATOM 2109 C CA . VAL A 1 262 ? 2.164 1.198 9.756 1.00 96.12 262 VAL A CA 1
ATOM 2110 C C . VAL A 1 262 ? 0.729 1.031 10.245 1.00 96.12 262 VAL A C 1
ATOM 2112 O O . VAL A 1 262 ? 0.004 0.172 9.744 1.00 96.12 262 VAL A O 1
ATOM 2115 N N . ALA A 1 263 ? 0.304 1.829 11.223 1.00 96.75 263 ALA A N 1
ATOM 2116 C CA . ALA A 1 263 ? -1.050 1.771 11.771 1.00 96.75 263 ALA A CA 1
ATOM 2117 C C . ALA A 1 263 ? -1.807 3.062 11.457 1.00 96.75 263 ALA A C 1
ATOM 2119 O O . ALA A 1 263 ? -1.387 4.145 11.850 1.00 96.75 263 ALA A O 1
ATOM 2120 N N . HIS A 1 264 ? -2.943 2.957 10.775 1.00 97.75 264 HIS A N 1
ATOM 2121 C CA . HIS A 1 264 ? -3.784 4.098 10.425 1.00 97.75 264 HIS A CA 1
ATOM 2122 C C . HIS A 1 264 ? -5.122 4.022 11.158 1.00 97.75 264 HIS A C 1
ATOM 2124 O O . HIS A 1 264 ? -5.971 3.192 10.841 1.00 97.75 264 HIS A O 1
ATOM 2130 N N . ALA A 1 265 ? -5.294 4.880 12.159 1.00 97.25 265 ALA A N 1
ATOM 2131 C CA . ALA A 1 265 ? -6.491 4.985 12.978 1.00 97.25 265 ALA A CA 1
ATOM 2132 C C . ALA A 1 265 ? -7.499 5.952 12.356 1.00 97.25 265 ALA A C 1
ATOM 2134 O O . ALA A 1 265 ? -7.396 7.164 12.553 1.00 97.25 265 ALA A O 1
ATOM 2135 N N . MET A 1 266 ? -8.479 5.416 11.639 1.00 96.94 266 MET A N 1
ATOM 2136 C CA . MET A 1 266 ? -9.640 6.153 11.139 1.00 96.94 266 MET A CA 1
ATOM 2137 C C . MET A 1 266 ? -10.768 6.161 12.184 1.00 96.94 266 MET A C 1
ATOM 2139 O O . MET A 1 266 ? -10.678 5.514 13.238 1.00 96.94 266 MET A O 1
ATOM 2143 N N . ARG A 1 267 ? -11.854 6.894 11.907 1.00 94.75 267 ARG A N 1
ATOM 2144 C CA . ARG A 1 267 ? -12.949 7.104 12.873 1.00 94.75 267 ARG A CA 1
ATOM 2145 C C . ARG A 1 267 ? -13.574 5.798 13.371 1.00 94.75 267 ARG A C 1
ATOM 2147 O O . ARG A 1 267 ? -13.876 5.676 14.557 1.00 94.75 267 ARG A O 1
ATOM 2154 N N . ASP A 1 268 ? -13.742 4.821 12.489 1.00 96.06 268 ASP A N 1
ATOM 2155 C CA . ASP A 1 268 ? -14.420 3.548 12.753 1.00 96.06 268 ASP A CA 1
ATOM 2156 C C . ASP A 1 268 ? -13.496 2.317 12.707 1.00 96.06 268 ASP A C 1
ATOM 2158 O O . ASP A 1 268 ? -13.846 1.264 13.251 1.00 96.06 268 ASP A O 1
ATOM 2162 N N . VAL A 1 269 ? -12.299 2.439 12.126 1.00 97.50 269 VAL A N 1
ATOM 2163 C CA . VAL A 1 269 ? -11.370 1.319 11.920 1.00 97.50 269 VAL A CA 1
ATOM 2164 C C . VAL A 1 269 ? -9.903 1.731 12.021 1.00 97.50 269 VAL A C 1
ATOM 2166 O O . VAL A 1 269 ? -9.496 2.783 11.540 1.00 97.50 269 VAL A O 1
ATOM 2169 N N . TRP A 1 270 ? -9.087 0.847 12.581 1.00 97.88 270 TRP A N 1
ATOM 2170 C CA . TRP A 1 270 ? -7.648 0.822 12.373 1.00 97.88 270 TRP A CA 1
ATOM 2171 C C . TRP A 1 270 ? -7.321 -0.065 11.182 1.00 97.88 270 TRP A C 1
ATOM 2173 O O . TRP A 1 270 ? -7.679 -1.245 11.183 1.00 97.88 270 TRP A O 1
ATOM 2183 N N . LEU A 1 271 ? -6.604 0.481 10.208 1.00 98.25 271 LEU A N 1
ATOM 2184 C CA . LEU A 1 271 ? -5.901 -0.296 9.198 1.00 98.25 271 LEU A CA 1
ATOM 2185 C C . LEU A 1 271 ? -4.461 -0.505 9.670 1.00 98.25 271 LEU A C 1
ATOM 2187 O O . LEU A 1 271 ? -3.666 0.433 9.690 1.00 98.25 271 LEU A O 1
ATOM 2191 N N . LEU A 1 272 ? -4.131 -1.733 10.057 1.00 97.50 272 LEU A N 1
ATOM 2192 C CA . LEU A 1 272 ? -2.780 -2.128 10.436 1.00 97.50 272 LEU A CA 1
ATOM 2193 C C . LEU A 1 272 ? -2.106 -2.832 9.258 1.00 97.50 272 LEU A C 1
ATOM 2195 O O . LEU A 1 272 ? -2.578 -3.879 8.822 1.00 97.50 272 LEU A O 1
ATOM 2199 N N . ARG A 1 273 ? -0.997 -2.282 8.767 1.00 96.31 273 ARG A N 1
ATOM 2200 C CA . ARG A 1 273 ? -0.114 -2.926 7.790 1.00 96.31 273 ARG A CA 1
ATOM 2201 C C . ARG A 1 273 ? 1.087 -3.494 8.521 1.00 96.31 273 ARG A C 1
ATOM 2203 O O . ARG A 1 273 ? 1.753 -2.743 9.220 1.00 96.31 273 ARG A O 1
ATOM 2210 N N . THR A 1 274 ? 1.387 -4.771 8.339 1.00 95.31 274 THR A N 1
ATOM 2211 C CA . THR A 1 274 ? 2.614 -5.401 8.844 1.00 95.31 274 THR A CA 1
ATOM 2212 C C . THR A 1 274 ? 3.400 -6.013 7.701 1.00 95.31 274 THR A C 1
ATOM 2214 O O . THR A 1 274 ? 2.814 -6.548 6.760 1.00 95.31 274 THR A O 1
ATOM 2217 N N . PHE A 1 275 ? 4.718 -5.959 7.803 1.00 92.12 275 PHE A N 1
ATOM 2218 C CA . PHE A 1 275 ? 5.650 -6.444 6.792 1.00 92.12 275 PHE A CA 1
ATOM 2219 C C . PHE A 1 275 ? 6.950 -6.878 7.462 1.00 92.12 275 PHE A C 1
ATOM 2221 O O . PHE A 1 275 ? 7.120 -6.721 8.675 1.00 92.12 275 PHE A O 1
ATOM 2228 N N . LEU A 1 276 ? 7.855 -7.472 6.684 1.00 87.88 276 LEU A N 1
ATOM 2229 C CA . LEU A 1 276 ? 9.139 -7.901 7.217 1.00 87.88 276 LEU A CA 1
ATOM 2230 C C . LEU A 1 276 ? 9.916 -6.687 7.747 1.00 87.88 276 LEU A C 1
ATOM 2232 O O . LEU A 1 276 ? 10.091 -5.715 7.005 1.00 87.88 276 LEU A O 1
ATOM 2236 N N . PRO A 1 277 ? 10.396 -6.733 9.002 1.00 83.69 277 PRO A N 1
ATOM 2237 C CA . PRO A 1 277 ? 11.266 -5.689 9.507 1.00 83.69 277 PRO A CA 1
ATOM 2238 C C . PRO A 1 277 ? 12.581 -5.684 8.711 1.00 83.69 277 PRO A C 1
ATOM 2240 O O . PRO A 1 277 ? 13.036 -6.743 8.260 1.00 83.69 277 PRO A O 1
ATOM 2243 N N . PRO A 1 278 ? 13.205 -4.511 8.544 1.00 83.62 278 PRO A N 1
ATOM 2244 C CA . PRO A 1 278 ? 14.467 -4.401 7.831 1.00 83.62 278 PRO A CA 1
ATOM 2245 C C . PRO A 1 278 ? 15.567 -5.163 8.585 1.00 83.62 278 PRO A C 1
ATOM 2247 O O . PRO A 1 278 ? 15.694 -5.059 9.806 1.00 83.62 278 PRO A O 1
ATOM 2250 N N . ALA A 1 279 ? 16.369 -5.942 7.858 1.00 84.38 279 ALA A N 1
ATOM 2251 C CA . ALA A 1 279 ? 17.549 -6.610 8.399 1.00 84.38 279 ALA A CA 1
ATOM 2252 C C . ALA A 1 279 ? 18.810 -5.749 8.184 1.00 84.38 279 ALA A C 1
ATOM 2254 O O . ALA A 1 279 ? 18.877 -5.003 7.201 1.00 84.38 279 ALA A O 1
ATOM 2255 N N . PRO A 1 280 ? 19.841 -5.868 9.046 1.00 83.69 280 PRO A N 1
ATOM 2256 C CA . PRO A 1 280 ? 21.094 -5.140 8.867 1.00 83.69 280 PRO A CA 1
ATOM 2257 C C . PRO A 1 280 ? 21.700 -5.344 7.472 1.00 83.69 280 PRO A C 1
ATOM 2259 O O . PRO A 1 280 ? 21.847 -6.475 7.010 1.00 83.69 280 PRO A O 1
ATOM 2262 N N . GLY A 1 281 ? 22.075 -4.243 6.815 1.00 83.06 281 GLY A N 1
ATOM 2263 C CA . GLY A 1 281 ? 22.703 -4.255 5.489 1.00 83.06 281 GLY A CA 1
ATOM 2264 C C . GLY A 1 281 ? 21.736 -4.340 4.305 1.00 83.06 281 GLY A C 1
ATOM 2265 O O . GLY A 1 281 ? 22.196 -4.347 3.164 1.00 83.06 281 GLY A O 1
ATOM 2266 N N . MET A 1 282 ? 20.420 -4.387 4.541 1.00 88.06 282 MET A N 1
ATOM 2267 C CA . MET A 1 282 ? 19.439 -4.157 3.479 1.00 88.06 282 MET A CA 1
ATOM 2268 C C . MET A 1 282 ? 19.552 -2.721 2.965 1.00 88.06 282 MET A C 1
ATOM 2270 O O . MET A 1 282 ? 19.728 -1.791 3.747 1.00 88.06 282 MET A O 1
ATOM 2274 N N . LEU A 1 283 ? 19.456 -2.560 1.648 1.00 87.81 283 LEU A N 1
ATOM 2275 C CA . LEU A 1 283 ? 19.441 -1.258 0.992 1.00 87.81 283 LEU A CA 1
ATOM 2276 C C . LEU A 1 283 ? 18.000 -0.901 0.669 1.00 87.81 283 LEU A C 1
ATOM 2278 O O . LEU A 1 283 ? 17.291 -1.733 0.105 1.00 87.81 283 LEU A O 1
ATOM 2282 N N . PHE A 1 284 ? 17.583 0.320 0.980 1.00 88.75 284 PHE A N 1
ATOM 2283 C CA . PHE A 1 284 ? 16.294 0.840 0.550 1.00 88.75 284 PHE A CA 1
ATOM 2284 C C . PHE A 1 284 ? 16.499 1.946 -0.484 1.00 88.75 284 PHE A C 1
ATOM 2286 O O . PHE A 1 284 ? 17.397 2.784 -0.389 1.00 88.75 284 PHE A O 1
ATOM 2293 N N . THR A 1 285 ? 15.674 1.922 -1.525 1.00 84.25 285 THR A N 1
ATOM 2294 C CA . THR A 1 285 ? 15.626 2.994 -2.526 1.00 84.25 285 THR A CA 1
ATOM 2295 C C . THR A 1 285 ? 14.926 4.233 -1.962 1.00 84.25 285 THR A C 1
ATOM 2297 O O . THR A 1 285 ? 14.327 4.172 -0.898 1.00 84.25 285 THR A O 1
ATOM 2300 N N . ASP A 1 286 ? 15.000 5.353 -2.688 1.00 78.69 286 ASP A N 1
ATOM 2301 C CA . ASP A 1 286 ? 14.287 6.609 -2.381 1.00 78.69 286 ASP A CA 1
ATOM 2302 C C . ASP A 1 286 ? 14.606 7.199 -0.984 1.00 78.69 286 ASP A C 1
ATOM 2304 O O . ASP A 1 286 ? 13.793 7.246 -0.073 1.00 78.69 286 ASP A O 1
ATOM 2308 N N . ASN A 1 287 ? 15.847 7.682 -0.825 1.00 80.12 287 ASN A N 1
ATOM 2309 C CA . ASN A 1 287 ? 16.393 8.234 0.430 1.00 80.12 287 ASN A CA 1
ATOM 2310 C C . ASN A 1 287 ? 16.474 7.230 1.591 1.00 80.12 287 ASN A C 1
ATOM 2312 O O . ASN A 1 287 ? 16.328 7.625 2.745 1.00 80.12 287 ASN A O 1
ATOM 2316 N N . ASP A 1 288 ? 16.766 5.963 1.280 1.00 85.31 288 ASP A N 1
ATOM 2317 C CA . ASP A 1 288 ? 16.920 4.895 2.274 1.00 85.31 288 ASP A CA 1
ATOM 2318 C C . ASP A 1 288 ? 15.681 4.780 3.172 1.00 85.31 288 ASP A C 1
ATOM 2320 O O . ASP A 1 288 ? 15.767 4.807 4.398 1.00 85.31 288 ASP A O 1
ATOM 2324 N N . SER A 1 289 ? 14.503 4.725 2.541 1.00 88.25 289 SER A N 1
ATOM 2325 C CA . SER A 1 289 ? 13.218 4.731 3.229 1.00 88.25 289 SER A CA 1
ATOM 2326 C C . SER A 1 289 ? 12.466 3.421 3.051 1.00 88.25 289 SER A C 1
ATOM 2328 O O . SER A 1 289 ? 12.383 2.862 1.960 1.00 88.25 289 SER A O 1
ATOM 2330 N N . GLN A 1 290 ? 11.887 2.935 4.146 1.00 90.56 290 GLN A N 1
ATOM 2331 C CA . GLN A 1 290 ? 10.983 1.786 4.121 1.00 90.56 290 GLN A CA 1
ATOM 2332 C C . GLN A 1 290 ? 9.516 2.217 4.086 1.00 90.56 290 GLN A C 1
ATOM 2334 O O . GLN A 1 290 ? 8.676 1.489 3.559 1.00 90.56 290 GLN A O 1
ATOM 2339 N N . ILE A 1 291 ? 9.198 3.363 4.689 1.00 94.00 291 ILE A N 1
ATOM 2340 C CA . ILE A 1 291 ? 7.839 3.888 4.790 1.00 94.00 291 ILE A CA 1
ATOM 2341 C C . ILE A 1 291 ? 7.850 5.320 4.289 1.00 94.00 291 ILE A C 1
ATOM 2343 O O . ILE A 1 291 ? 8.621 6.142 4.781 1.00 94.00 291 ILE A O 1
ATOM 2347 N N . GLU A 1 292 ? 6.935 5.637 3.385 1.00 93.69 292 GLU A N 1
ATOM 2348 C CA . GLU A 1 292 ? 6.794 6.987 2.858 1.00 93.69 292 GLU A CA 1
ATOM 2349 C C . GLU A 1 292 ? 5.360 7.471 3.018 1.00 93.69 292 GLU A C 1
ATOM 2351 O O . GLU A 1 292 ? 4.401 6.694 2.986 1.00 93.69 292 GLU A O 1
ATOM 2356 N N . ILE A 1 293 ? 5.232 8.774 3.242 1.00 94.12 293 ILE A N 1
ATOM 2357 C CA . ILE A 1 293 ? 3.951 9.455 3.369 1.00 94.12 293 ILE A CA 1
ATOM 2358 C C . ILE A 1 293 ? 3.927 10.593 2.366 1.00 94.12 293 ILE A C 1
ATOM 2360 O O . ILE A 1 293 ? 4.615 11.603 2.552 1.00 94.12 293 ILE A O 1
ATOM 2364 N N . TRP A 1 294 ? 3.116 10.440 1.326 1.00 93.38 294 TRP A N 1
ATOM 2365 C CA . TRP A 1 294 ? 2.761 11.529 0.429 1.00 93.38 294 TRP A CA 1
ATOM 2366 C C . TRP A 1 294 ? 1.540 12.275 0.965 1.00 93.38 294 TRP A C 1
ATOM 2368 O O . TRP A 1 294 ? 0.546 11.670 1.367 1.00 93.38 294 TRP A O 1
ATOM 2378 N N . ALA A 1 295 ? 1.612 13.601 0.957 1.00 92.25 295 ALA A N 1
ATOM 2379 C CA . ALA A 1 295 ? 0.557 14.498 1.389 1.00 92.25 295 ALA A CA 1
ATOM 2380 C C . ALA A 1 295 ? 0.291 15.563 0.321 1.00 92.25 295 ALA A C 1
ATOM 2382 O O . ALA A 1 295 ? 1.112 16.456 0.086 1.00 92.25 295 ALA A O 1
ATOM 2383 N N . ASP A 1 296 ? -0.889 15.475 -0.286 1.00 91.06 296 ASP A N 1
ATOM 2384 C CA . ASP A 1 296 ? -1.449 16.456 -1.210 1.00 91.06 296 ASP A CA 1
ATOM 2385 C C . ASP A 1 296 ? -2.947 16.639 -0.925 1.00 91.06 296 ASP A C 1
ATOM 2387 O O . ASP A 1 296 ? -3.829 16.141 -1.619 1.00 91.06 296 ASP A O 1
ATOM 2391 N N . THR A 1 297 ? -3.225 17.292 0.199 1.00 87.25 297 THR A N 1
ATOM 2392 C CA . THR A 1 297 ? -4.533 17.363 0.864 1.00 87.25 297 THR A CA 1
ATOM 2393 C C . THR A 1 297 ? -5.658 17.741 -0.114 1.00 87.25 297 THR A C 1
ATOM 2395 O O . THR A 1 297 ? -5.532 18.726 -0.847 1.00 87.25 297 THR A O 1
ATOM 2398 N N . PRO A 1 298 ? -6.793 17.012 -0.114 1.00 88.56 298 PRO A N 1
ATOM 2399 C CA . PRO A 1 298 ? -7.184 15.954 0.824 1.00 88.56 298 PRO A CA 1
ATOM 2400 C C . PRO A 1 298 ? -6.755 14.548 0.377 1.00 88.56 298 PRO A C 1
ATOM 2402 O O . PRO A 1 298 ? -7.420 13.577 0.708 1.00 88.56 298 PRO A O 1
ATOM 2405 N N . PHE A 1 299 ? -5.709 14.410 -0.429 1.00 93.12 299 PHE A N 1
ATOM 2406 C CA . PHE A 1 299 ? -5.174 13.123 -0.854 1.00 93.12 299 PHE A CA 1
ATOM 2407 C C . PHE A 1 299 ? -3.896 12.787 -0.074 1.00 93.12 299 PHE A C 1
ATOM 2409 O O . PHE A 1 299 ? -3.038 13.643 0.142 1.00 93.12 299 PHE A O 1
ATOM 2416 N N . PHE A 1 300 ? -3.771 11.527 0.338 1.00 95.69 300 PHE A N 1
ATOM 2417 C CA . PHE A 1 300 ? -2.576 11.000 0.989 1.00 95.69 300 PHE A CA 1
ATOM 2418 C C . PHE A 1 300 ? -2.215 9.651 0.375 1.00 95.69 300 PHE A C 1
ATOM 2420 O O . PHE A 1 300 ? -3.102 8.923 -0.076 1.00 95.69 300 PHE A O 1
ATOM 2427 N N . GLU A 1 301 ? -0.938 9.291 0.434 1.00 95.94 301 GLU A N 1
ATOM 2428 C CA . GLU A 1 301 ? -0.482 7.918 0.218 1.00 95.94 301 GLU A CA 1
ATOM 2429 C C . GLU A 1 301 ? 0.268 7.454 1.462 1.00 95.94 301 GLU A C 1
ATOM 2431 O O . GLU A 1 301 ? 1.036 8.202 2.068 1.00 95.94 301 GLU A O 1
ATOM 2436 N N . ILE A 1 302 ? 0.003 6.212 1.859 1.00 96.94 302 ILE A N 1
ATOM 2437 C CA . ILE A 1 302 ? 0.836 5.477 2.803 1.00 96.94 302 ILE A CA 1
ATOM 2438 C C . ILE A 1 302 ? 1.542 4.412 1.991 1.00 96.94 302 ILE A C 1
ATOM 2440 O O . ILE A 1 302 ? 0.905 3.552 1.374 1.00 96.94 302 ILE A O 1
ATOM 2444 N N . GLU A 1 303 ? 2.857 4.444 2.020 1.00 94.75 303 GLU A N 1
ATOM 2445 C CA . GLU A 1 303 ? 3.676 3.708 1.082 1.00 94.75 303 GLU A CA 1
ATOM 2446 C C . GLU A 1 303 ? 4.693 2.870 1.839 1.00 94.75 303 GLU A C 1
ATOM 2448 O O . GLU A 1 303 ? 5.227 3.292 2.862 1.00 94.75 303 GLU A O 1
ATOM 2453 N N . THR A 1 304 ? 4.928 1.661 1.352 1.00 94.56 304 THR A N 1
ATOM 2454 C CA . THR A 1 304 ? 5.889 0.724 1.926 1.00 94.56 304 THR A CA 1
ATOM 2455 C C . THR A 1 304 ? 6.783 0.197 0.823 1.00 94.56 304 THR A C 1
ATOM 2457 O O . THR A 1 304 ? 6.314 -0.180 -0.255 1.00 94.56 304 THR A O 1
ATOM 2460 N N . LEU A 1 305 ? 8.079 0.180 1.092 1.00 93.12 305 LEU A N 1
ATOM 2461 C CA . LEU A 1 305 ? 9.091 -0.265 0.155 1.00 93.12 305 LEU A CA 1
ATOM 2462 C C . LEU A 1 305 ? 9.737 -1.535 0.688 1.00 93.12 305 LEU A C 1
ATOM 2464 O O . LEU A 1 305 ? 10.076 -1.646 1.868 1.00 93.12 305 LEU A O 1
ATOM 2468 N N . SER A 1 306 ? 9.919 -2.501 -0.202 1.00 94.00 306 SER A N 1
ATOM 2469 C CA . SER A 1 306 ? 10.837 -3.601 0.039 1.00 94.00 306 SER A CA 1
ATOM 2470 C C . SER A 1 306 ? 12.286 -3.100 -0.021 1.00 94.00 306 SER A C 1
ATOM 2472 O O . SER A 1 306 ? 12.554 -2.042 -0.600 1.00 94.00 306 SER A O 1
ATOM 2474 N N . PRO A 1 307 ? 13.252 -3.889 0.474 1.00 92.75 307 PRO A N 1
ATOM 2475 C CA . PRO A 1 307 ? 14.645 -3.696 0.108 1.00 92.75 307 PRO A CA 1
ATOM 2476 C C . PRO A 1 307 ? 14.830 -3.735 -1.411 1.00 92.75 307 PRO A C 1
ATOM 2478 O O . PRO A 1 307 ? 14.105 -4.439 -2.124 1.00 92.75 307 PRO A O 1
ATOM 2481 N N . GLU A 1 308 ? 15.849 -3.032 -1.883 1.00 93.25 308 GLU A N 1
ATOM 2482 C CA . GLU A 1 308 ? 16.320 -3.113 -3.253 1.00 93.25 308 GLU A CA 1
ATOM 2483 C C . GLU A 1 308 ? 17.105 -4.405 -3.453 1.00 93.25 308 GLU A C 1
ATOM 2485 O O . GLU A 1 308 ? 18.092 -4.682 -2.762 1.00 93.25 308 GLU A O 1
ATOM 2490 N N . VAL A 1 309 ? 16.692 -5.200 -4.435 1.00 94.50 309 VAL A N 1
ATOM 2491 C CA . VAL A 1 309 ? 17.294 -6.504 -4.701 1.00 94.50 309 VAL A CA 1
ATOM 2492 C C . VAL A 1 309 ? 17.777 -6.625 -6.135 1.00 94.50 309 VAL A C 1
ATOM 2494 O O . VAL A 1 309 ? 17.248 -6.001 -7.054 1.00 94.50 309 VAL A O 1
ATOM 2497 N N . LEU A 1 310 ? 18.794 -7.465 -6.330 1.00 96.00 310 LEU A N 1
ATOM 2498 C CA . LEU A 1 310 ? 19.236 -7.889 -7.652 1.00 96.00 310 LEU A CA 1
ATOM 2499 C C . LEU A 1 310 ? 18.469 -9.157 -8.054 1.00 96.00 310 LEU A C 1
ATOM 2501 O O . LEU A 1 310 ? 18.625 -10.199 -7.421 1.00 96.00 310 LEU A O 1
ATOM 2505 N N . ILE A 1 311 ? 17.669 -9.073 -9.113 1.00 96.81 311 ILE A N 1
ATOM 2506 C CA . ILE A 1 311 ? 16.866 -10.175 -9.650 1.00 96.81 311 ILE A CA 1
ATOM 2507 C C . ILE A 1 311 ? 17.582 -10.733 -10.882 1.00 96.81 311 ILE A C 1
ATOM 2509 O O . ILE A 1 311 ? 17.721 -10.050 -11.899 1.00 96.81 311 ILE A O 1
ATOM 2513 N N . TYR A 1 312 ? 18.066 -11.971 -10.803 1.00 97.88 312 TYR A N 1
ATOM 2514 C CA . TYR A 1 312 ? 18.784 -12.625 -11.902 1.00 97.88 312 TYR A CA 1
ATOM 2515 C C . TYR A 1 312 ? 17.842 -13.068 -13.036 1.00 97.88 312 TYR A C 1
ATOM 2517 O O . TYR A 1 312 ? 16.652 -13.261 -12.789 1.00 97.88 312 TYR A O 1
ATOM 2525 N N . PRO A 1 313 ? 18.348 -13.251 -14.271 1.00 98.06 313 PRO A N 1
ATOM 2526 C CA . PRO A 1 313 ? 17.564 -13.771 -15.394 1.00 98.06 313 PRO A CA 1
ATOM 2527 C C . PRO A 1 313 ? 16.801 -15.048 -15.040 1.00 98.06 313 PRO A C 1
ATOM 2529 O O . PRO A 1 313 ? 17.378 -15.981 -14.476 1.00 98.06 313 PRO A O 1
ATOM 2532 N N . GLY A 1 314 ? 15.504 -15.088 -15.353 1.00 96.12 314 GLY A N 1
ATOM 2533 C CA . GLY A 1 314 ? 14.631 -16.231 -15.062 1.00 96.12 314 GLY A CA 1
ATOM 2534 C C . GLY A 1 314 ? 14.364 -16.474 -13.572 1.00 96.12 314 GLY A C 1
ATOM 2535 O O . GLY A 1 314 ? 13.752 -17.482 -13.226 1.00 96.12 314 GLY A O 1
ATOM 2536 N N . SER A 1 315 ? 14.830 -15.581 -12.695 1.00 97.75 315 SER A N 1
ATOM 2537 C CA . SER A 1 315 ? 14.551 -15.603 -11.259 1.00 97.75 315 SER A CA 1
ATOM 2538 C C . SER A 1 315 ? 13.450 -14.607 -10.906 1.00 97.75 315 SER A C 1
ATOM 2540 O O . SER A 1 315 ? 13.009 -13.803 -11.732 1.00 97.75 315 SER A O 1
ATOM 2542 N N . GLU A 1 316 ? 13.032 -14.642 -9.648 1.00 96.75 316 GLU A N 1
ATOM 2543 C CA . GLU A 1 316 ? 11.990 -13.780 -9.111 1.00 96.75 316 GLU A CA 1
ATOM 2544 C C . GLU A 1 316 ? 12.388 -13.183 -7.764 1.00 96.75 316 GLU A C 1
ATOM 2546 O O . GLU A 1 316 ? 13.264 -13.698 -7.066 1.00 96.75 316 GLU A O 1
ATOM 2551 N N . TYR A 1 317 ? 11.696 -12.113 -7.399 1.00 96.94 317 TYR A N 1
ATOM 2552 C CA . TYR A 1 317 ? 11.688 -11.560 -6.057 1.00 96.94 317 TYR A CA 1
ATOM 2553 C C . TYR A 1 317 ? 10.260 -11.474 -5.532 1.00 96.94 317 TYR A C 1
ATOM 2555 O O . TYR A 1 317 ? 9.345 -11.161 -6.292 1.00 96.94 317 TYR A O 1
ATOM 2563 N N . GLU A 1 318 ? 10.080 -11.723 -4.237 1.00 96.00 318 GLU A N 1
ATOM 2564 C CA . GLU A 1 318 ? 8.789 -11.672 -3.562 1.00 96.00 318 GLU A CA 1
ATOM 2565 C C . GLU A 1 318 ? 8.819 -10.672 -2.405 1.00 96.00 318 GLU A C 1
ATOM 2567 O O . GLU A 1 318 ? 9.740 -10.668 -1.586 1.00 96.00 318 GLU A O 1
ATOM 2572 N N . TRP A 1 319 ? 7.769 -9.860 -2.318 1.00 95.38 319 TRP A N 1
ATOM 2573 C CA . TRP A 1 319 ? 7.490 -8.994 -1.181 1.00 95.38 319 TRP A CA 1
ATOM 2574 C C . TRP A 1 319 ? 6.058 -9.219 -0.698 1.00 95.38 319 TRP A C 1
ATOM 2576 O O . TRP A 1 319 ? 5.125 -9.291 -1.503 1.00 95.38 319 TRP A O 1
ATOM 2586 N N . GLN A 1 320 ? 5.879 -9.332 0.618 1.00 95.50 320 GLN A N 1
ATOM 2587 C CA . GLN A 1 320 ? 4.587 -9.624 1.229 1.00 95.50 320 GLN A CA 1
ATOM 2588 C C . GLN A 1 320 ? 4.282 -8.655 2.369 1.00 95.50 320 GLN A C 1
ATOM 2590 O O . GLN A 1 320 ? 5.133 -8.360 3.208 1.00 95.50 320 GLN A O 1
ATOM 2595 N N . GLU A 1 321 ? 3.021 -8.239 2.428 1.00 95.56 321 GLU A N 1
ATOM 2596 C CA . GLU A 1 321 ? 2.443 -7.438 3.499 1.00 95.56 321 GLU A CA 1
ATOM 2597 C C . GLU A 1 321 ? 1.125 -8.046 3.961 1.00 95.56 321 GLU A C 1
ATOM 2599 O O . GLU A 1 321 ? 0.452 -8.770 3.225 1.00 95.56 321 GLU A O 1
ATOM 2604 N N . VAL A 1 322 ? 0.726 -7.714 5.183 1.00 97.31 322 VAL A N 1
ATOM 2605 C CA . VAL A 1 322 ? -0.562 -8.107 5.749 1.00 97.31 322 VAL A CA 1
ATOM 2606 C C . VAL A 1 322 ? -1.299 -6.869 6.229 1.00 97.31 322 VAL A C 1
ATOM 2608 O O . VAL A 1 322 ? -0.780 -6.100 7.033 1.00 97.31 322 VAL A O 1
ATOM 2611 N N . LEU A 1 323 ? -2.521 -6.690 5.737 1.00 98.19 323 LEU A N 1
ATOM 2612 C CA . LEU A 1 323 ? -3.434 -5.616 6.095 1.00 98.19 323 LEU A CA 1
ATOM 2613 C C . LEU A 1 323 ? -4.510 -6.190 7.020 1.00 98.19 323 LEU A C 1
ATOM 2615 O O . LEU A 1 323 ? -5.276 -7.056 6.610 1.00 98.19 323 LEU A O 1
ATOM 2619 N N . THR A 1 324 ? -4.600 -5.710 8.255 1.00 98.00 324 THR A N 1
ATOM 2620 C CA . THR A 1 324 ? -5.588 -6.166 9.245 1.00 98.00 324 THR A CA 1
ATOM 2621 C C . THR A 1 324 ? -6.487 -5.014 9.668 1.00 98.00 324 THR A C 1
ATOM 2623 O O . THR A 1 324 ? -6.008 -3.912 9.932 1.00 98.00 324 THR A O 1
ATOM 2626 N N . LEU A 1 325 ? -7.794 -5.267 9.750 1.00 98.31 325 LEU A N 1
ATOM 2627 C CA . LEU A 1 325 ? -8.767 -4.292 10.235 1.00 98.31 325 LEU A CA 1
ATOM 2628 C C . LEU A 1 325 ? -9.092 -4.542 11.710 1.00 98.31 325 LEU A C 1
ATOM 2630 O O . LEU A 1 325 ? -9.509 -5.642 12.080 1.00 98.31 325 LEU A O 1
ATOM 2634 N N . HIS A 1 326 ? -8.987 -3.505 12.543 1.00 97.56 326 HIS A N 1
ATOM 2635 C CA . HIS A 1 326 ? -9.451 -3.539 13.935 1.00 97.56 326 HIS A CA 1
ATOM 2636 C C . HIS A 1 326 ? -10.521 -2.464 14.164 1.00 97.56 326 HIS A C 1
ATOM 2638 O O . HIS A 1 326 ? -10.312 -1.315 13.789 1.00 97.56 326 HIS A O 1
ATOM 2644 N N . PRO A 1 327 ? -11.675 -2.779 14.774 1.00 95.62 327 PRO A N 1
ATOM 2645 C CA . PRO A 1 327 ? -12.730 -1.788 14.963 1.00 95.62 327 PRO A CA 1
ATOM 2646 C C . PRO A 1 327 ? -12.343 -0.760 16.037 1.00 95.62 327 PRO A C 1
ATOM 2648 O O . PRO A 1 327 ? -12.109 -1.125 17.194 1.00 95.62 327 PRO A O 1
ATOM 2651 N N . THR A 1 328 ? -12.372 0.533 15.700 1.00 91.94 328 THR A N 1
ATOM 2652 C CA . THR A 1 328 ? -12.027 1.624 16.635 1.00 91.94 328 THR A CA 1
ATOM 2653 C C . THR A 1 328 ? -12.952 1.645 17.856 1.00 91.94 328 THR A C 1
ATOM 2655 O O . THR A 1 328 ? -12.518 1.967 18.956 1.00 91.94 328 THR A O 1
ATOM 2658 N N . GLY A 1 329 ? -14.207 1.198 17.725 1.00 87.19 329 GLY A N 1
ATOM 2659 C CA . GLY A 1 329 ? -15.132 1.077 18.861 1.00 87.19 329 GLY A CA 1
ATOM 2660 C C . GLY A 1 329 ? -14.669 0.118 19.972 1.00 87.19 329 GLY A C 1
ATOM 2661 O O . GLY A 1 329 ? -15.106 0.253 21.111 1.00 87.19 329 GLY A O 1
ATOM 2662 N N . ARG A 1 330 ? -13.777 -0.839 19.670 1.00 84.25 330 ARG A N 1
ATOM 2663 C CA . ARG A 1 330 ? -13.138 -1.714 20.677 1.00 84.25 330 ARG A CA 1
ATOM 2664 C C . ARG A 1 330 ? -11.743 -1.246 21.067 1.00 84.25 330 ARG A C 1
ATOM 2666 O O . ARG A 1 330 ? -11.262 -1.594 22.140 1.00 84.25 330 ARG A O 1
ATOM 2673 N N . THR A 1 331 ? -11.126 -0.458 20.199 1.00 86.38 331 THR A N 1
ATOM 2674 C CA . THR A 1 331 ? -9.750 0.002 20.320 1.00 86.38 331 THR A CA 1
ATOM 2675 C C . THR A 1 331 ? -9.714 1.496 19.992 1.00 86.38 331 THR A C 1
ATOM 2677 O O . THR A 1 331 ? -9.284 1.878 18.909 1.00 86.38 331 THR A O 1
ATOM 2680 N N . PRO A 1 332 ? -10.244 2.378 20.855 1.00 89.25 332 PRO A N 1
ATOM 2681 C CA . PRO A 1 332 ? -10.295 3.801 20.544 1.00 89.25 332 PRO A CA 1
ATOM 2682 C C . PRO A 1 332 ? -8.884 4.384 20.484 1.00 89.25 332 PRO A C 1
ATOM 2684 O O . PRO A 1 332 ? -8.013 3.978 21.257 1.00 89.25 332 PRO A O 1
ATOM 2687 N N . PHE A 1 333 ? -8.668 5.376 19.615 1.00 90.50 333 PHE A N 1
ATOM 2688 C CA . PHE A 1 333 ? -7.415 6.127 19.638 1.00 90.50 333 PHE A CA 1
ATOM 2689 C C . PHE A 1 333 ? -7.262 6.809 21.003 1.00 90.50 333 PHE A C 1
ATOM 2691 O O . PHE A 1 333 ? -8.119 7.612 21.389 1.00 90.50 333 PHE A O 1
ATOM 2698 N N . PRO A 1 334 ? -6.216 6.486 21.777 1.00 89.19 334 PRO A N 1
ATOM 2699 C CA . PRO A 1 334 ? -6.112 6.994 23.127 1.00 89.19 334 PRO A CA 1
ATOM 2700 C C . PRO A 1 334 ? -5.687 8.462 23.128 1.00 89.19 334 PRO A C 1
ATOM 2702 O O . PRO A 1 334 ? -4.816 8.884 22.375 1.00 89.19 334 PRO A O 1
ATOM 2705 N N . SER A 1 335 ? -6.240 9.233 24.062 1.00 78.94 335 SER A N 1
ATOM 2706 C CA . SER A 1 335 ? -5.810 10.613 24.320 1.00 78.94 335 SER A CA 1
ATOM 2707 C C . SER A 1 335 ? -4.474 10.710 25.066 1.00 78.94 335 SER A C 1
ATOM 2709 O O . SER A 1 335 ? -3.918 11.797 25.189 1.00 78.94 335 SER A O 1
ATOM 2711 N N . SER A 1 336 ? -3.967 9.592 25.601 1.00 77.94 336 SER A N 1
ATOM 2712 C CA . SER A 1 336 ? -2.743 9.546 26.402 1.00 77.94 336 SER A CA 1
ATOM 2713 C C . SER A 1 336 ? -1.618 8.808 25.667 1.00 77.94 336 SER A C 1
ATOM 2715 O O . SER A 1 336 ? -1.842 7.672 25.239 1.00 77.94 336 SER A O 1
ATOM 2717 N N . PRO A 1 337 ? -0.405 9.390 25.628 1.00 72.50 337 PRO A N 1
ATOM 2718 C CA . PRO A 1 337 ? 0.793 8.789 25.050 1.00 72.50 337 PRO A CA 1
ATOM 2719 C C . PRO A 1 337 ? 1.058 7.325 25.458 1.00 72.50 337 PRO A C 1
ATOM 2721 O O . PRO A 1 337 ? 1.149 6.447 24.607 1.00 72.50 337 PRO A O 1
ATOM 2724 N N . TRP A 1 338 ? 1.070 7.024 26.759 1.00 76.00 338 TRP A N 1
ATOM 2725 C CA . TRP A 1 338 ? 1.359 5.678 27.288 1.00 76.00 338 TRP A CA 1
ATOM 2726 C C . TRP A 1 338 ? 0.342 4.612 26.870 1.00 76.00 338 TRP A C 1
ATOM 2728 O O . TRP A 1 338 ? 0.656 3.429 26.770 1.00 76.00 338 TRP A O 1
ATOM 2738 N N . LYS A 1 339 ? -0.906 5.025 26.636 1.00 88.56 339 LYS A N 1
ATOM 2739 C CA . LYS A 1 339 ? -1.959 4.112 26.191 1.00 88.56 339 LYS A CA 1
ATOM 2740 C C . LYS A 1 339 ? -1.821 3.783 24.705 1.00 88.56 339 LYS A C 1
ATOM 2742 O O . LYS A 1 339 ? -2.280 2.719 24.310 1.00 88.56 339 LYS A O 1
ATOM 2747 N N . LEU A 1 340 ? -1.200 4.657 23.903 1.00 91.38 340 LEU A N 1
ATOM 2748 C CA . LEU A 1 340 ? -1.028 4.437 22.466 1.00 91.38 340 LEU A CA 1
ATOM 2749 C C . LEU A 1 340 ? -0.144 3.230 22.188 1.00 91.38 340 LEU A C 1
ATOM 2751 O O . LEU A 1 340 ? -0.581 2.330 21.480 1.00 91.38 340 LEU A O 1
ATOM 2755 N N . ARG A 1 341 ? 1.046 3.167 22.798 1.00 89.00 341 ARG A N 1
ATOM 2756 C CA . ARG A 1 341 ? 1.938 2.011 22.641 1.00 89.00 341 ARG A CA 1
ATOM 2757 C C . ARG A 1 341 ? 1.231 0.711 23.014 1.00 89.00 341 ARG A C 1
ATOM 2759 O O . ARG A 1 341 ? 1.234 -0.226 22.227 1.00 89.00 341 ARG A O 1
ATOM 2766 N N . LYS A 1 342 ? 0.547 0.690 24.162 1.00 89.94 342 LYS A N 1
ATOM 2767 C CA . LYS A 1 342 ? -0.203 -0.487 24.613 1.00 89.94 342 LYS A CA 1
ATOM 2768 C C . LYS A 1 342 ? -1.282 -0.911 23.609 1.00 89.94 342 LYS A C 1
ATOM 2770 O O . LYS A 1 342 ? -1.408 -2.091 23.315 1.00 89.94 342 LYS A O 1
ATOM 2775 N N . VAL A 1 343 ? -2.044 0.045 23.074 1.00 92.94 343 VAL A N 1
ATOM 2776 C CA . VAL A 1 343 ? -3.059 -0.219 22.043 1.00 92.94 343 VAL A CA 1
ATOM 2777 C C . VAL A 1 343 ? -2.428 -0.838 20.797 1.00 92.94 343 VAL A C 1
ATOM 2779 O O . VAL A 1 343 ? -2.943 -1.830 20.290 1.00 92.94 343 VAL A O 1
ATOM 2782 N N . ILE A 1 344 ? -1.309 -0.285 20.325 1.00 92.25 344 ILE A N 1
ATOM 2783 C CA . ILE A 1 344 ? -0.583 -0.824 19.174 1.00 92.25 344 ILE A CA 1
ATOM 2784 C C . ILE A 1 344 ? -0.090 -2.251 19.455 1.00 92.25 344 ILE A C 1
ATOM 2786 O O . ILE A 1 344 ? -0.315 -3.145 18.647 1.00 92.25 344 ILE A O 1
ATOM 2790 N N . GLU A 1 345 ? 0.519 -2.494 20.614 1.00 90.25 345 GLU A N 1
ATOM 2791 C CA . GLU A 1 345 ? 0.978 -3.827 21.029 1.00 90.25 345 GLU A CA 1
ATOM 2792 C C . GLU A 1 345 ? -0.167 -4.846 21.142 1.00 90.25 345 GLU A C 1
ATOM 2794 O O . GLU A 1 345 ? 0.035 -6.025 20.861 1.00 90.25 345 GLU A O 1
ATOM 2799 N N . GLU A 1 346 ? -1.372 -4.409 21.520 1.00 91.81 346 GLU A N 1
ATOM 2800 C CA . GLU A 1 346 ? -2.565 -5.260 21.591 1.00 91.81 346 GLU A CA 1
ATOM 2801 C C . GLU A 1 346 ? -3.114 -5.646 20.206 1.00 91.81 346 GLU A C 1
ATOM 2803 O O . GLU A 1 346 ? -3.659 -6.744 20.061 1.00 91.81 346 GLU A O 1
ATOM 2808 N N . ILE A 1 347 ? -2.999 -4.767 19.200 1.00 93.00 347 ILE A N 1
ATOM 2809 C CA . ILE A 1 347 ? -3.478 -5.039 17.831 1.00 93.00 347 ILE A CA 1
ATOM 2810 C C . ILE A 1 347 ? -2.421 -5.688 16.937 1.00 93.00 347 ILE A C 1
ATOM 2812 O O . ILE A 1 347 ? -2.780 -6.339 15.955 1.00 93.00 347 ILE A O 1
ATOM 2816 N N . LEU A 1 348 ? -1.137 -5.541 17.267 1.00 91.06 348 LEU A N 1
ATOM 2817 C CA . LEU A 1 348 ? -0.061 -6.194 16.536 1.00 91.06 348 LEU A CA 1
ATOM 2818 C C . LEU A 1 348 ? -0.180 -7.725 16.619 1.00 91.06 348 LEU A C 1
ATOM 2820 O O . LEU A 1 348 ? -0.559 -8.276 17.659 1.00 91.06 348 LEU A O 1
ATOM 2824 N N . PRO A 1 349 ? 0.183 -8.447 15.544 1.00 85.50 349 PRO A N 1
ATOM 2825 C CA . PRO A 1 349 ? 0.356 -9.889 15.610 1.00 85.50 349 PRO A CA 1
ATOM 2826 C C . PRO A 1 349 ? 1.327 -10.261 16.738 1.00 85.50 349 PRO A C 1
ATOM 2828 O O . PRO A 1 349 ? 2.399 -9.673 16.872 1.00 85.50 349 PRO A O 1
ATOM 2831 N N . LYS A 1 350 ? 0.947 -11.246 17.562 1.00 80.25 350 LYS A N 1
ATOM 2832 C CA . LYS A 1 350 ? 1.792 -11.727 18.670 1.00 80.25 350 LYS A CA 1
ATOM 2833 C C . LYS A 1 350 ? 3.029 -12.475 18.185 1.00 80.25 350 LYS A C 1
ATOM 2835 O O . LYS A 1 350 ? 4.042 -12.498 18.874 1.00 80.25 350 LYS A O 1
ATOM 2840 N N . GLU A 1 351 ? 2.915 -13.114 17.030 1.00 74.38 351 GLU A N 1
ATOM 2841 C CA . GLU A 1 351 ? 4.027 -13.768 16.357 1.00 74.38 351 GLU A CA 1
ATOM 2842 C C . GLU A 1 351 ? 4.611 -12.810 15.317 1.00 74.38 351 GLU A C 1
ATOM 2844 O O . GLU A 1 351 ? 3.856 -12.043 14.709 1.00 74.38 351 GLU A O 1
ATOM 2849 N N . PRO A 1 352 ? 5.941 -12.819 15.118 1.00 68.88 352 PRO A N 1
ATOM 2850 C CA . PRO A 1 352 ? 6.556 -12.010 14.082 1.00 68.88 352 PRO A CA 1
ATOM 2851 C C . PRO A 1 352 ? 5.950 -12.369 12.728 1.00 68.88 352 PRO A C 1
ATOM 2853 O O . PRO A 1 352 ? 5.649 -13.530 12.451 1.00 68.88 352 PRO A O 1
ATOM 2856 N N . PHE A 1 353 ? 5.781 -11.360 11.879 1.00 71.12 353 PHE A N 1
ATOM 2857 C CA . PHE A 1 353 ? 5.381 -11.588 10.503 1.00 71.12 353 PHE A CA 1
ATOM 2858 C C . PHE A 1 353 ? 6.440 -12.454 9.810 1.00 71.12 353 PHE A C 1
ATOM 2860 O O . PHE A 1 353 ? 7.588 -12.039 9.654 1.00 71.12 353 PHE A O 1
ATOM 2867 N N . ILE A 1 354 ? 6.047 -13.663 9.419 1.00 70.06 354 ILE A N 1
ATOM 2868 C CA . ILE A 1 354 ? 6.851 -14.574 8.610 1.00 70.06 354 ILE A CA 1
ATOM 2869 C C . ILE A 1 354 ? 6.095 -14.715 7.286 1.00 70.06 354 ILE A C 1
ATOM 2871 O O . ILE A 1 354 ? 4.939 -15.147 7.315 1.00 70.06 354 ILE A O 1
ATOM 2875 N N . PRO A 1 355 ? 6.687 -14.324 6.142 1.00 68.94 355 PRO A N 1
ATOM 2876 C CA . PRO A 1 355 ? 6.077 -14.557 4.843 1.00 68.94 355 PRO A CA 1
ATOM 2877 C C . PRO A 1 355 ? 5.747 -16.037 4.694 1.00 68.94 355 PRO A C 1
ATOM 2879 O O . PRO A 1 355 ? 6.539 -16.896 5.095 1.00 68.94 355 PRO A O 1
ATOM 2882 N N . GLU A 1 356 ? 4.583 -16.341 4.129 1.00 63.53 356 GLU A N 1
ATOM 2883 C CA . GLU A 1 356 ? 4.280 -17.734 3.837 1.00 63.53 356 GLU A CA 1
ATOM 2884 C C . GLU A 1 356 ? 5.271 -18.223 2.778 1.00 63.53 356 GLU A C 1
ATOM 2886 O O . GLU A 1 356 ? 5.555 -17.490 1.827 1.00 63.53 356 GLU A O 1
ATOM 2891 N N . PRO A 1 357 ? 5.810 -19.448 2.900 1.00 49.47 357 PRO A N 1
ATOM 2892 C CA . PRO A 1 357 ? 6.584 -20.014 1.812 1.00 49.47 357 PRO A CA 1
ATOM 2893 C C . PRO A 1 357 ? 5.709 -20.041 0.549 1.00 49.47 357 PRO A C 1
ATOM 2895 O O . PRO A 1 357 ? 4.492 -20.249 0.654 1.00 49.47 357 PRO A O 1
ATOM 2898 N N . PRO A 1 358 ? 6.291 -19.847 -0.648 1.00 46.09 358 PRO A N 1
ATOM 2899 C CA . PRO A 1 358 ? 5.527 -19.890 -1.884 1.00 46.09 358 PRO A CA 1
ATOM 2900 C C . PRO A 1 358 ? 4.713 -21.184 -1.922 1.00 46.09 358 PRO A C 1
ATOM 2902 O O . PRO A 1 358 ? 5.240 -22.271 -1.663 1.00 46.09 358 PRO A O 1
ATOM 2905 N N . ALA A 1 359 ? 3.409 -21.060 -2.198 1.00 43.72 359 ALA A N 1
ATOM 2906 C CA . ALA A 1 359 ? 2.535 -22.217 -2.320 1.00 43.72 359 ALA A CA 1
ATOM 2907 C C . ALA A 1 359 ? 3.173 -23.162 -3.338 1.00 43.72 359 ALA A C 1
ATOM 2909 O O . ALA A 1 359 ? 3.503 -22.727 -4.443 1.00 43.72 359 ALA A O 1
ATOM 2910 N N . ALA A 1 360 ? 3.394 -24.422 -2.953 1.00 34.12 360 ALA A N 1
ATOM 2911 C CA . ALA A 1 360 ? 4.004 -25.402 -3.836 1.00 34.12 360 ALA A CA 1
ATOM 2912 C C . ALA A 1 360 ? 3.189 -25.444 -5.132 1.00 34.12 360 ALA A C 1
ATOM 2914 O O . ALA A 1 360 ? 2.057 -25.933 -5.151 1.00 34.12 360 ALA A O 1
ATOM 2915 N N . THR A 1 361 ? 3.747 -24.891 -6.208 1.00 36.31 361 THR A N 1
ATOM 2916 C CA . THR A 1 361 ? 3.160 -24.996 -7.533 1.00 36.31 361 THR A CA 1
ATOM 2917 C C . THR A 1 361 ? 3.124 -26.480 -7.842 1.00 36.31 361 THR A C 1
ATOM 2919 O O . THR A 1 361 ? 4.160 -27.124 -8.008 1.00 36.31 361 THR A O 1
ATOM 2922 N N . GLN A 1 362 ? 1.927 -27.073 -7.848 1.00 28.64 362 GLN A N 1
ATOM 2923 C CA . GLN A 1 362 ? 1.797 -28.425 -8.367 1.00 28.64 362 GLN A CA 1
ATOM 2924 C C . GLN A 1 362 ? 2.311 -28.366 -9.808 1.00 28.64 362 GLN A C 1
ATOM 2926 O O . GLN A 1 362 ? 1.779 -27.572 -10.591 1.00 28.64 362 GLN A O 1
ATOM 2931 N N . PRO A 1 363 ? 3.356 -29.134 -10.169 1.00 31.44 363 PRO A N 1
ATOM 2932 C CA . PRO A 1 363 ? 3.873 -29.105 -11.522 1.00 31.44 363 PRO A CA 1
ATOM 2933 C C . PRO A 1 363 ? 2.715 -29.409 -12.464 1.00 31.44 363 PRO A C 1
ATOM 2935 O O . PRO A 1 363 ? 1.979 -30.382 -12.264 1.00 31.44 363 PRO A O 1
ATOM 2938 N N . ALA A 1 364 ? 2.532 -28.544 -13.465 1.00 35.12 364 ALA A N 1
ATOM 2939 C CA . ALA A 1 364 ? 1.525 -28.738 -14.491 1.00 35.12 364 ALA A CA 1
ATOM 2940 C C . ALA A 1 364 ? 1.642 -30.178 -14.999 1.00 35.12 364 ALA A C 1
ATOM 2942 O O . ALA A 1 364 ? 2.704 -30.590 -15.477 1.00 35.12 364 ALA A O 1
ATOM 2943 N N . LYS A 1 365 ? 0.568 -30.968 -14.845 1.00 32.38 365 LYS A N 1
ATOM 2944 C CA . LYS A 1 365 ? 0.544 -32.343 -15.352 1.00 32.38 365 LYS A CA 1
ATOM 2945 C C . LYS A 1 365 ? 0.977 -32.285 -16.818 1.00 32.38 365 LYS A C 1
ATOM 2947 O O . LYS A 1 365 ? 0.369 -31.520 -17.574 1.00 32.38 365 LYS A O 1
ATOM 2952 N N . PRO A 1 366 ? 2.003 -33.050 -17.236 1.00 36.84 366 PRO A N 1
ATOM 2953 C CA . PRO A 1 366 ? 2.448 -33.028 -18.617 1.00 36.84 366 PRO A CA 1
ATOM 2954 C C . PRO A 1 366 ? 1.236 -33.304 -19.501 1.00 36.84 366 PRO A C 1
ATOM 2956 O O . PRO A 1 366 ? 0.536 -34.302 -19.301 1.00 36.84 366 PRO A O 1
ATOM 2959 N N . LYS A 1 367 ? 0.956 -32.389 -20.440 1.00 41.50 367 LYS A N 1
ATOM 2960 C CA . LYS A 1 367 ? -0.082 -32.587 -21.453 1.00 41.50 367 LYS A CA 1
ATOM 2961 C C . LYS A 1 367 ? 0.182 -33.953 -22.079 1.00 41.50 367 LYS A C 1
ATOM 2963 O O . LYS A 1 367 ? 1.193 -34.139 -22.756 1.00 41.50 367 LYS A O 1
ATOM 2968 N N . ARG A 1 368 ? -0.696 -34.929 -21.811 1.00 40.91 368 ARG A N 1
ATOM 2969 C CA . ARG A 1 368 ? -0.683 -36.216 -22.509 1.00 40.91 368 ARG A CA 1
ATOM 2970 C C . ARG A 1 368 ? -0.752 -35.875 -23.991 1.00 40.91 368 ARG A C 1
ATOM 2972 O O . ARG A 1 368 ? -1.779 -35.378 -24.444 1.00 40.91 368 ARG A O 1
ATOM 2979 N N . LYS A 1 369 ? 0.339 -36.106 -24.729 1.00 41.09 369 LYS A N 1
ATOM 2980 C CA . LYS A 1 369 ? 0.297 -36.113 -26.191 1.00 41.09 369 LYS A CA 1
ATOM 2981 C C . LYS A 1 369 ? -0.810 -37.091 -26.573 1.00 41.09 369 LYS A C 1
ATOM 2983 O O . LYS A 1 369 ? -0.719 -38.276 -26.246 1.00 41.09 369 LYS A O 1
ATOM 2988 N N . SER A 1 370 ? -1.872 -36.581 -27.183 1.00 44.53 370 SER A N 1
ATOM 2989 C CA . SER A 1 370 ? -2.878 -37.410 -27.828 1.00 44.53 370 SER A CA 1
ATOM 2990 C C . SER A 1 370 ? -2.150 -38.274 -28.854 1.00 44.53 370 SER A C 1
ATOM 2992 O O . SER A 1 370 ? -1.522 -37.758 -29.776 1.00 44.53 370 SER A O 1
ATOM 2994 N N . LYS A 1 371 ? -2.167 -39.592 -28.644 1.00 50.16 371 LYS A N 1
ATOM 2995 C CA . LYS A 1 371 ? -1.817 -40.553 -29.686 1.00 50.16 371 LYS A CA 1
ATOM 2996 C C . LYS A 1 371 ? -2.919 -40.484 -30.745 1.00 50.16 371 LYS A C 1
ATOM 2998 O O . LYS A 1 371 ? -4.046 -40.859 -30.453 1.00 50.16 371 LYS A O 1
ATOM 3003 N N . GLY A 1 372 ? -2.560 -40.000 -31.922 1.00 42.00 372 GLY A N 1
ATOM 3004 C CA . GLY A 1 372 ? -3.319 -40.042 -33.171 1.00 42.00 372 GLY A CA 1
ATOM 3005 C C . GLY A 1 372 ? -2.484 -39.279 -34.203 1.00 42.00 372 GLY A C 1
ATOM 3006 O O . GLY A 1 372 ? -1.984 -38.207 -33.882 1.00 42.00 372 GLY A O 1
ATOM 3007 N N . ASP A 1 373 ? -2.145 -39.771 -35.384 1.00 39.59 373 ASP A N 1
ATOM 3008 C CA . ASP A 1 373 ? -2.478 -41.011 -36.068 1.00 39.59 373 ASP A CA 1
ATOM 3009 C C . ASP A 1 373 ? -1.261 -41.406 -36.911 1.00 39.59 373 ASP A C 1
ATOM 3011 O O . ASP A 1 373 ? -0.659 -40.569 -37.584 1.00 39.59 373 ASP A O 1
ATOM 3015 N N . VAL A 1 374 ? -0.887 -42.684 -36.868 1.00 49.06 374 VAL A N 1
ATOM 3016 C CA . VAL A 1 374 ? -0.034 -43.289 -37.894 1.00 49.06 374 VAL A CA 1
ATOM 3017 C C . VAL A 1 374 ? -0.976 -43.994 -38.861 1.00 49.06 374 VAL A C 1
ATOM 3019 O O . VAL A 1 374 ? -1.392 -45.124 -38.626 1.00 49.06 374 VAL A O 1
ATOM 3022 N N . ALA A 1 375 ? -1.315 -43.299 -39.938 1.00 43.16 375 ALA A N 1
ATOM 3023 C CA . ALA A 1 375 ? -1.745 -43.867 -41.208 1.00 43.16 375 ALA A CA 1
ATOM 3024 C C . ALA A 1 375 ? -0.876 -43.140 -42.249 1.00 43.16 375 ALA A C 1
ATOM 3026 O O . ALA A 1 375 ? -0.861 -41.918 -42.282 1.00 43.16 375 ALA A O 1
ATOM 3027 N N . GLY A 1 376 ? 0.014 -43.778 -43.000 1.00 41.12 376 GLY A N 1
ATOM 3028 C CA . GLY A 1 376 ? -0.197 -45.010 -43.737 1.00 41.12 376 GLY A CA 1
ATOM 3029 C C . GLY A 1 376 ? -0.500 -44.622 -45.179 1.00 41.12 376 GLY A C 1
ATOM 3030 O O . GLY A 1 376 ? -1.664 -44.547 -45.556 1.00 41.12 376 GLY A O 1
ATOM 3031 N N . THR A 1 377 ? 0.529 -44.345 -45.979 1.00 44.16 377 THR A N 1
ATOM 3032 C CA . THR A 1 377 ? 0.446 -44.461 -47.441 1.00 44.16 377 THR A CA 1
ATOM 3033 C C . THR A 1 377 ? 1.838 -44.709 -48.015 1.00 44.16 377 THR A C 1
ATOM 3035 O O . THR A 1 377 ? 2.825 -44.166 -47.521 1.00 44.16 377 THR A O 1
ATOM 3038 N N . ILE A 1 378 ? 1.845 -45.622 -48.982 1.00 43.62 378 ILE A N 1
ATOM 3039 C CA . ILE A 1 378 ? 2.952 -46.159 -49.779 1.00 43.62 378 ILE A CA 1
ATOM 3040 C C . ILE A 1 378 ? 3.655 -45.057 -50.570 1.00 43.62 378 ILE A C 1
ATOM 3042 O O . ILE A 1 378 ? 2.936 -44.143 -51.035 1.00 43.62 378 ILE A O 1
#

Foldseek 3Di:
DDDDDDDDDPPPDDPPPPPDPPPPDPPDPDPVPPDDQAFWDFDADLQQHRWIWHHLQQKIWIGRQQFDFIQAIAGDVGDGQKDADSVCGNHACVNDPLPDDRFHKHKFKDDLCLQDPDPVCVVVVPRSRTPSGSHHWDFPDGDRFKTKTKDADCPSQQKIKIWMWGQDNHASKIKIKIKIWRQDQFKDKIKMKMKGWGQQAAKKKWFAQPPCVQKDKPPPDPCLVVLQVVQWDDFNRMIIGGSHPRDDAFIKIFGAQPGQWMWGDHPWKIKIKGFDRDDPPFAWGDVNGQWMWTDHPVIIMTMGIDGIDIAGNRGMDMTMMMIHIDTCVVQPCDPDRVVNVVSCVVPDDPDRDDDDDPDPDPPDDPPPPPDDDDDDDD

Solvent-accessible surface area (backbone atoms only — not comparable to full-atom values): 21426 Å² total; per-residue (Å²): 141,84,83,89,79,85,78,84,84,80,81,78,81,78,80,79,77,81,75,74,80,78,79,81,68,91,82,65,87,58,89,79,72,82,79,69,85,65,21,61,42,81,39,70,52,65,72,30,66,83,14,39,37,33,28,44,80,45,19,38,37,32,37,35,32,63,38,45,29,32,53,35,42,28,46,58,95,51,67,57,52,30,31,53,50,69,94,52,44,54,62,49,42,87,84,49,57,86,79,65,77,56,52,8,42,39,51,43,60,31,50,70,74,72,46,34,95,44,71,65,28,59,74,68,63,53,82,55,54,64,53,72,54,44,32,60,30,49,79,78,47,77,50,64,40,33,44,27,34,33,39,75,36,87,69,94,78,23,34,34,43,37,42,34,46,34,47,41,81,70,53,43,32,36,40,43,37,39,36,43,34,26,72,34,95,54,69,45,73,44,16,55,30,42,38,31,20,41,50,66,45,35,35,40,38,36,51,22,76,68,48,71,81,32,50,49,53,60,83,80,47,91,53,47,64,60,65,46,50,88,35,48,47,75,45,94,40,25,36,39,36,35,43,69,75,50,84,43,71,83,40,37,43,28,27,41,68,70,37,51,45,42,37,35,42,36,90,62,34,27,47,36,36,38,37,70,56,75,57,93,88,65,46,38,46,74,88,47,17,31,37,36,39,41,32,41,56,81,44,40,36,49,32,40,41,42,55,50,41,81,30,43,50,81,31,65,47,78,49,56,38,37,42,34,62,44,54,16,91,83,55,62,86,58,95,44,65,79,51,41,59,52,53,51,61,69,71,45,73,92,60,80,75,68,80,76,75,78,75,79,75,74,74,77,75,77,78,75,77,74,89,78,79,94,76,89,82,134

Radius of gyration: 26.23 Å; Cα contacts (8 Å, |Δi|>4): 780; chains: 1; bounding box: 75×91×108 Å

pLDDT: mean 82.3, std 21.36, range [27.64, 98.81]

Sequence (378 aa):
MAKRIALPVLICGLLIGCAQPQRHSLETVSRYDRGRARGVVRTDYLGWDNCYKITNGQAEVVIVPAIGRAASFRFHQGENVFLFYEKHGGRLRDELSQYTNFGGLYTWLAPQVHWSKTEDQQRCRVGMATPFDGLDSEVVAIDHYSVTIARRDSGTYGLTMEKTYTLDPVKPQLTYRVRVFNDNPVPVRWSVWNLIAPRPEGKVVVEAPNGWDDFHFLFRTEDSAQKFRPYVGFVDGLAVMNFDAMDLKERKAFIHPAGRYVAHAMRDVWLLRTFLPPAPGMLFTDNDSQIEIWADTPFFEIETLSPEVLIYPGSEYEWQEVLTLHPTGRTPFPSSPWKLRKVIEEILPKEPFIPEPPAATQPAKPKRKSKGDVAGTI